Protein AF-A0A2V8HHG5-F1 (afdb_monomer)

pLDDT: mean 86.06, std 17.67, range [29.77, 98.62]

Solvent-accessible surface area (backbone atoms only — not comparable to full-atom values): 22373 Å² total; per-residue (Å²): 133,69,67,41,78,48,24,43,34,40,22,39,72,61,51,66,61,46,37,61,72,44,52,51,56,48,48,70,75,40,53,92,72,36,82,40,52,37,69,42,69,47,57,70,16,28,44,22,36,41,41,36,42,27,20,47,52,77,61,38,55,54,54,50,51,54,50,50,54,54,51,51,53,51,41,70,76,49,66,86,61,70,84,72,88,77,43,57,71,60,48,40,53,50,29,52,76,70,72,42,65,54,87,82,51,64,51,66,7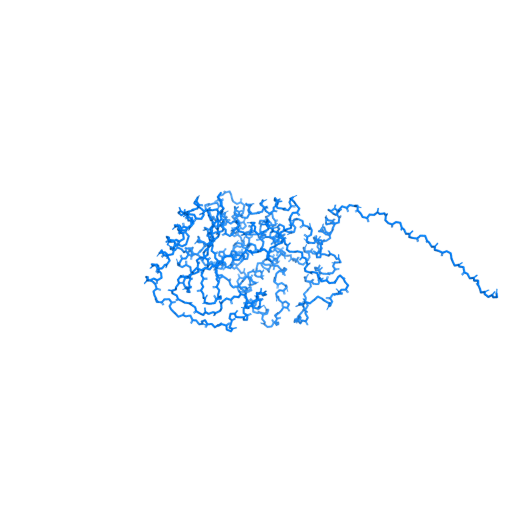6,51,66,77,44,75,44,82,49,83,71,74,80,63,70,89,79,36,48,30,76,64,31,43,49,54,51,50,52,46,45,34,68,42,46,68,57,53,45,52,52,73,69,43,91,61,62,58,67,60,57,47,52,42,50,54,50,49,47,14,24,62,69,23,74,76,32,51,72,67,27,30,44,62,29,44,50,56,27,54,63,53,53,28,76,38,58,68,79,58,51,53,51,54,53,52,50,33,67,73,44,43,72,60,51,52,51,48,48,49,54,47,54,49,42,71,73,41,92,58,20,66,75,80,36,45,70,57,41,53,47,52,51,51,49,52,56,50,53,51,50,46,48,53,41,46,71,73,71,46,48,60,60,63,72,81,73,94,64,64,91,80,48,52,95,85,56,59,88,82,62,87,72,48,68,55,88,49,71,54,61,50,59,60,65,71,43,87,64,41,68,60,20,50,69,63,24,57,76,51,44,48,50,52,49,54,54,54,50,49,50,53,53,43,40,64,73,71,46,49,74,67,51,54,42,48,50,22,44,40,52,31,50,51,42,25,69,71,70,72,48,57,54,54,59,57,46,62,67,44,49,63,57,42,46,50,54,29,58,71,69,46,78,82,85,84,78,82,82,73,82,81,75,82,78,80,86,83,87,81,81,86,135

Foldseek 3Di:
DDKDKWKKKQAFPPVLCCLQPAVLVLCVVCVVQFPFWFKFFDQAQHTIIITMTIHPDVSCVVSVVVSQVRRLVVLVVVVVRPDDPRDLVVRCVVCVVVVHHSVVTHRNHDHSDMDIDDDPDCCVVWQDPLLVVLLRVLRRLCSVLLSVLSPDPDPSLLLLLLLQLLLCCLLQVLANLSQLLVLVVVLLVVLQVDAPVVVVVLVVVLVVCLVVSVVSNVLSSVLVPDPCNCPSPVSSVSSVVSLVVSLVSLLVCVVVVGFNHHQDDDDPLPCPPQSPPPSVRGNDDDLLVCLCPVDRCLRVLCRNQSSNRSSVSSLVSSVSSCSSNVDDPVSSSSSSSNSSVSSCVVVVDDSSVVVNVCSVVSNVVSVVPDPPPPDDPDPDDDDDDDDDDDD

Mean predicted aligned error: 7.97 Å

Secondary structure (DSSP, 8-state):
--EEEEEEEEE-S-HHHHIIIIIHHHHHHHGGG-SEEEEEEE-TTSSEEEEEEEEEHHHHHHHHHHHHHHHHHHHHH-TT-------HHHHHHHHHHTT--GGGS------SEEEEE-----TTTSSSHHHHHHHHHHHHHTHHHHHHHHH-SS-HHHHHHHHHHHHHHHHTTS-HHHHTHHHHHHHHHHHTTS-HHHHHHHHHHHHHHHHHHHHHHHHHHHHHH-TTHHHHSHHHHHHHHHHHHHHHHHHHHHHTT--SSPP-----TTS-TT--TT-TT-SS--HHHHHHHTSTTHHHHHHH-HHHHHHHHHHHHHHHHHHHTT--HHHHHHHHHHHHHHHHHHHT--HHHHHHHHHHHHHHHHHHHS-S-----PPPPPPPP------

Radius of gyration: 24.62 Å; Cα contacts (8 Å, |Δi|>4): 464; chains: 1; bounding box: 59×90×63 Å

Structure (mmCIF, N/CA/C/O backbone):
data_AF-A0A2V8HHG5-F1
#
_entry.id   AF-A0A2V8HHG5-F1
#
loop_
_atom_site.group_PDB
_atom_site.id
_atom_site.type_symbol
_atom_site.label_atom_id
_atom_site.label_alt_id
_atom_site.label_comp_id
_atom_site.label_asym_id
_atom_site.label_entity_id
_atom_site.label_seq_id
_atom_site.pdbx_PDB_ins_code
_atom_site.Cartn_x
_atom_site.Cartn_y
_atom_site.Cartn_z
_atom_site.occupancy
_atom_site.B_iso_or_equiv
_atom_site.auth_seq_id
_atom_site.auth_comp_id
_atom_site.auth_asym_id
_atom_site.auth_atom_id
_atom_site.pdbx_PDB_model_num
ATOM 1 N N . MET A 1 1 ? -26.252 19.023 5.215 1.00 58.28 1 MET A N 1
ATOM 2 C CA . MET A 1 1 ? -25.640 18.358 6.383 1.00 58.28 1 MET A CA 1
ATOM 3 C C . MET A 1 1 ? -24.156 18.231 6.098 1.00 58.28 1 MET A C 1
ATOM 5 O O . MET A 1 1 ? -23.815 17.847 4.988 1.00 58.28 1 MET A O 1
ATOM 9 N N . THR A 1 2 ? -23.293 18.675 7.008 1.00 81.31 2 THR A N 1
ATOM 10 C CA . THR A 1 2 ? -21.836 18.674 6.809 1.00 81.31 2 THR A CA 1
ATOM 11 C C . THR A 1 2 ? -21.253 17.374 7.349 1.00 81.31 2 THR A C 1
ATOM 13 O O . THR A 1 2 ? -21.415 17.091 8.535 1.00 81.31 2 THR A O 1
ATOM 16 N N . SER A 1 3 ? -20.601 16.585 6.497 1.00 88.12 3 SER A N 1
ATOM 17 C CA . SER A 1 3 ? -19.864 15.400 6.943 1.00 88.12 3 SER A CA 1
ATOM 18 C C . SER A 1 3 ? -18.602 15.805 7.707 1.00 88.12 3 SER A C 1
ATOM 20 O O . SER A 1 3 ? -17.906 16.741 7.311 1.00 88.12 3 SER A O 1
ATOM 22 N N . GLU A 1 4 ? -18.289 15.085 8.780 1.00 92.06 4 GLU A N 1
ATOM 23 C CA . GLU A 1 4 ? -17.111 15.307 9.625 1.00 92.06 4 GLU A CA 1
ATOM 24 C C . GLU A 1 4 ? -16.205 14.077 9.630 1.00 92.06 4 GLU A C 1
ATOM 26 O O . GLU A 1 4 ? -16.658 12.965 9.374 1.00 92.06 4 GLU A O 1
ATOM 31 N N . TRP A 1 5 ? -14.926 14.270 9.951 1.00 93.56 5 TRP A N 1
ATOM 32 C CA . TRP A 1 5 ? -14.005 13.171 10.229 1.00 93.56 5 TRP A CA 1
ATOM 33 C C . TRP A 1 5 ? -13.899 12.906 11.733 1.00 93.56 5 TRP A C 1
ATOM 35 O O . TRP A 1 5 ? -13.800 13.835 12.537 1.00 93.56 5 TRP A O 1
ATOM 45 N N . ARG A 1 6 ? -13.820 11.626 12.102 1.00 94.25 6 ARG A N 1
ATOM 46 C CA . ARG A 1 6 ? -13.382 11.153 13.423 1.00 94.25 6 ARG A CA 1
ATOM 47 C C . ARG A 1 6 ? -12.237 10.161 13.260 1.00 94.25 6 ARG A C 1
ATOM 49 O O . ARG A 1 6 ? -12.209 9.390 12.300 1.00 94.25 6 ARG A O 1
ATOM 56 N N . SER A 1 7 ? -11.294 10.186 14.201 1.00 95.69 7 SER A N 1
ATOM 57 C CA . SER A 1 7 ? -10.159 9.262 14.245 1.00 95.69 7 SER A CA 1
ATOM 58 C C . SER A 1 7 ? -10.036 8.668 15.645 1.00 95.69 7 SER A C 1
ATOM 60 O O . SER A 1 7 ? -9.781 9.390 16.607 1.00 95.69 7 SER A O 1
ATOM 62 N N . LEU A 1 8 ? -10.200 7.351 15.762 1.00 97.62 8 LEU A N 1
ATOM 63 C CA . LEU A 1 8 ? -9.936 6.602 16.991 1.00 97.62 8 LEU A CA 1
ATOM 64 C C . LEU A 1 8 ? -8.574 5.922 16.879 1.00 97.62 8 LEU A C 1
ATOM 66 O O . LEU A 1 8 ? -8.288 5.234 15.902 1.00 97.62 8 LEU A O 1
ATOM 70 N N . HIS A 1 9 ? -7.704 6.138 17.857 1.00 97.00 9 HIS A N 1
ATOM 71 C CA . HIS A 1 9 ? -6.364 5.567 17.914 1.00 97.00 9 HIS A CA 1
ATOM 72 C C . HIS A 1 9 ? -6.346 4.462 18.965 1.00 97.00 9 HIS A C 1
ATOM 74 O O . HIS A 1 9 ? -6.670 4.712 20.123 1.00 97.00 9 HIS A O 1
ATOM 80 N N . VAL A 1 10 ? -5.960 3.254 18.567 1.00 96.56 10 VAL A N 1
ATOM 81 C CA . VAL A 1 10 ? -6.010 2.061 19.421 1.00 96.56 10 VAL A CA 1
ATOM 82 C C . VAL A 1 10 ? -4.602 1.532 19.610 1.00 96.56 10 VAL A C 1
ATOM 84 O O . VAL A 1 10 ? -4.016 0.980 18.676 1.00 96.56 10 VAL A O 1
ATOM 87 N N . TYR A 1 11 ? -4.047 1.738 20.802 1.00 94.56 11 TYR A N 1
ATOM 88 C CA . TYR A 1 11 ? -2.654 1.418 21.104 1.00 94.56 11 TYR A CA 1
ATOM 89 C C . TYR A 1 11 ? -2.514 -0.034 21.554 1.00 94.56 11 TYR A C 1
ATOM 91 O O . TYR A 1 11 ? -2.817 -0.380 22.694 1.00 94.56 11 TYR A O 1
ATOM 99 N N . THR A 1 12 ? -2.045 -0.889 20.648 1.00 93.31 12 THR A N 1
ATOM 100 C CA . THR A 1 12 ? -1.801 -2.313 20.893 1.00 93.31 12 THR A CA 1
ATOM 101 C C . THR A 1 12 ? -0.797 -2.861 19.876 1.00 93.31 12 THR A C 1
ATOM 103 O O . THR A 1 12 ? -0.855 -2.489 18.702 1.00 93.31 12 THR A O 1
ATOM 106 N N . PRO A 1 13 ? 0.112 -3.773 20.270 1.00 91.75 13 PRO A N 1
ATOM 107 C CA . PRO A 1 13 ? 0.962 -4.470 19.310 1.00 91.75 13 PRO A CA 1
ATOM 108 C C . PRO A 1 13 ? 0.214 -5.557 18.520 1.00 91.75 13 PRO A C 1
ATOM 110 O O . PRO A 1 13 ? 0.664 -5.920 17.436 1.00 91.75 13 PRO A O 1
ATOM 113 N N . ALA A 1 14 ? -0.936 -6.055 18.992 1.00 93.06 14 ALA A N 1
ATOM 114 C CA . ALA A 1 14 ? -1.722 -7.068 18.275 1.00 93.06 14 ALA A CA 1
ATOM 115 C C . ALA A 1 14 ? -2.723 -6.433 17.303 1.00 93.06 14 ALA A C 1
ATOM 117 O O . ALA A 1 14 ? -3.937 -6.608 17.410 1.00 93.06 14 ALA A O 1
ATOM 118 N N . ILE A 1 15 ? -2.198 -5.676 16.344 1.00 94.62 15 ILE A N 1
ATOM 119 C CA . ILE A 1 15 ? -3.029 -4.988 15.354 1.00 94.62 15 ILE A CA 1
ATOM 120 C C . ILE A 1 15 ? -3.745 -5.993 14.442 1.00 94.62 15 ILE A C 1
ATOM 122 O O . ILE A 1 15 ? -4.891 -5.752 14.084 1.00 94.62 15 ILE A O 1
ATOM 126 N N . ASP A 1 16 ? -3.115 -7.114 14.069 1.00 95.94 16 ASP A N 1
ATOM 127 C CA . ASP A 1 16 ? -3.721 -8.043 13.101 1.00 95.94 16 ASP A CA 1
ATOM 128 C C . ASP A 1 16 ? -4.994 -8.694 13.658 1.00 95.94 16 ASP A C 1
ATOM 130 O O . ASP A 1 16 ? -6.028 -8.569 13.000 1.00 95.94 16 ASP A O 1
ATOM 134 N N . PRO A 1 17 ? -4.985 -9.295 14.869 1.00 95.94 17 PRO A N 1
ATOM 135 C CA . PRO A 1 17 ? -6.211 -9.793 15.488 1.00 95.94 17 PRO A CA 1
ATOM 136 C C . PRO A 1 17 ? -7.256 -8.690 15.694 1.00 95.94 17 PRO A C 1
ATOM 138 O O . PRO A 1 17 ? -8.408 -8.876 15.333 1.00 95.94 17 PRO A O 1
ATOM 141 N N . LEU A 1 18 ? -6.862 -7.493 16.151 1.00 96.94 18 LEU A N 1
ATOM 142 C CA . LEU A 1 18 ? -7.793 -6.367 16.309 1.00 96.94 18 LEU A CA 1
ATOM 143 C C . LEU A 1 18 ? -8.488 -5.988 14.987 1.00 96.94 18 LEU A C 1
ATOM 145 O O . LEU A 1 18 ? -9.689 -5.705 14.962 1.00 96.94 18 LEU A O 1
ATOM 149 N N . VAL A 1 19 ? -7.738 -5.970 13.880 1.00 97.88 19 VAL A N 1
ATOM 150 C CA . VAL A 1 19 ? -8.294 -5.695 12.551 1.00 97.88 19 VAL A CA 1
ATOM 151 C C . VAL A 1 19 ? -9.280 -6.787 12.147 1.00 97.88 19 VAL A C 1
ATOM 153 O O . VAL A 1 19 ? -10.364 -6.472 11.665 1.00 97.88 19 VAL A O 1
ATOM 156 N N . ILE A 1 20 ? -8.912 -8.049 12.358 1.00 97.81 20 ILE A N 1
ATOM 157 C CA . ILE A 1 20 ? -9.699 -9.225 11.978 1.00 97.81 20 ILE A CA 1
ATOM 158 C C . ILE A 1 20 ? -10.994 -9.343 12.791 1.00 97.81 20 ILE A C 1
ATOM 160 O O . ILE A 1 20 ? -12.035 -9.648 12.203 1.00 97.81 20 ILE A O 1
ATOM 164 N N . ASP A 1 21 ? -10.917 -9.108 14.100 1.00 97.81 21 ASP A N 1
ATOM 165 C CA . ASP A 1 21 ? -11.981 -9.388 15.068 1.00 97.81 21 ASP A CA 1
ATOM 166 C C . ASP A 1 21 ? -12.942 -8.210 15.243 1.00 97.81 21 ASP A C 1
ATOM 168 O O . ASP A 1 21 ? -14.122 -8.410 15.528 1.00 97.81 21 ASP A O 1
ATOM 172 N N . VAL A 1 22 ? -12.443 -6.975 15.099 1.00 98.44 22 VAL A N 1
ATOM 173 C CA . VAL A 1 22 ? -13.214 -5.766 15.422 1.00 98.44 22 VAL A CA 1
ATOM 174 C C . VAL A 1 22 ? -13.354 -4.843 14.223 1.00 98.44 22 VAL A C 1
ATOM 176 O O . VAL A 1 22 ? -14.475 -4.549 13.818 1.00 98.44 22 VAL A O 1
ATOM 179 N N . ILE A 1 23 ? -12.244 -4.373 13.648 1.00 98.38 23 ILE A N 1
ATOM 180 C CA . ILE A 1 23 ? -12.277 -3.247 12.695 1.00 98.38 23 ILE A CA 1
ATOM 181 C C . ILE A 1 23 ? -12.911 -3.648 11.358 1.00 98.38 23 ILE A C 1
ATOM 183 O O . ILE A 1 23 ? -13.768 -2.930 10.851 1.00 98.38 23 ILE A O 1
ATOM 187 N N . ASP A 1 24 ? -12.505 -4.779 10.779 1.00 97.94 24 ASP A N 1
ATOM 188 C CA . ASP A 1 24 ? -13.048 -5.255 9.502 1.00 97.94 24 ASP A CA 1
ATOM 189 C C . ASP A 1 24 ? -14.539 -5.639 9.612 1.00 97.94 24 ASP A C 1
ATOM 191 O O . ASP A 1 24 ? -15.329 -5.117 8.823 1.00 97.94 24 ASP A O 1
ATOM 195 N N . PRO A 1 25 ? -14.983 -6.424 10.620 1.00 98.25 25 PRO A N 1
ATOM 196 C CA . PRO A 1 25 ? -16.410 -6.678 10.831 1.00 98.25 25 PRO A CA 1
ATOM 197 C C . PRO A 1 25 ? -17.228 -5.407 11.085 1.00 98.25 25 PRO A C 1
ATOM 199 O O . PRO A 1 25 ? -18.366 -5.308 10.632 1.00 98.25 25 PRO A O 1
ATOM 202 N N . PHE A 1 26 ? -16.660 -4.424 11.789 1.00 98.38 26 PHE A N 1
ATOM 203 C CA . PHE A 1 26 ? -17.320 -3.145 12.032 1.00 98.38 26 PHE A CA 1
ATOM 204 C C . PHE A 1 26 ? -17.556 -2.365 10.733 1.00 98.38 26 PHE A C 1
ATOM 206 O O . PHE A 1 26 ? -18.677 -1.931 10.476 1.00 98.38 26 PHE A O 1
ATOM 213 N N . PHE A 1 27 ? -16.539 -2.233 9.876 1.00 97.88 27 PHE A N 1
ATOM 214 C CA . PHE A 1 27 ? -16.717 -1.563 8.586 1.00 97.88 27 PHE A CA 1
ATOM 215 C C . PHE A 1 27 ? -17.648 -2.328 7.644 1.00 97.88 27 PHE A C 1
ATOM 217 O O . PHE A 1 27 ? -18.391 -1.697 6.900 1.00 97.88 27 PHE A O 1
ATOM 224 N N . ALA A 1 28 ? -17.663 -3.662 7.699 1.00 96.38 28 ALA A N 1
ATOM 225 C CA . ALA A 1 28 ? -18.632 -4.457 6.950 1.00 96.38 28 ALA A CA 1
ATOM 226 C C . ALA A 1 28 ? -20.082 -4.196 7.402 1.00 96.38 28 ALA A C 1
ATOM 228 O O . ALA A 1 28 ? -20.981 -4.201 6.566 1.00 96.38 28 ALA A O 1
ATOM 229 N N . ALA A 1 29 ? -20.312 -3.946 8.696 1.00 97.06 29 ALA A N 1
ATOM 230 C CA . ALA A 1 29 ? -21.642 -3.670 9.243 1.00 97.06 29 ALA A CA 1
ATOM 231 C C . ALA A 1 29 ? -22.135 -2.232 8.988 1.00 97.06 29 ALA A C 1
ATOM 233 O O . ALA A 1 29 ? -23.338 -2.029 8.867 1.00 97.06 29 ALA A O 1
ATOM 234 N N . HIS A 1 30 ? -21.225 -1.256 8.889 1.00 96.12 30 HIS A N 1
ATOM 235 C CA . HIS A 1 30 ? -21.551 0.174 8.752 1.00 96.12 30 HIS A CA 1
ATOM 236 C C . HIS A 1 30 ? -21.148 0.785 7.404 1.00 96.12 30 HIS A C 1
ATOM 238 O O . HIS A 1 30 ? -21.085 2.008 7.274 1.00 96.12 30 HIS A O 1
ATOM 244 N N . GLY A 1 31 ? -20.836 -0.035 6.398 1.00 89.19 31 GLY A N 1
ATOM 245 C CA . GLY A 1 31 ? -20.349 0.449 5.102 1.00 89.19 31 GLY A CA 1
ATOM 246 C C . GLY A 1 31 ? -21.280 1.477 4.452 1.00 89.19 31 GLY A C 1
ATOM 247 O O . GLY A 1 31 ? -20.806 2.508 3.987 1.00 89.19 31 GLY A O 1
ATOM 248 N N . ASP A 1 32 ? -22.592 1.238 4.505 1.00 92.44 32 ASP A N 1
ATOM 249 C CA . ASP A 1 32 ? -23.615 2.122 3.921 1.00 92.44 32 ASP A CA 1
ATOM 250 C C . ASP A 1 32 ? -23.930 3.353 4.794 1.00 92.44 32 ASP A C 1
ATOM 252 O O . ASP A 1 32 ? -24.539 4.324 4.337 1.00 92.44 32 ASP A O 1
ATOM 256 N N . ASP A 1 33 ? -23.507 3.330 6.058 1.00 94.88 33 ASP A N 1
ATOM 257 C CA . ASP A 1 33 ? -23.715 4.421 7.007 1.00 94.88 33 ASP A CA 1
ATOM 258 C C . ASP A 1 33 ? -22.616 5.490 6.935 1.00 94.88 33 ASP A C 1
ATOM 260 O O . ASP A 1 33 ? -22.830 6.622 7.390 1.00 94.88 33 ASP A O 1
ATOM 264 N N . LEU A 1 34 ? -21.454 5.131 6.380 1.00 95.06 34 LEU A N 1
ATOM 265 C CA . LEU A 1 34 ? -20.246 5.944 6.307 1.00 95.06 34 LEU A CA 1
ATOM 266 C C . LEU A 1 34 ? -20.005 6.471 4.886 1.00 95.06 34 LEU A C 1
ATOM 268 O O . LEU A 1 34 ? -20.031 5.727 3.914 1.00 95.06 34 LEU A O 1
ATOM 272 N N . ASP A 1 35 ? -19.620 7.742 4.774 1.00 93.88 35 ASP A N 1
ATOM 273 C CA . ASP A 1 35 ? -19.106 8.304 3.518 1.00 93.88 35 ASP A CA 1
ATOM 274 C C . ASP A 1 35 ? -17.705 7.762 3.182 1.00 93.88 35 ASP A C 1
ATOM 276 O O . ASP A 1 35 ? -17.271 7.804 2.032 1.00 93.88 35 ASP A O 1
ATOM 280 N N . CYS A 1 36 ? -16.935 7.373 4.204 1.00 93.31 36 CYS A N 1
ATOM 281 C CA . CYS A 1 36 ? -15.665 6.654 4.078 1.00 93.31 36 CYS A CA 1
ATOM 282 C C . CYS A 1 36 ? -15.267 6.070 5.438 1.00 93.31 36 CYS A C 1
ATOM 284 O O . CYS A 1 36 ? -15.416 6.723 6.474 1.00 93.31 36 CYS A O 1
ATOM 286 N N . GLY A 1 37 ? -14.681 4.878 5.429 1.00 95.44 37 GLY A N 1
ATOM 287 C CA . GLY A 1 37 ? -14.115 4.226 6.602 1.00 95.44 37 GLY A CA 1
ATOM 288 C C . GLY A 1 37 ? -12.823 3.504 6.242 1.00 95.44 37 GLY A C 1
ATOM 289 O O . GLY A 1 37 ? -12.804 2.712 5.304 1.00 95.44 37 GLY A O 1
ATOM 290 N N . PHE A 1 38 ? -11.729 3.783 6.949 1.00 96.50 38 PHE A N 1
ATOM 291 C CA . PHE A 1 38 ? -10.461 3.087 6.731 1.00 96.50 38 PHE A CA 1
ATOM 292 C C . PHE A 1 38 ? -9.583 3.071 7.976 1.00 96.50 38 PHE A C 1
ATOM 294 O O . PHE A 1 38 ? -9.848 3.750 8.966 1.00 96.50 38 PHE A O 1
ATOM 301 N N . TRP A 1 39 ? -8.497 2.306 7.920 1.00 97.25 39 TRP A N 1
ATOM 302 C CA . TRP A 1 39 ? -7.532 2.218 9.006 1.00 97.25 39 TRP A CA 1
ATOM 303 C C . TRP A 1 39 ? -6.083 2.270 8.509 1.00 97.25 39 TRP A C 1
ATOM 305 O O . TRP A 1 39 ? -5.773 1.955 7.353 1.00 97.25 39 TRP A O 1
ATOM 315 N N . GLU A 1 40 ? -5.188 2.701 9.398 1.00 95.12 40 GLU A N 1
ATOM 316 C CA . GLU A 1 40 ? -3.751 2.833 9.144 1.00 95.12 40 GLU A CA 1
ATOM 317 C C . GLU A 1 40 ? -2.935 2.400 10.361 1.00 95.12 40 GLU A C 1
ATOM 319 O O . GLU A 1 40 ? -3.240 2.783 11.490 1.00 95.12 40 GLU A O 1
ATOM 324 N N . ARG A 1 41 ? -1.853 1.652 10.128 1.00 94.38 41 ARG A N 1
ATOM 325 C CA . ARG A 1 41 ? -0.867 1.333 11.167 1.00 94.38 41 ARG A CA 1
ATOM 326 C C . ARG A 1 41 ? 0.036 2.522 11.421 1.00 94.38 41 ARG A C 1
ATOM 328 O O . ARG A 1 41 ? 0.417 3.224 10.485 1.00 94.38 41 ARG A O 1
ATOM 335 N N . ARG A 1 42 ? 0.407 2.724 12.678 1.00 91.88 42 ARG A N 1
ATOM 336 C CA . ARG A 1 42 ? 1.282 3.809 13.114 1.00 91.88 42 ARG A CA 1
ATOM 337 C C . ARG A 1 42 ? 2.164 3.344 14.268 1.00 91.88 42 ARG A C 1
ATOM 339 O O . ARG A 1 42 ? 1.838 2.400 14.983 1.00 91.88 42 ARG A O 1
ATOM 346 N N . LEU A 1 43 ? 3.298 4.024 14.420 1.00 89.94 43 LEU A N 1
ATOM 347 C CA . LEU A 1 43 ? 4.310 3.712 15.435 1.00 89.94 43 LEU A CA 1
ATOM 348 C C . LEU A 1 43 ? 4.552 4.866 16.417 1.00 89.94 43 LEU A C 1
ATOM 350 O O . LEU A 1 43 ? 5.079 4.630 17.500 1.00 89.94 43 LEU A O 1
ATOM 354 N N . ALA A 1 44 ? 4.188 6.103 16.058 1.00 91.19 44 ALA A N 1
ATOM 355 C CA . ALA A 1 44 ? 4.317 7.267 16.936 1.00 91.19 44 ALA A CA 1
ATOM 356 C C . ALA A 1 44 ? 3.487 7.079 18.216 1.00 91.19 44 ALA A C 1
ATOM 358 O O . ALA A 1 44 ? 2.296 6.798 18.144 1.00 91.19 44 ALA A O 1
ATOM 359 N N . GLY A 1 45 ? 4.128 7.167 19.381 1.00 91.81 45 GLY A N 1
ATOM 360 C CA . GLY A 1 45 ? 3.473 6.922 20.666 1.00 91.81 45 GLY A CA 1
ATOM 361 C C . GLY A 1 45 ? 3.224 5.442 20.983 1.00 91.81 45 GLY A C 1
ATOM 362 O O . GLY A 1 45 ? 2.538 5.134 21.950 1.00 91.81 45 GLY A O 1
ATOM 363 N N . GLY A 1 46 ? 3.792 4.517 20.208 1.00 92.06 46 GLY A N 1
ATOM 364 C CA . GLY A 1 46 ? 3.622 3.070 20.361 1.00 92.06 46 GLY A CA 1
ATOM 365 C C . GLY A 1 46 ? 2.949 2.439 19.138 1.00 92.06 46 GLY A C 1
ATOM 366 O O . GLY A 1 46 ? 2.305 3.153 18.361 1.00 92.06 46 GLY A O 1
ATOM 367 N N . PRO A 1 47 ? 3.084 1.112 18.936 1.00 92.19 47 PRO A N 1
ATOM 368 C CA . PRO A 1 47 ? 2.323 0.395 17.918 1.00 92.19 47 PRO A CA 1
ATOM 369 C C . PRO A 1 47 ? 0.824 0.622 18.116 1.00 92.19 47 PRO A C 1
ATOM 371 O O . PRO A 1 47 ? 0.274 0.331 19.180 1.00 92.19 47 PRO A O 1
ATOM 374 N N . HIS A 1 48 ? 0.171 1.181 17.104 1.00 94.38 48 HIS A N 1
ATOM 375 C CA . HIS A 1 48 ? -1.257 1.448 17.146 1.00 94.38 48 HIS A CA 1
ATOM 376 C C . HIS A 1 48 ? -1.871 1.447 15.752 1.00 94.38 48 HIS A C 1
ATOM 378 O O . HIS A 1 48 ? -1.183 1.545 14.731 1.00 94.38 48 HIS A O 1
ATOM 384 N N . VAL A 1 49 ? -3.196 1.372 15.718 1.00 96.31 49 VAL A N 1
ATOM 385 C CA . VAL A 1 49 ? -3.988 1.607 14.513 1.00 96.31 49 VAL A CA 1
ATOM 386 C C . VAL A 1 49 ? -4.803 2.884 14.686 1.00 96.31 49 VAL A C 1
ATOM 388 O O . VAL A 1 49 ? -5.364 3.131 15.752 1.00 96.31 49 VAL A O 1
ATOM 391 N N . ARG A 1 50 ? -4.847 3.719 13.647 1.00 96.44 50 ARG A N 1
ATOM 392 C CA . ARG A 1 50 ? -5.782 4.845 13.545 1.00 96.44 50 ARG A CA 1
ATOM 393 C C . ARG A 1 50 ? -6.957 4.388 12.691 1.00 96.44 50 ARG A C 1
ATOM 395 O O . ARG A 1 50 ? -6.751 4.063 11.524 1.00 96.44 50 ARG A O 1
ATOM 402 N N . VAL A 1 51 ? -8.154 4.349 13.263 1.00 97.81 51 VAL A N 1
ATOM 403 C CA . VAL A 1 51 ? -9.407 4.028 12.573 1.00 97.81 51 VAL A CA 1
ATOM 404 C C . VAL A 1 51 ? -10.126 5.333 12.274 1.00 97.81 51 VAL A C 1
ATOM 406 O O . VAL A 1 51 ? -10.442 6.093 13.187 1.00 97.81 51 VAL A O 1
ATOM 409 N N . ARG A 1 52 ? -10.338 5.614 10.992 1.00 96.50 52 ARG A N 1
ATOM 410 C CA . ARG A 1 52 ? -10.896 6.871 10.498 1.00 96.50 52 ARG A CA 1
ATOM 411 C C . ARG A 1 52 ? -12.248 6.639 9.866 1.00 96.50 52 ARG A C 1
ATOM 413 O O . ARG A 1 52 ? -12.423 5.695 9.099 1.00 96.50 52 ARG A O 1
ATOM 420 N N . MET A 1 53 ? -13.174 7.532 10.178 1.00 96.25 53 MET A N 1
ATOM 421 C CA . MET A 1 53 ? -14.557 7.478 9.727 1.00 96.25 53 MET A CA 1
ATOM 422 C C . MET A 1 53 ? -14.998 8.871 9.310 1.00 96.25 53 MET A C 1
ATOM 424 O O . MET A 1 53 ? -14.679 9.850 9.991 1.00 96.25 53 MET A O 1
ATOM 428 N N . ARG A 1 54 ? -15.744 8.945 8.211 1.00 94.88 54 ARG A N 1
ATOM 429 C CA . ARG A 1 54 ? -16.429 10.150 7.761 1.00 94.88 54 ARG A CA 1
ATOM 430 C C . ARG A 1 54 ? -17.907 9.853 7.584 1.00 94.88 54 ARG A C 1
ATOM 432 O O . ARG A 1 54 ? -18.242 8.898 6.891 1.00 94.88 54 ARG A O 1
ATOM 439 N N . ALA A 1 55 ? -18.760 10.664 8.192 1.00 95.38 55 ALA A N 1
ATOM 440 C CA . ALA A 1 55 ? -20.210 10.624 8.018 1.00 95.38 55 ALA A CA 1
ATOM 441 C C . ALA A 1 55 ? -20.830 11.946 8.494 1.00 95.38 55 ALA A C 1
ATOM 443 O O . ALA A 1 55 ? -20.131 12.836 8.988 1.00 95.38 55 ALA A O 1
ATOM 444 N N . GLU A 1 56 ? -22.151 12.066 8.376 1.00 95.31 56 GLU A N 1
ATOM 445 C CA . GLU A 1 56 ? -22.924 13.116 9.045 1.00 95.31 56 GLU A CA 1
ATOM 446 C C . GLU A 1 56 ? -22.706 13.063 10.567 1.00 95.31 56 GLU A C 1
ATOM 448 O O . GLU A 1 56 ? -22.646 11.983 11.149 1.00 95.31 56 GLU A O 1
ATOM 453 N N . ARG A 1 57 ? -22.570 14.230 11.210 1.00 93.50 57 ARG A N 1
ATOM 454 C CA . ARG A 1 57 ? -22.133 14.361 12.608 1.00 93.50 57 ARG A CA 1
ATOM 455 C C . ARG A 1 57 ? -22.943 13.526 13.602 1.00 93.50 57 ARG A C 1
ATOM 457 O O . ARG A 1 57 ? -22.340 12.814 14.400 1.00 93.50 57 ARG A O 1
ATOM 464 N N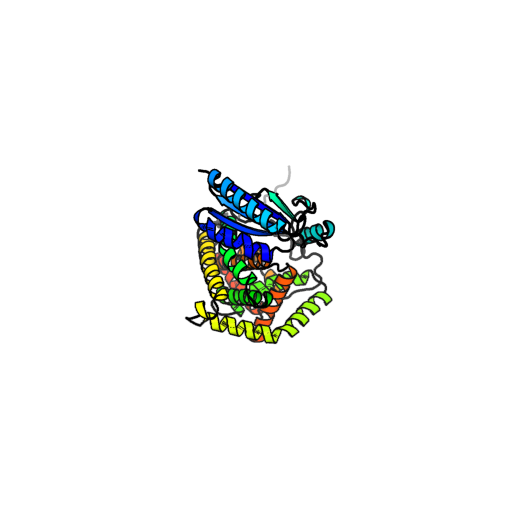 . THR A 1 58 ? -24.275 13.607 13.586 1.00 92.69 58 THR A N 1
ATOM 465 C CA . THR A 1 58 ? -25.101 12.900 14.583 1.00 92.69 58 THR A CA 1
ATOM 466 C C . THR A 1 58 ? -24.975 11.387 14.455 1.00 92.69 58 THR A C 1
ATOM 468 O O . THR A 1 58 ? -24.837 10.683 15.456 1.00 92.69 58 THR A O 1
ATOM 471 N N . ARG A 1 59 ? -24.931 10.888 13.217 1.00 94.88 59 ARG A N 1
ATOM 472 C CA . ARG A 1 59 ? -24.657 9.480 12.927 1.00 94.88 59 ARG A CA 1
ATOM 473 C C . ARG A 1 59 ? -23.236 9.087 13.334 1.00 94.88 59 ARG A C 1
ATOM 475 O O . ARG A 1 59 ? -23.032 8.033 13.932 1.00 94.88 59 ARG A O 1
ATOM 482 N N . LEU A 1 60 ? -22.262 9.936 13.024 1.00 95.25 60 LEU A N 1
ATOM 483 C CA . LEU A 1 60 ? -20.851 9.693 13.291 1.00 95.25 60 LEU A CA 1
ATOM 484 C C . LEU A 1 60 ? -20.560 9.570 14.789 1.00 95.25 60 LEU A C 1
ATOM 486 O O . LEU A 1 60 ? -19.786 8.698 15.171 1.00 95.25 60 LEU A O 1
ATOM 490 N N . ASP A 1 61 ? -21.190 10.393 15.630 1.00 95.19 61 ASP A N 1
ATOM 491 C CA . ASP A 1 61 ? -21.021 10.329 17.086 1.00 95.19 61 ASP A CA 1
ATOM 492 C C . ASP A 1 61 ? -21.522 8.981 17.651 1.00 95.19 61 ASP A C 1
ATOM 494 O O . ASP A 1 61 ? -20.843 8.370 18.479 1.00 95.19 61 ASP A O 1
ATOM 498 N N . ALA A 1 62 ? -22.654 8.464 17.155 1.00 96.31 62 ALA A N 1
ATOM 499 C CA . ALA A 1 62 ? -23.181 7.154 17.553 1.00 96.31 62 ALA A CA 1
ATOM 500 C C . ALA A 1 62 ? -22.271 5.996 17.103 1.00 96.31 62 ALA A C 1
ATOM 502 O O . ALA A 1 62 ? -21.891 5.149 17.913 1.00 96.31 62 ALA A O 1
ATOM 503 N N . ILE A 1 63 ? -21.861 6.003 15.831 1.00 97.44 63 ILE A N 1
ATOM 504 C CA . ILE A 1 63 ? -20.967 4.996 15.238 1.00 97.44 63 ILE A CA 1
ATOM 505 C C . ILE A 1 63 ? -19.596 4.994 15.936 1.00 97.44 63 ILE A C 1
ATOM 507 O O . ILE A 1 63 ? -19.034 3.936 16.227 1.00 97.44 63 ILE A O 1
ATOM 511 N N . ALA A 1 64 ? -19.047 6.172 16.248 1.00 97.00 64 ALA A N 1
ATOM 512 C CA . ALA A 1 64 ? -17.763 6.292 16.931 1.00 97.00 64 ALA A CA 1
ATOM 513 C C . ALA A 1 64 ? -17.818 5.802 18.384 1.00 97.00 64 ALA A C 1
ATOM 515 O O . ALA A 1 64 ? -16.862 5.172 18.844 1.00 97.00 64 ALA A O 1
ATOM 516 N N . LEU A 1 65 ? -18.919 6.061 19.098 1.00 97.69 65 LEU A N 1
ATOM 517 C CA . LEU A 1 65 ? -19.127 5.534 20.446 1.00 97.69 65 LEU A CA 1
ATOM 518 C C . LEU A 1 65 ? -19.189 4.003 20.434 1.00 97.69 65 LEU A C 1
ATOM 520 O O . LEU A 1 65 ? -18.487 3.360 21.212 1.00 97.69 65 LEU A O 1
ATOM 524 N N . GLU A 1 66 ? -19.962 3.425 19.514 1.00 98.31 66 GLU A N 1
ATOM 525 C CA . GLU A 1 66 ? -20.057 1.975 19.350 1.00 98.31 66 GLU A CA 1
ATOM 526 C C . GLU A 1 66 ? -18.687 1.345 19.068 1.00 98.31 66 GLU A C 1
ATOM 528 O O . GLU A 1 66 ? -18.285 0.389 19.742 1.00 98.31 66 GLU A O 1
ATOM 533 N N . LEU A 1 67 ? -17.938 1.900 18.108 1.00 98.56 67 LEU A N 1
ATOM 534 C CA . LEU A 1 67 ? -16.599 1.417 17.792 1.00 98.56 67 LEU A CA 1
ATOM 535 C C . LEU A 1 67 ? -15.678 1.504 19.010 1.00 98.56 67 LEU A C 1
ATOM 537 O O . LEU A 1 67 ? -14.987 0.533 19.316 1.00 98.56 67 LEU A O 1
ATOM 541 N N . ARG A 1 68 ? -15.681 2.634 19.730 1.00 98.56 68 ARG A N 1
ATOM 542 C CA . ARG A 1 68 ? -14.877 2.799 20.948 1.00 98.56 68 ARG A CA 1
ATOM 543 C C . ARG A 1 68 ? -15.191 1.701 21.964 1.00 98.56 68 ARG A C 1
ATOM 545 O O . ARG A 1 68 ? -14.258 1.049 22.423 1.00 98.56 68 ARG A O 1
ATOM 552 N N . THR A 1 69 ? -16.465 1.444 22.259 1.00 98.44 69 THR A N 1
ATOM 553 C CA . THR A 1 69 ? -16.870 0.399 23.213 1.00 98.44 69 THR A CA 1
ATOM 554 C C . THR A 1 69 ? -16.389 -0.989 22.786 1.00 98.44 69 THR A C 1
ATOM 556 O O . THR A 1 69 ? -15.867 -1.737 23.614 1.00 98.44 69 THR A O 1
ATOM 559 N N . ARG A 1 70 ? -16.497 -1.337 21.495 1.00 98.50 70 ARG A N 1
ATOM 560 C CA . ARG A 1 70 ? -15.991 -2.620 20.970 1.00 98.50 70 ARG A CA 1
ATOM 561 C C . ARG A 1 70 ? -14.470 -2.736 21.109 1.00 98.50 70 ARG A C 1
ATOM 563 O O . ARG A 1 70 ? -13.970 -3.784 21.510 1.00 98.50 70 ARG A O 1
ATOM 570 N N . LEU A 1 71 ? -13.738 -1.665 20.799 1.00 98.06 71 LEU A N 1
ATOM 571 C CA . LEU A 1 71 ? -12.277 -1.619 20.900 1.00 98.06 71 LEU A CA 1
ATOM 572 C C . LEU A 1 71 ? -11.799 -1.731 22.354 1.00 98.06 71 LEU A C 1
ATOM 574 O O . LEU A 1 71 ? -10.898 -2.515 22.641 1.00 98.06 71 LEU A O 1
ATOM 578 N N . GLU A 1 72 ? -12.406 -0.981 23.274 1.00 97.19 72 GLU A N 1
ATOM 579 C CA . GLU A 1 72 ? -12.092 -1.032 24.707 1.00 97.19 72 GLU A CA 1
ATOM 580 C C . GLU A 1 72 ? -12.419 -2.408 25.302 1.00 97.19 72 GLU A C 1
ATOM 582 O O . GLU A 1 72 ? -11.596 -2.979 26.018 1.00 97.19 72 GLU A O 1
ATOM 587 N N . GLY A 1 73 ? -13.572 -2.985 24.945 1.00 97.00 73 GLY A N 1
ATOM 588 C CA . GLY A 1 73 ? -13.941 -4.345 25.339 1.00 97.00 73 GLY A CA 1
ATOM 589 C C . GLY A 1 73 ? -12.956 -5.393 24.819 1.00 97.00 73 GLY A C 1
ATOM 590 O O . GLY A 1 73 ? -12.533 -6.272 25.569 1.00 97.00 73 GLY A O 1
ATOM 591 N N . TRP A 1 74 ? -12.519 -5.273 23.561 1.00 96.94 74 TRP A N 1
ATOM 592 C CA . TRP A 1 74 ? -11.504 -6.161 22.998 1.00 96.94 74 TRP A CA 1
ATOM 593 C C . TRP A 1 74 ? -10.162 -6.025 23.730 1.00 96.94 74 TRP A C 1
ATOM 595 O O . TRP A 1 74 ? -9.558 -7.038 24.076 1.00 96.94 74 TRP A O 1
ATOM 605 N N . LEU A 1 75 ? -9.710 -4.803 24.038 1.00 94.88 75 LEU A N 1
ATOM 606 C CA . LEU A 1 75 ? -8.473 -4.581 24.800 1.00 94.88 75 LEU A CA 1
ATOM 607 C C . LEU A 1 75 ? -8.545 -5.182 26.212 1.00 94.88 75 LEU A C 1
ATOM 609 O O . LEU A 1 75 ? -7.572 -5.786 26.662 1.00 94.88 75 LEU A O 1
ATOM 613 N N . ALA A 1 76 ? -9.696 -5.074 26.883 1.00 94.56 76 ALA A N 1
ATOM 614 C CA . ALA A 1 76 ? -9.914 -5.657 28.208 1.00 94.56 76 ALA A CA 1
ATOM 615 C C . ALA A 1 76 ? -9.819 -7.194 28.210 1.00 94.56 76 ALA A C 1
ATOM 617 O O . ALA A 1 76 ? -9.362 -7.779 29.191 1.00 94.56 76 ALA A O 1
ATOM 618 N N . LEU A 1 77 ? -10.203 -7.848 27.108 1.00 93.75 77 LEU A N 1
ATOM 619 C CA . LEU A 1 77 ? -10.080 -9.299 26.927 1.00 93.75 77 LEU A CA 1
ATOM 620 C C . LEU A 1 77 ? -8.661 -9.751 26.537 1.00 93.75 77 LEU A C 1
ATOM 622 O O . LEU A 1 77 ? -8.347 -10.933 26.660 1.00 93.75 77 LEU A O 1
ATOM 626 N N . HIS A 1 78 ? -7.787 -8.830 26.115 1.00 89.44 78 HIS A N 1
ATOM 627 C CA . HIS A 1 78 ? -6.430 -9.136 25.647 1.00 89.44 78 HIS A CA 1
ATOM 628 C C . HIS A 1 78 ? -5.316 -8.359 26.396 1.00 89.44 78 HIS A C 1
ATOM 630 O O . HIS A 1 78 ? -4.423 -7.786 25.761 1.00 89.44 78 HIS A O 1
ATOM 636 N N . PRO A 1 79 ? -5.280 -8.365 27.748 1.00 74.31 79 PRO A N 1
ATOM 637 C CA . PRO A 1 79 ? -4.346 -7.546 28.531 1.00 74.31 79 PRO A CA 1
ATOM 638 C C . PRO A 1 79 ? -2.878 -8.0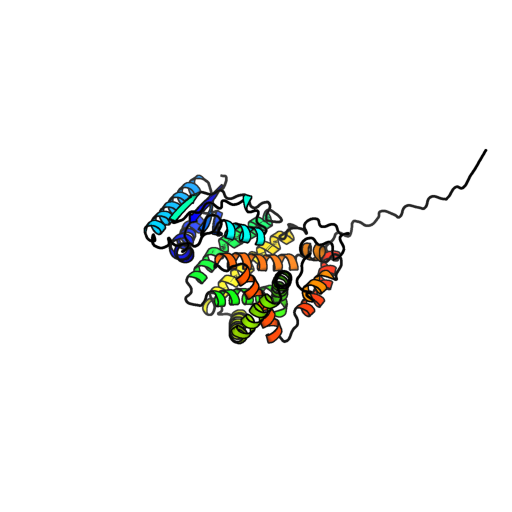00 28.423 1.00 74.31 79 PRO A C 1
ATOM 640 O O . PRO A 1 79 ? -1.960 -7.215 28.655 1.00 74.31 79 PRO A O 1
ATOM 643 N N . ALA A 1 80 ? -2.629 -9.260 28.042 1.00 58.66 80 ALA A N 1
ATOM 644 C CA . ALA A 1 80 ? -1.294 -9.872 27.993 1.00 58.66 80 ALA A CA 1
ATOM 645 C C . ALA A 1 80 ? -0.398 -9.375 26.838 1.00 58.66 80 ALA A C 1
ATOM 647 O O . ALA A 1 80 ? 0.771 -9.749 26.745 1.00 58.66 80 ALA A O 1
ATOM 648 N N . LEU A 1 81 ? -0.900 -8.488 25.980 1.00 65.44 81 LEU A N 1
ATOM 649 C CA . LEU A 1 81 ? -0.175 -7.918 24.842 1.00 65.44 81 LEU A CA 1
ATOM 650 C C . LEU A 1 81 ? 0.747 -6.742 25.237 1.00 65.44 81 LEU A C 1
ATOM 652 O O . LEU A 1 81 ? 1.055 -5.885 24.413 1.00 65.44 81 LEU A O 1
ATOM 656 N N . ALA A 1 82 ? 1.161 -6.660 26.506 1.00 57.59 82 ALA A N 1
ATOM 657 C CA . ALA A 1 82 ? 1.738 -5.465 27.136 1.00 57.59 82 ALA A CA 1
ATOM 658 C C . ALA A 1 82 ? 3.235 -5.216 26.924 1.00 57.59 82 ALA A C 1
ATOM 660 O O . ALA A 1 82 ? 3.738 -4.147 27.269 1.00 57.59 82 ALA A O 1
ATOM 661 N N . ARG A 1 83 ? 3.979 -6.168 26.357 1.00 66.12 83 ARG A N 1
ATOM 662 C CA . ARG A 1 83 ? 5.421 -5.987 26.160 1.00 66.12 83 ARG A CA 1
ATOM 663 C C . ARG A 1 83 ? 5.699 -5.344 24.808 1.00 66.12 83 ARG A C 1
ATOM 665 O O . ARG A 1 83 ? 5.622 -6.003 23.778 1.00 66.12 83 ARG A O 1
ATOM 672 N N . THR A 1 84 ? 6.052 -4.063 24.838 1.00 73.25 84 THR A N 1
ATOM 673 C CA . THR A 1 84 ? 6.606 -3.336 23.691 1.00 73.25 84 THR A CA 1
ATOM 674 C C . THR A 1 84 ? 8.046 -2.927 24.017 1.00 73.25 84 THR A C 1
ATOM 676 O O . THR A 1 84 ? 8.359 -2.589 25.158 1.00 73.25 84 THR A O 1
ATOM 679 N N . ASP A 1 85 ? 8.936 -2.958 23.027 1.00 83.00 85 ASP A N 1
ATOM 680 C CA . ASP A 1 85 ? 10.293 -2.397 23.088 1.00 83.00 85 ASP A CA 1
ATOM 681 C C . ASP A 1 85 ? 10.303 -0.922 22.634 1.00 83.00 85 ASP A C 1
ATOM 683 O O . ASP A 1 85 ? 11.275 -0.438 22.044 1.00 83.00 85 ASP A O 1
ATOM 687 N N . TYR A 1 86 ? 9.193 -0.204 22.857 1.00 89.81 86 TYR A N 1
ATOM 688 C CA . TYR A 1 86 ? 8.999 1.129 22.301 1.00 89.81 86 TYR A CA 1
ATOM 689 C C . TYR A 1 86 ? 10.097 2.097 22.748 1.00 89.81 86 TYR A C 1
ATOM 691 O O . TYR A 1 86 ? 10.384 2.270 23.932 1.00 89.81 86 TYR A O 1
ATOM 699 N N . SER A 1 87 ? 10.675 2.788 21.767 1.00 92.94 87 SER A N 1
ATOM 700 C CA . SER A 1 87 ? 11.690 3.810 21.977 1.00 92.94 87 SER A CA 1
ATOM 701 C C . SER A 1 87 ? 11.329 5.057 21.166 1.00 92.94 87 SER A C 1
ATOM 703 O O . SER A 1 87 ? 11.411 5.017 19.933 1.00 92.94 87 SER A O 1
ATOM 705 N N . PRO A 1 88 ? 10.991 6.187 21.822 1.00 92.50 88 PRO A N 1
ATOM 706 C CA . PRO A 1 88 ? 10.754 7.458 21.137 1.00 92.50 88 PRO A CA 1
ATOM 707 C C . PRO A 1 88 ? 11.931 7.882 20.252 1.00 92.50 88 PRO A C 1
ATOM 709 O O . PRO A 1 88 ? 11.732 8.440 19.177 1.00 92.50 88 PRO A O 1
ATOM 712 N N . ALA A 1 89 ? 13.165 7.588 20.677 1.00 93.19 89 ALA A N 1
ATOM 713 C CA . ALA A 1 89 ? 14.370 7.897 19.912 1.00 93.19 89 ALA A CA 1
ATOM 714 C C . ALA A 1 89 ? 14.473 7.052 18.632 1.00 93.19 89 ALA A C 1
ATOM 716 O O . ALA A 1 89 ? 14.818 7.579 17.575 1.00 93.19 89 ALA A O 1
ATOM 717 N N . ARG A 1 90 ? 14.139 5.755 18.704 1.00 90.81 90 ARG A N 1
ATOM 718 C CA . ARG A 1 90 ? 14.071 4.882 17.521 1.00 90.81 90 ARG A CA 1
ATOM 719 C C . ARG A 1 90 ? 12.987 5.356 16.557 1.00 90.81 90 ARG A C 1
ATOM 721 O O . ARG A 1 90 ? 13.249 5.449 15.364 1.00 90.81 90 ARG A O 1
ATOM 728 N N . VAL A 1 91 ? 11.801 5.687 17.066 1.00 90.81 91 VAL A N 1
ATOM 729 C CA . VAL A 1 91 ? 10.685 6.154 16.232 1.00 90.81 91 VAL A CA 1
ATOM 730 C C . VAL A 1 91 ? 10.981 7.503 15.589 1.00 90.81 91 VAL A C 1
ATOM 732 O O . VAL A 1 91 ? 10.720 7.659 14.404 1.00 90.81 91 VAL A O 1
ATOM 735 N N . ARG A 1 92 ? 11.611 8.438 16.307 1.00 90.00 92 ARG A N 1
ATOM 736 C CA . ARG A 1 92 ? 12.073 9.709 15.732 1.00 90.00 92 ARG A CA 1
ATOM 737 C C . ARG A 1 92 ? 12.964 9.491 14.508 1.00 90.00 92 ARG A C 1
ATOM 739 O O . ARG A 1 92 ? 12.696 10.069 13.464 1.00 90.00 92 ARG A O 1
ATOM 746 N N . ARG A 1 93 ? 13.959 8.602 14.612 1.00 85.38 93 ARG A N 1
ATOM 747 C CA . ARG A 1 93 ? 14.842 8.264 13.482 1.00 85.38 93 ARG A CA 1
ATOM 748 C C . ARG A 1 93 ? 14.074 7.653 12.310 1.00 85.38 93 ARG A C 1
ATOM 750 O O . ARG A 1 93 ? 14.370 7.972 11.167 1.00 85.38 93 ARG A O 1
ATOM 757 N N . LEU A 1 94 ? 13.092 6.787 12.580 1.00 83.31 94 LEU A N 1
ATOM 758 C CA . LEU A 1 94 ? 12.243 6.210 11.530 1.00 83.31 94 LEU A CA 1
ATOM 759 C C . LEU A 1 94 ? 11.409 7.287 10.822 1.00 83.31 94 LEU A C 1
ATOM 761 O O . LEU A 1 94 ? 11.372 7.295 9.598 1.00 83.31 94 LEU A O 1
ATOM 765 N N . LEU A 1 95 ? 10.810 8.222 11.566 1.00 80.50 95 LEU A N 1
ATOM 766 C CA . LEU A 1 95 ? 10.060 9.346 10.993 1.00 80.50 95 LEU A CA 1
ATOM 767 C C . LEU A 1 95 ? 10.961 10.235 10.121 1.00 80.50 95 LEU A C 1
ATOM 769 O O . LEU A 1 95 ? 10.592 10.548 8.994 1.00 80.50 95 LEU A O 1
ATOM 773 N N . GLU A 1 96 ? 12.173 10.554 10.585 1.00 79.81 96 GLU A N 1
ATOM 774 C CA . GLU A 1 96 ? 13.165 11.317 9.810 1.00 79.81 96 GLU A CA 1
ATOM 775 C C . GLU A 1 96 ? 13.562 10.593 8.514 1.00 79.81 96 GLU A C 1
ATOM 777 O O . GLU A 1 96 ? 13.612 11.210 7.451 1.00 79.81 96 GLU A O 1
ATOM 782 N N . MET A 1 97 ? 13.790 9.274 8.575 1.00 71.50 97 MET A N 1
ATOM 783 C CA . MET A 1 97 ? 14.066 8.446 7.392 1.00 71.50 97 MET A CA 1
ATOM 784 C C . MET A 1 97 ? 12.884 8.400 6.413 1.00 71.50 97 MET A C 1
ATOM 786 O O . MET A 1 97 ? 13.089 8.262 5.207 1.00 71.50 97 MET A O 1
ATOM 790 N N . GLU A 1 98 ? 11.656 8.513 6.917 1.00 69.94 98 GLU A N 1
ATOM 791 C CA . GLU A 1 98 ? 10.429 8.606 6.120 1.00 69.94 98 GLU A CA 1
ATOM 792 C C . GLU A 1 98 ? 10.130 10.039 5.639 1.00 69.94 98 GLU A C 1
ATOM 794 O O . GLU A 1 98 ? 9.160 10.247 4.909 1.00 69.94 98 GLU A O 1
ATOM 799 N N . GLY A 1 99 ? 10.958 11.027 6.004 1.00 70.56 99 GLY A N 1
ATOM 800 C CA . GLY A 1 99 ? 10.751 12.438 5.663 1.00 70.56 99 GLY A CA 1
ATOM 801 C C . GLY A 1 99 ? 9.574 13.086 6.400 1.00 70.56 99 GLY A C 1
ATOM 802 O O . GLY A 1 99 ? 9.072 14.122 5.966 1.00 70.56 99 GLY A O 1
ATOM 803 N N . VAL A 1 100 ? 9.115 12.475 7.494 1.00 78.69 100 VAL A N 1
ATOM 804 C CA . VAL A 1 100 ? 8.076 13.007 8.377 1.00 78.69 100 VAL A CA 1
ATOM 805 C C . VAL A 1 100 ? 8.745 13.827 9.473 1.00 78.69 100 VAL A C 1
ATOM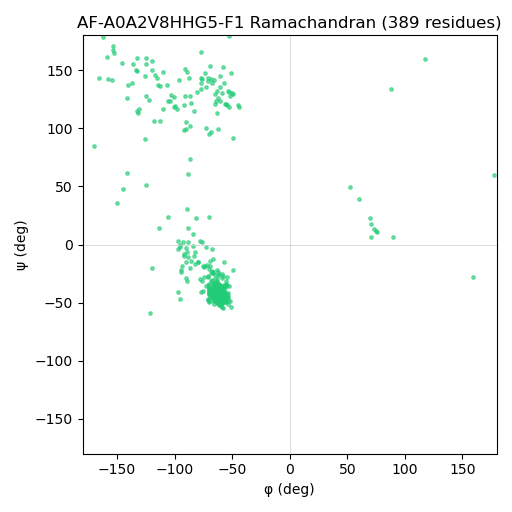 807 O O . VAL A 1 100 ? 9.635 13.328 10.158 1.00 78.69 100 VAL A O 1
ATOM 810 N N . ASP A 1 101 ? 8.301 15.071 9.668 1.00 82.06 101 ASP A N 1
ATOM 811 C CA . ASP A 1 101 ? 8.768 15.911 10.775 1.00 82.06 101 ASP A CA 1
ATOM 812 C C . ASP A 1 101 ? 8.374 15.270 12.119 1.00 82.06 101 ASP A C 1
ATOM 814 O O . ASP A 1 101 ? 7.180 15.228 12.441 1.00 82.06 101 ASP A O 1
ATOM 818 N N . PRO A 1 102 ? 9.328 14.799 12.942 1.00 84.06 102 PRO A N 1
ATOM 819 C CA . PRO A 1 102 ? 9.002 14.169 14.214 1.00 84.06 102 PRO A CA 1
ATOM 820 C C . PRO A 1 102 ? 8.314 15.113 15.202 1.00 84.06 102 PRO A C 1
ATOM 822 O O . PRO A 1 102 ? 7.647 14.632 16.112 1.00 84.06 102 PRO A O 1
ATOM 825 N N . ALA A 1 103 ? 8.469 16.435 15.051 1.00 85.81 103 ALA A N 1
ATOM 826 C CA . ALA A 1 103 ? 7.785 17.417 15.891 1.00 85.81 103 ALA A CA 1
ATOM 827 C C . ALA A 1 103 ? 6.281 17.511 15.587 1.00 85.81 103 ALA A C 1
ATOM 829 O O . ALA A 1 103 ? 5.517 18.006 16.414 1.00 85.81 103 ALA A O 1
ATOM 830 N N . SER A 1 104 ? 5.850 17.014 14.423 1.00 83.31 104 SER A N 1
ATOM 831 C CA . SER A 1 104 ? 4.437 16.947 14.037 1.00 83.31 104 SER A CA 1
ATOM 832 C C . SER A 1 104 ? 3.698 15.731 14.610 1.00 83.31 104 SER A C 1
ATOM 834 O O . SER A 1 104 ? 2.479 15.633 14.467 1.00 83.31 104 SER A O 1
ATOM 836 N N . GLU A 1 105 ? 4.406 14.812 15.274 1.00 86.81 105 GLU A N 1
ATOM 837 C CA . GLU A 1 105 ? 3.837 13.588 15.835 1.00 86.81 105 GLU A CA 1
ATOM 838 C C . GLU A 1 105 ? 3.971 13.546 17.361 1.00 86.81 105 GLU A C 1
ATOM 840 O O . GLU A 1 105 ? 4.961 13.979 17.952 1.00 86.81 105 GLU A O 1
ATOM 845 N N . ASP A 1 106 ? 2.977 12.946 18.011 1.00 89.31 106 ASP A N 1
ATOM 846 C CA . ASP A 1 106 ? 3.028 12.664 19.440 1.00 89.31 106 ASP A CA 1
ATOM 847 C C . ASP A 1 106 ? 3.794 11.359 19.701 1.00 89.31 106 ASP A C 1
ATOM 849 O O . ASP A 1 106 ? 3.371 10.271 19.304 1.00 89.31 106 ASP A O 1
ATOM 853 N N . LEU A 1 107 ? 4.939 11.475 20.376 1.00 92.06 107 LEU A N 1
ATOM 854 C CA . LEU A 1 107 ? 5.822 10.353 20.696 1.00 92.06 107 LEU A CA 1
ATOM 855 C C . LEU A 1 107 ? 5.618 9.801 22.116 1.00 92.06 107 LEU A C 1
ATOM 857 O O . LEU A 1 107 ? 6.357 8.892 22.514 1.00 92.06 107 LEU A O 1
ATOM 861 N N . ALA A 1 108 ? 4.651 10.314 22.883 1.00 92.31 108 ALA A N 1
ATOM 862 C CA . ALA A 1 108 ? 4.343 9.806 24.215 1.00 92.31 108 ALA A CA 1
ATOM 863 C C . ALA A 1 108 ? 3.825 8.365 24.130 1.00 92.31 108 ALA A C 1
ATOM 865 O O . ALA A 1 108 ? 2.826 8.090 23.461 1.00 92.31 108 ALA A O 1
ATOM 866 N N . HIS A 1 109 ? 4.524 7.442 24.797 1.00 92.56 109 HIS A N 1
ATOM 867 C CA . HIS A 1 109 ? 4.176 6.025 24.758 1.00 92.56 109 HIS A CA 1
ATOM 868 C C . HIS A 1 109 ? 2.809 5.781 25.397 1.00 92.56 109 HIS A C 1
ATOM 870 O O . HIS A 1 109 ? 2.557 6.199 26.527 1.00 92.56 109 HIS A O 1
ATOM 876 N N . ARG A 1 110 ? 1.952 5.060 24.681 1.00 92.31 110 ARG A N 1
ATOM 877 C CA . ARG A 1 110 ? 0.645 4.592 25.126 1.00 92.31 110 ARG A CA 1
ATOM 878 C C . ARG A 1 110 ? 0.500 3.120 24.780 1.00 92.31 110 ARG A C 1
ATOM 880 O O . ARG A 1 110 ? 1.039 2.641 23.783 1.00 92.31 110 ARG A O 1
ATOM 887 N N . HIS A 1 111 ? -0.252 2.409 25.606 1.00 90.81 111 HIS A N 1
ATOM 888 C CA . HIS A 1 111 ? -0.530 0.991 25.437 1.00 90.81 111 HIS A CA 1
ATOM 889 C C . HIS A 1 111 ? -1.858 0.649 26.113 1.00 90.81 111 HIS A C 1
ATOM 891 O O . HIS A 1 111 ? -2.158 1.200 27.170 1.00 90.81 111 HIS A O 1
ATOM 897 N N . GLY A 1 112 ? -2.652 -0.226 25.496 1.00 91.75 112 GLY A N 1
ATOM 898 C CA . GLY A 1 112 ? -3.881 -0.752 26.089 1.00 91.75 112 GLY A CA 1
ATOM 899 C C . GLY A 1 112 ? -5.007 0.275 26.201 1.00 91.75 112 GLY A C 1
ATOM 900 O O . GLY A 1 112 ? -5.886 0.119 27.040 1.00 91.75 112 GLY A O 1
ATOM 901 N N . VAL A 1 113 ? -4.982 1.331 25.383 1.00 94.19 113 VAL A N 1
ATOM 902 C CA . VAL A 1 113 ? -5.950 2.436 25.447 1.00 94.19 113 VAL A CA 1
ATOM 903 C C . VAL A 1 113 ? -6.487 2.804 24.068 1.00 94.19 113 VAL A C 1
ATOM 905 O O . VAL A 1 113 ? -5.784 2.688 23.057 1.00 94.19 113 VAL A O 1
ATOM 908 N N . VAL A 1 114 ? -7.725 3.300 24.051 1.00 97.00 114 VAL A N 1
ATOM 909 C CA . VAL A 1 114 ? -8.335 3.978 22.904 1.00 97.00 114 VAL A CA 1
ATOM 910 C C . VAL A 1 114 ? -8.327 5.476 23.180 1.00 97.00 114 VAL A C 1
ATOM 912 O O . VAL A 1 114 ? -8.781 5.924 24.229 1.00 97.00 114 VAL A O 1
ATOM 915 N N . THR A 1 115 ? -7.815 6.269 22.247 1.00 95.75 115 THR A N 1
ATOM 916 C CA . THR A 1 115 ? -7.867 7.732 22.330 1.00 95.75 115 THR A CA 1
ATOM 917 C C . THR A 1 115 ? -8.514 8.302 21.086 1.00 95.75 115 THR A C 1
ATOM 919 O O . THR A 1 115 ? -8.447 7.713 20.011 1.00 95.75 115 THR A O 1
ATOM 922 N N . GLU A 1 116 ? -9.091 9.487 21.199 1.00 94.06 116 GLU A N 1
ATOM 923 C CA . GLU A 1 116 ? -9.516 10.242 20.028 1.00 94.06 116 GLU A CA 1
ATOM 924 C C . GLU A 1 116 ? -8.365 11.103 19.510 1.00 94.06 116 GLU A C 1
ATOM 926 O O . GLU A 1 116 ? -7.552 11.610 20.285 1.00 94.06 116 GLU A O 1
ATOM 931 N N . GLY A 1 117 ? -8.270 11.231 18.193 1.00 86.06 117 GLY A N 1
ATOM 932 C CA . GLY A 1 117 ? -7.295 12.075 17.524 1.00 86.06 117 GLY A CA 1
ATOM 933 C C . GLY A 1 117 ? -7.954 12.931 16.456 1.00 86.06 117 GLY A C 1
ATOM 934 O O . GLY A 1 117 ? -9.037 12.627 15.955 1.00 86.06 117 GLY A O 1
ATOM 935 N N . THR A 1 118 ? -7.273 14.002 16.067 1.00 79.25 118 THR A N 1
ATOM 936 C CA . THR A 1 118 ? -7.676 14.776 14.898 1.00 79.25 118 THR A CA 1
ATOM 937 C C . THR A 1 118 ? -7.273 14.030 13.630 1.00 79.25 118 THR A C 1
ATOM 939 O O . THR A 1 118 ? -6.215 13.399 13.557 1.00 79.25 118 THR A O 1
ATOM 942 N N . TYR A 1 119 ? -8.122 14.101 12.607 1.00 80.75 119 TYR A N 1
ATOM 943 C CA . TYR A 1 119 ? -7.700 13.807 11.247 1.00 80.75 119 TYR A CA 1
ATOM 944 C C . TYR A 1 119 ? -7.256 15.127 10.611 1.00 80.75 119 TYR A C 1
ATOM 946 O O . TYR A 1 119 ? -8.118 15.915 10.218 1.00 80.75 119 TYR A O 1
ATOM 954 N N . PRO A 1 120 ? -5.945 15.433 10.571 1.00 69.00 120 PRO A N 1
ATOM 955 C CA . PRO A 1 120 ? -5.495 16.631 9.886 1.00 69.00 120 PRO A CA 1
ATOM 956 C C . PRO A 1 120 ? -5.844 16.485 8.406 1.00 69.00 120 PRO A C 1
ATOM 958 O O . PRO A 1 120 ? -5.572 15.445 7.800 1.00 69.00 120 PRO A O 1
ATOM 961 N N . GLU A 1 121 ? -6.443 17.519 7.816 1.00 61.44 121 GLU A N 1
ATOM 962 C CA . GLU A 1 121 ? -6.654 17.545 6.373 1.00 61.44 121 GLU A CA 1
ATOM 963 C C . GLU A 1 121 ? -5.307 17.316 5.672 1.00 61.44 121 GLU A C 1
ATOM 965 O O . GLU A 1 121 ? -4.360 18.088 5.839 1.00 61.44 121 GLU A O 1
ATOM 970 N N . LEU A 1 122 ? -5.208 16.245 4.876 1.00 63.06 122 LEU A N 1
ATOM 971 C CA . LEU A 1 122 ? -3.975 15.798 4.206 1.00 63.06 122 LEU A CA 1
ATOM 972 C C . LEU A 1 122 ? -3.518 16.739 3.064 1.00 63.06 122 LEU A C 1
ATOM 974 O O . LEU A 1 122 ? -2.824 16.321 2.137 1.00 63.06 122 LEU A O 1
ATOM 978 N N . GLY A 1 123 ? -3.920 18.013 3.090 1.00 53.31 123 GLY A N 1
ATOM 979 C CA . GLY A 1 123 ? -3.782 18.967 1.987 1.00 53.31 123 GLY A CA 1
ATOM 980 C C . GLY A 1 123 ? -2.340 19.262 1.566 1.00 53.31 123 GLY A C 1
ATOM 981 O O . GLY A 1 123 ? -2.118 19.624 0.417 1.00 53.31 123 GLY A O 1
ATOM 982 N N . LYS A 1 124 ? -1.351 19.066 2.451 1.00 55.41 124 LYS A N 1
ATOM 983 C CA . LYS A 1 124 ? 0.079 19.255 2.131 1.00 55.41 124 LYS A CA 1
ATOM 984 C C . LYS A 1 124 ? 0.764 18.000 1.572 1.00 55.41 124 LYS A C 1
ATOM 986 O O . LYS A 1 124 ? 1.894 18.091 1.107 1.00 55.41 124 LYS A O 1
ATOM 991 N N . THR A 1 125 ? 0.105 16.842 1.626 1.00 70.06 125 THR A N 1
ATOM 992 C CA . THR A 1 125 ? 0.687 15.543 1.241 1.00 70.06 125 THR A CA 1
ATOM 993 C C . THR A 1 125 ? 0.370 15.163 -0.207 1.00 70.06 125 THR A C 1
ATOM 995 O O . THR A 1 125 ? 1.106 14.390 -0.817 1.00 70.06 125 THR A O 1
ATOM 998 N N . TYR A 1 126 ? -0.710 15.708 -0.772 1.00 79.44 126 TYR A N 1
ATOM 999 C CA . TYR A 1 126 ? -1.199 15.353 -2.104 1.00 79.44 126 TYR A CA 1
ATOM 1000 C C . TYR A 1 126 ? -1.206 16.546 -3.056 1.00 79.44 126 TYR A C 1
ATOM 1002 O O . TYR A 1 126 ? -1.444 17.682 -2.661 1.00 79.44 126 TYR A O 1
ATOM 1010 N N . ALA A 1 127 ? -1.018 16.256 -4.344 1.00 81.44 127 ALA A N 1
ATOM 1011 C CA . ALA A 1 127 ? -0.890 17.265 -5.397 1.00 81.44 127 ALA A CA 1
ATOM 1012 C C . ALA A 1 127 ? -2.162 18.062 -5.673 1.00 81.44 127 ALA A C 1
ATOM 1014 O O . ALA A 1 127 ? -2.114 19.149 -6.244 1.00 81.44 127 ALA A O 1
ATOM 1015 N N . SER A 1 128 ? -3.311 17.493 -5.324 1.00 85.94 128 SER A N 1
ATOM 1016 C CA . SER A 1 128 ? -4.613 18.113 -5.505 1.00 85.94 128 SER A CA 1
ATOM 1017 C C . SER A 1 128 ? -5.643 17.482 -4.563 1.00 85.94 128 SER A C 1
ATOM 1019 O O . SER A 1 128 ? -5.453 16.347 -4.108 1.00 85.94 128 SER A O 1
ATOM 1021 N N . PRO A 1 129 ? -6.781 18.155 -4.310 1.00 88.62 129 PRO A N 1
ATOM 1022 C CA . PRO A 1 129 ? -7.902 17.555 -3.586 1.00 88.62 129 PRO A CA 1
ATOM 1023 C C . PRO A 1 129 ? -8.400 16.247 -4.218 1.00 88.62 129 PRO A C 1
ATOM 1025 O O . PRO A 1 129 ? -8.787 15.331 -3.502 1.00 88.62 129 PRO A O 1
ATOM 1028 N N . ALA A 1 130 ? -8.343 16.128 -5.547 1.00 91.06 130 ALA A N 1
ATOM 1029 C CA . ALA A 1 130 ? -8.740 14.913 -6.253 1.00 91.06 130 ALA A CA 1
ATOM 1030 C C . ALA A 1 130 ? -7.731 13.768 -6.084 1.00 91.06 130 ALA A C 1
ATOM 1032 O O . ALA A 1 130 ? -8.133 12.616 -5.954 1.00 91.06 130 ALA A O 1
ATOM 1033 N N . ALA A 1 131 ? -6.431 14.073 -6.026 1.00 89.12 131 ALA A N 1
ATOM 1034 C CA . ALA A 1 131 ? -5.403 13.089 -5.689 1.00 89.12 131 ALA A CA 1
ATOM 1035 C C . ALA A 1 131 ? -5.563 12.570 -4.253 1.00 89.12 131 ALA A C 1
ATOM 1037 O O . ALA A 1 131 ? -5.415 11.375 -4.006 1.00 89.12 131 ALA A O 1
ATOM 1038 N N . ARG A 1 132 ? -5.913 13.465 -3.319 1.00 89.00 132 ARG A N 1
ATOM 1039 C CA . ARG A 1 132 ? -6.261 13.096 -1.943 1.00 89.00 132 ARG A CA 1
ATOM 1040 C C . ARG A 1 132 ? -7.485 12.180 -1.910 1.00 89.00 132 ARG A C 1
ATOM 1042 O O . ARG A 1 132 ? -7.411 11.120 -1.300 1.00 89.00 132 ARG A O 1
ATOM 1049 N N . GLN A 1 133 ? -8.569 12.555 -2.596 1.00 91.25 133 GLN A N 1
ATOM 1050 C CA . GLN A 1 133 ? -9.785 11.739 -2.646 1.00 91.25 133 GLN A CA 1
ATOM 1051 C C . GLN A 1 133 ? -9.505 10.351 -3.237 1.00 91.25 133 GLN A C 1
ATOM 1053 O O . GLN A 1 133 ? -9.918 9.364 -2.651 1.00 91.25 133 GLN A O 1
ATOM 1058 N N . LEU A 1 134 ? -8.712 10.255 -4.310 1.00 93.56 134 LEU A N 1
ATOM 1059 C CA . LEU A 1 134 ? -8.287 8.972 -4.884 1.00 93.56 134 LEU A CA 1
ATOM 1060 C C . LEU A 1 134 ? -7.562 8.079 -3.857 1.00 93.56 134 LEU A C 1
ATOM 1062 O O . LEU A 1 134 ? -7.776 6.869 -3.814 1.00 93.56 134 LEU A O 1
ATOM 1066 N N . ALA A 1 135 ? -6.688 8.664 -3.033 1.00 92.12 135 ALA A N 1
ATOM 1067 C CA . ALA A 1 135 ? -5.984 7.926 -1.989 1.00 92.12 135 ALA A CA 1
ATOM 1068 C C . ALA A 1 135 ? -6.920 7.491 -0.848 1.00 92.12 135 ALA A C 1
ATOM 1070 O O . ALA A 1 135 ? -6.778 6.380 -0.340 1.00 92.12 135 ALA A O 1
ATOM 1071 N N . GLU A 1 136 ? -7.872 8.338 -0.452 1.00 92.25 136 GLU A N 1
ATOM 1072 C CA . GLU A 1 136 ? -8.911 8.009 0.534 1.00 92.25 136 GLU A CA 1
ATOM 1073 C C . GLU A 1 136 ? -9.834 6.894 0.022 1.00 92.25 136 GLU A C 1
ATOM 1075 O O . GLU A 1 136 ? -10.028 5.904 0.725 1.00 92.25 136 GLU A O 1
ATOM 1080 N N . ASP A 1 137 ? -10.302 6.986 -1.225 1.00 94.81 137 ASP A N 1
ATOM 1081 C CA . ASP A 1 137 ? -11.135 5.973 -1.883 1.00 94.81 137 ASP A CA 1
ATOM 1082 C C . ASP A 1 137 ? -10.420 4.621 -1.914 1.00 94.81 137 ASP A C 1
ATOM 1084 O O . ASP A 1 137 ? -10.994 3.593 -1.551 1.00 94.81 137 ASP A O 1
ATOM 1088 N N . PHE A 1 138 ? -9.129 4.614 -2.261 1.00 96.50 138 PHE A N 1
ATOM 1089 C CA . PHE A 1 138 ? -8.317 3.404 -2.185 1.00 96.50 138 PHE A CA 1
ATOM 1090 C C . PHE A 1 138 ? -8.190 2.872 -0.756 1.00 96.50 138 PHE A C 1
ATOM 1092 O O . PHE A 1 138 ? -8.300 1.665 -0.539 1.00 96.50 138 PHE A O 1
ATOM 1099 N N . LYS A 1 139 ? -7.952 3.742 0.233 1.00 95.00 139 LYS A N 1
ATOM 1100 C CA . LYS A 1 139 ? -7.822 3.332 1.639 1.00 95.00 139 LYS A CA 1
ATOM 1101 C C . LYS A 1 139 ? -9.114 2.726 2.181 1.00 95.00 139 LYS A C 1
ATOM 1103 O O . LYS A 1 139 ? -9.024 1.755 2.930 1.00 95.00 139 LYS A O 1
ATOM 1108 N N . CYS A 1 140 ? -10.267 3.246 1.771 1.00 94.75 140 CYS A N 1
ATOM 1109 C CA . CYS A 1 140 ? -11.578 2.695 2.102 1.00 94.75 140 CYS A CA 1
ATOM 1110 C C . CYS A 1 140 ? -11.804 1.353 1.370 1.00 94.75 140 CYS A C 1
ATOM 1112 O O . CYS A 1 140 ? -12.085 0.336 2.002 1.00 94.75 140 CYS A O 1
ATOM 1114 N N . ALA A 1 141 ? -11.545 1.284 0.060 1.00 96.19 141 ALA A N 1
ATOM 1115 C CA . ALA A 1 141 ? -11.790 0.083 -0.744 1.00 96.19 141 ALA A CA 1
ATOM 1116 C C . ALA A 1 141 ? -10.825 -1.091 -0.471 1.00 96.19 141 ALA A C 1
ATOM 1118 O O . ALA A 1 141 ? -11.189 -2.254 -0.654 1.00 96.19 141 ALA A O 1
ATOM 1119 N N . ARG A 1 142 ? -9.586 -0.829 -0.033 1.00 96.88 142 ARG A N 1
ATOM 1120 C CA . ARG A 1 142 ? -8.582 -1.883 0.221 1.00 96.88 142 ARG A CA 1
ATOM 1121 C C . ARG A 1 142 ? -8.823 -2.673 1.511 1.00 96.88 142 ARG A C 1
ATOM 1123 O O . ARG A 1 142 ? -8.227 -3.738 1.663 1.00 96.88 142 ARG A O 1
ATOM 1130 N N . GLY A 1 143 ? -9.614 -2.143 2.450 1.00 96.31 143 GLY A N 1
ATOM 1131 C CA . GLY A 1 143 ? -9.791 -2.704 3.797 1.00 96.31 143 GLY A CA 1
ATOM 1132 C C . GLY A 1 143 ? -10.138 -4.200 3.789 1.00 96.31 143 GLY A C 1
ATOM 1133 O O . GLY A 1 143 ? -9.367 -4.984 4.352 1.00 96.31 143 GLY A O 1
ATOM 1134 N N . PRO A 1 144 ? -11.189 -4.619 3.056 1.00 96.12 144 PRO A N 1
ATOM 1135 C CA . PRO A 1 144 ? -11.581 -6.025 2.965 1.00 96.12 144 PRO A CA 1
ATOM 1136 C C . PRO A 1 144 ? -10.508 -6.940 2.356 1.00 96.12 144 PRO A C 1
ATOM 1138 O O . PRO A 1 144 ? -10.375 -8.098 2.753 1.00 96.12 144 PRO A O 1
ATOM 1141 N N . LEU A 1 145 ? -9.719 -6.446 1.391 1.00 98.00 145 LEU A N 1
ATOM 1142 C CA . LEU A 1 145 ? -8.605 -7.211 0.816 1.00 98.00 145 LEU A CA 1
ATOM 1143 C C . LEU A 1 145 ? -7.476 -7.384 1.838 1.00 98.00 145 LEU A C 1
ATOM 1145 O O . LEU A 1 145 ? -6.974 -8.494 2.006 1.00 98.00 145 LEU A O 1
ATOM 1149 N N . ALA A 1 146 ? -7.104 -6.313 2.543 1.00 98.12 146 ALA A N 1
ATOM 1150 C CA . ALA A 1 146 ? -6.085 -6.373 3.584 1.00 98.12 146 ALA A CA 1
ATOM 1151 C C . ALA A 1 146 ? -6.490 -7.350 4.698 1.00 98.12 146 ALA A C 1
ATOM 1153 O O . ALA A 1 146 ? -5.701 -8.221 5.053 1.00 98.12 146 ALA A O 1
ATOM 1154 N N . ALA A 1 147 ? -7.729 -7.276 5.192 1.00 97.75 147 ALA A N 1
ATOM 1155 C CA . ALA A 1 147 ? -8.234 -8.200 6.206 1.00 97.75 147 ALA A CA 1
ATOM 1156 C C . ALA A 1 147 ? -8.259 -9.658 5.716 1.00 97.75 147 ALA A C 1
ATOM 1158 O O . ALA A 1 147 ? -7.866 -10.559 6.453 1.00 97.75 147 ALA A O 1
ATOM 1159 N N . ALA A 1 148 ? -8.652 -9.905 4.460 1.00 97.88 148 ALA A N 1
ATOM 1160 C CA . ALA A 1 148 ? -8.622 -11.248 3.881 1.00 97.88 148 ALA A CA 1
ATOM 1161 C C . ALA A 1 148 ? -7.196 -11.825 3.798 1.00 97.88 148 ALA A C 1
ATOM 1163 O O . ALA A 1 148 ? -7.008 -13.005 4.074 1.00 97.88 148 ALA A O 1
ATOM 1164 N N . ILE A 1 149 ? -6.194 -10.996 3.485 1.00 98.25 149 ILE A N 1
ATOM 1165 C CA . ILE A 1 149 ? -4.779 -11.398 3.509 1.00 98.25 149 ILE A CA 1
ATOM 1166 C C . ILE A 1 149 ? -4.313 -11.676 4.942 1.00 98.25 149 ILE A C 1
ATOM 1168 O O . ILE A 1 149 ? -3.606 -12.651 5.168 1.00 98.25 149 ILE A O 1
ATOM 1172 N N . LEU A 1 150 ? -4.716 -10.859 5.922 1.00 97.44 150 LEU A N 1
ATOM 1173 C CA . LEU A 1 150 ? -4.355 -11.077 7.328 1.00 97.44 150 LEU A CA 1
ATOM 1174 C C . LEU A 1 150 ? -4.957 -12.376 7.902 1.00 97.44 150 LEU A C 1
ATOM 1176 O O . LEU A 1 150 ? -4.340 -12.975 8.777 1.00 97.44 150 LEU A O 1
ATOM 1180 N N . ARG A 1 151 ? -6.126 -12.815 7.408 1.00 97.00 151 ARG A N 1
ATOM 1181 C CA . ARG A 1 151 ? -6.775 -14.090 7.782 1.00 97.00 151 ARG A CA 1
ATOM 1182 C C . ARG A 1 151 ? -6.234 -15.309 7.032 1.00 97.00 151 ARG A C 1
ATOM 1184 O O . ARG A 1 151 ? -6.542 -16.435 7.417 1.00 97.00 151 ARG A O 1
ATOM 1191 N N . ALA A 1 152 ? -5.526 -15.110 5.923 1.00 96.81 152 ALA A N 1
ATOM 1192 C CA . ALA A 1 152 ? -5.102 -16.211 5.074 1.00 96.81 152 ALA A CA 1
ATOM 1193 C C . ALA A 1 152 ? -4.090 -17.109 5.804 1.00 96.81 152 ALA A C 1
ATOM 1195 O O . ALA A 1 152 ? -3.213 -16.626 6.514 1.00 96.81 152 ALA A O 1
ATOM 1196 N N . ALA A 1 153 ? -4.203 -18.423 5.595 1.00 94.38 153 ALA A N 1
ATOM 1197 C CA . ALA A 1 153 ? -3.251 -19.395 6.136 1.00 94.38 153 ALA A CA 1
ATOM 1198 C C . ALA A 1 153 ? -1.896 -19.372 5.404 1.00 94.38 153 ALA A C 1
ATOM 1200 O O . ALA A 1 153 ? -0.903 -19.889 5.908 1.00 94.38 153 ALA A O 1
ATOM 1201 N N . GLU A 1 154 ? -1.867 -18.804 4.199 1.00 94.31 154 GLU A N 1
ATOM 1202 C CA . GLU A 1 154 ? -0.666 -18.702 3.381 1.00 94.31 154 GLU A CA 1
ATOM 1203 C C . GLU A 1 154 ? 0.308 -17.635 3.921 1.00 94.31 154 GLU A C 1
ATOM 1205 O O . GLU A 1 154 ? -0.149 -16.612 4.445 1.00 94.31 154 GLU A O 1
ATOM 1210 N N . PRO A 1 155 ? 1.639 -17.816 3.770 1.00 96.00 155 PRO A N 1
ATOM 1211 C CA . PRO A 1 155 ? 2.608 -16.796 4.142 1.00 96.00 155 PRO A CA 1
ATOM 1212 C C . PRO A 1 155 ? 2.297 -15.431 3.514 1.00 96.00 155 PRO A C 1
ATOM 1214 O O . PRO A 1 155 ? 2.088 -15.274 2.307 1.00 96.00 155 PRO A O 1
ATOM 1217 N N . ARG A 1 156 ? 2.242 -14.412 4.374 1.00 96.50 156 ARG A N 1
ATOM 1218 C CA . ARG A 1 156 ? 1.819 -13.055 4.004 1.00 96.50 156 ARG A CA 1
ATOM 1219 C C . ARG A 1 156 ? 2.754 -12.402 2.991 1.00 96.50 156 ARG A C 1
ATOM 1221 O O . ARG A 1 156 ? 2.311 -11.613 2.157 1.00 96.50 156 ARG A O 1
ATOM 1228 N N . ASP A 1 157 ? 4.043 -12.679 3.100 1.00 96.75 157 ASP A N 1
ATOM 1229 C CA . ASP A 1 157 ? 5.082 -12.217 2.187 1.00 96.75 157 ASP A CA 1
ATOM 1230 C C . ASP A 1 157 ? 4.883 -12.792 0.781 1.00 96.75 157 ASP A C 1
ATOM 1232 O O . ASP A 1 157 ? 4.904 -12.030 -0.183 1.00 96.75 157 ASP A O 1
ATOM 1236 N N . GLU A 1 158 ? 4.569 -14.083 0.651 1.00 97.06 158 GLU A N 1
ATOM 1237 C CA . GLU A 1 158 ? 4.237 -14.700 -0.638 1.00 97.06 158 GLU A CA 1
ATOM 1238 C C . GLU A 1 158 ? 2.959 -14.114 -1.246 1.00 97.06 158 GLU A C 1
ATOM 1240 O O . GLU A 1 158 ? 2.948 -13.731 -2.420 1.00 97.06 158 GLU A O 1
ATOM 1245 N N . LEU A 1 159 ? 1.896 -13.958 -0.448 1.00 97.81 159 LEU A N 1
ATOM 1246 C CA . LEU A 1 159 ? 0.678 -13.266 -0.882 1.00 97.81 159 LEU A CA 1
ATOM 1247 C C . LEU A 1 159 ? 0.981 -11.847 -1.374 1.00 97.81 159 LEU A C 1
ATOM 1249 O O . LEU A 1 159 ? 0.469 -11.421 -2.407 1.00 97.81 159 LEU A O 1
ATOM 1253 N N . THR A 1 160 ? 1.856 -11.130 -0.675 1.00 98.19 160 THR A N 1
ATOM 1254 C CA . THR A 1 160 ? 2.249 -9.766 -1.040 1.00 98.19 160 THR A CA 1
ATOM 1255 C C . THR A 1 160 ? 3.084 -9.742 -2.315 1.00 98.19 160 THR A C 1
ATOM 1257 O O . THR A 1 160 ? 2.816 -8.927 -3.196 1.00 98.19 160 THR A O 1
ATOM 1260 N N . LEU A 1 161 ? 4.030 -10.666 -2.487 1.00 98.38 161 LEU A N 1
ATOM 1261 C CA . LEU A 1 161 ? 4.787 -10.834 -3.731 1.00 98.38 161 LEU A CA 1
ATOM 1262 C C . LEU A 1 161 ? 3.861 -11.130 -4.919 1.00 98.38 161 LEU A C 1
ATOM 1264 O O . LEU A 1 161 ? 4.066 -10.578 -6.005 1.00 98.38 161 LEU A O 1
ATOM 1268 N N . ARG A 1 162 ? 2.786 -11.905 -4.716 1.00 98.44 162 ARG A N 1
ATOM 1269 C CA . ARG A 1 162 ? 1.742 -12.084 -5.736 1.00 98.44 162 ARG A CA 1
ATOM 1270 C C . ARG A 1 162 ? 1.025 -10.777 -6.075 1.00 98.44 162 ARG A C 1
ATOM 1272 O O . ARG A 1 162 ? 0.760 -10.548 -7.252 1.00 98.44 162 ARG A O 1
ATOM 1279 N N . LEU A 1 163 ? 0.771 -9.883 -5.113 1.00 98.44 163 LEU A N 1
ATOM 1280 C CA . LEU A 1 163 ? 0.209 -8.552 -5.406 1.00 98.44 163 LEU A CA 1
ATOM 1281 C C . LEU A 1 163 ? 1.151 -7.701 -6.271 1.00 98.44 163 LEU A C 1
ATOM 1283 O O . LEU A 1 163 ? 0.683 -7.035 -7.198 1.00 98.44 163 LEU A O 1
ATOM 1287 N N . TYR A 1 164 ? 2.466 -7.746 -6.016 1.00 98.62 164 TYR A N 1
ATOM 1288 C CA . TYR A 1 164 ? 3.464 -7.076 -6.863 1.00 98.62 164 TYR A CA 1
ATOM 1289 C C . TYR A 1 164 ? 3.471 -7.650 -8.281 1.00 98.62 164 TYR A C 1
ATOM 1291 O O . TYR A 1 164 ? 3.426 -6.888 -9.248 1.00 98.62 164 TYR A O 1
ATOM 1299 N N . CYS A 1 165 ? 3.475 -8.980 -8.414 1.00 98.56 165 CYS A N 1
ATOM 1300 C CA . CYS A 1 165 ? 3.365 -9.652 -9.709 1.00 98.56 165 CYS A CA 1
ATOM 1301 C C . CYS A 1 165 ? 2.064 -9.253 -10.424 1.00 98.56 165 CYS A C 1
ATOM 1303 O O . CYS A 1 165 ? 2.079 -8.883 -11.597 1.00 98.56 165 CYS A O 1
ATOM 1305 N N . GLY A 1 166 ? 0.941 -9.260 -9.703 1.00 98.19 166 GLY A N 1
ATOM 1306 C CA . GLY A 1 166 ? -0.368 -8.880 -10.219 1.00 98.19 166 GLY A CA 1
ATOM 1307 C C . GLY A 1 166 ? -0.406 -7.430 -10.701 1.00 98.19 166 GLY A C 1
ATOM 1308 O O . GLY A 1 166 ? -0.970 -7.166 -11.763 1.00 98.19 166 GLY A O 1
ATOM 1309 N N . LEU A 1 167 ? 0.243 -6.505 -9.982 1.00 98.38 167 LEU A N 1
ATOM 1310 C CA . LEU A 1 167 ? 0.390 -5.116 -10.418 1.00 98.38 167 LEU A CA 1
ATOM 1311 C C . LEU A 1 167 ? 1.289 -5.000 -11.654 1.00 98.38 167 LEU A C 1
ATOM 1313 O O . LEU A 1 167 ? 0.952 -4.248 -12.565 1.00 98.38 167 LEU A O 1
ATOM 1317 N N . ALA A 1 168 ? 2.406 -5.731 -11.714 1.00 97.94 168 ALA A N 1
ATOM 1318 C CA . ALA A 1 168 ? 3.278 -5.726 -12.888 1.00 97.94 168 ALA A CA 1
ATOM 1319 C C . ALA A 1 168 ? 2.535 -6.194 -14.146 1.00 97.94 168 ALA A C 1
ATOM 1321 O O . ALA A 1 168 ? 2.622 -5.530 -15.179 1.00 97.94 168 ALA A O 1
ATOM 1322 N N . LEU A 1 169 ? 1.741 -7.266 -14.063 1.00 97.69 169 LEU A N 1
ATOM 1323 C CA . LEU A 1 169 ? 0.901 -7.687 -15.187 1.00 97.69 169 LEU A CA 1
ATOM 1324 C C . LEU A 1 169 ? -0.158 -6.648 -15.525 1.00 97.69 169 LEU A C 1
ATOM 1326 O O . LEU A 1 169 ? -0.302 -6.297 -16.693 1.00 97.69 169 LEU A O 1
ATOM 1330 N N . PHE A 1 170 ? -0.853 -6.100 -14.530 1.00 97.25 170 PHE A N 1
ATOM 1331 C CA . PHE A 1 170 ? -1.877 -5.088 -14.764 1.00 97.25 170 PHE A CA 1
ATOM 1332 C C . PHE A 1 170 ? -1.305 -3.844 -15.467 1.00 97.25 170 PHE A C 1
ATOM 1334 O O . PHE A 1 170 ? -1.758 -3.458 -16.547 1.00 97.25 170 PHE A O 1
ATOM 1341 N N . ALA A 1 171 ? -0.246 -3.252 -14.909 1.00 95.12 171 ALA A N 1
ATOM 1342 C CA . ALA A 1 171 ? 0.407 -2.061 -15.448 1.00 95.12 171 ALA A CA 1
ATOM 1343 C C . ALA A 1 171 ? 1.129 -2.327 -16.781 1.00 95.12 171 ALA A C 1
ATOM 1345 O O . ALA A 1 171 ? 1.220 -1.435 -17.629 1.00 95.12 171 ALA A O 1
ATOM 1346 N N . GLY A 1 172 ? 1.636 -3.548 -16.965 1.00 94.50 172 GLY A N 1
ATOM 1347 C CA . GLY A 1 172 ? 2.311 -4.017 -18.171 1.00 94.50 172 GLY A CA 1
ATOM 1348 C C . GLY A 1 172 ? 1.383 -4.613 -19.231 1.00 94.50 172 GLY A C 1
ATOM 1349 O O . GLY A 1 172 ? 1.873 -5.062 -20.267 1.00 94.50 172 GLY A O 1
ATOM 1350 N N . ARG A 1 173 ? 0.061 -4.617 -18.998 1.00 93.50 173 ARG A N 1
ATOM 1351 C CA . ARG A 1 173 ? -0.959 -5.224 -19.874 1.00 93.50 173 ARG A CA 1
ATOM 1352 C C . ARG A 1 173 ? -0.651 -6.689 -20.223 1.00 93.50 173 ARG A C 1
ATOM 1354 O O . ARG A 1 173 ? -0.660 -7.074 -21.388 1.00 93.50 173 ARG A O 1
ATOM 1361 N N . GLY A 1 174 ? -0.355 -7.491 -19.203 1.00 94.81 174 GLY A N 1
ATOM 1362 C CA . GLY A 1 174 ? -0.057 -8.923 -19.305 1.00 94.81 174 GLY A CA 1
ATOM 1363 C C . GLY A 1 174 ? 1.421 -9.266 -19.519 1.00 94.81 174 GLY A C 1
ATOM 1364 O O . GLY A 1 174 ? 1.739 -10.432 -19.740 1.00 94.81 174 GLY A O 1
ATOM 1365 N N . ARG A 1 175 ? 2.328 -8.281 -19.466 1.00 94.81 175 ARG A N 1
ATOM 1366 C CA . ARG A 1 175 ? 3.782 -8.485 -19.593 1.00 94.81 175 ARG A CA 1
ATOM 1367 C C . ARG A 1 175 ? 4.526 -7.950 -18.376 1.00 94.81 175 ARG A C 1
ATOM 1369 O O . ARG A 1 175 ? 4.426 -6.754 -18.098 1.00 94.81 175 ARG A O 1
ATOM 1376 N N . TYR A 1 176 ? 5.332 -8.778 -17.711 1.00 97.62 176 TYR A N 1
ATOM 1377 C CA . TYR A 1 176 ? 6.048 -8.333 -16.516 1.00 97.62 176 TYR A CA 1
ATOM 1378 C C . TYR A 1 176 ? 7.081 -7.244 -16.818 1.00 97.62 176 TYR A C 1
ATOM 1380 O O . TYR A 1 176 ? 7.071 -6.209 -16.150 1.00 97.62 176 TYR A O 1
ATOM 1388 N N . SER A 1 177 ? 7.913 -7.400 -17.855 1.00 96.25 177 SER A N 1
ATOM 1389 C CA . SER A 1 177 ? 8.927 -6.390 -18.223 1.00 96.25 177 SER A CA 1
ATOM 1390 C C . SER A 1 177 ? 8.367 -4.976 -18.399 1.00 96.25 177 SER A C 1
ATOM 1392 O O . SER A 1 177 ? 9.010 -3.995 -18.025 1.00 96.25 177 SER A O 1
ATOM 1394 N N . ALA A 1 178 ? 7.149 -4.843 -18.928 1.00 92.31 178 ALA A N 1
ATOM 1395 C CA . ALA A 1 178 ? 6.514 -3.544 -19.142 1.00 92.31 178 ALA A CA 1
ATOM 1396 C C . ALA A 1 178 ? 5.993 -2.889 -17.847 1.00 92.31 178 ALA A C 1
ATOM 1398 O O . ALA A 1 178 ? 5.921 -1.658 -17.774 1.00 92.31 178 ALA A O 1
ATOM 1399 N N . GLY A 1 179 ? 5.625 -3.690 -16.842 1.00 94.56 179 GLY A N 1
ATOM 1400 C CA . GLY A 1 179 ? 5.099 -3.219 -15.558 1.00 94.56 179 GLY A CA 1
ATOM 1401 C C . GLY A 1 179 ? 6.144 -3.075 -14.449 1.00 94.56 179 GLY A C 1
ATOM 1402 O O . GLY A 1 179 ? 5.939 -2.290 -13.528 1.00 94.56 179 GLY A O 1
ATOM 1403 N N . SER A 1 180 ? 7.281 -3.772 -14.544 1.00 97.19 180 SER A N 1
ATOM 1404 C CA . SER A 1 180 ? 8.258 -3.869 -13.446 1.00 97.19 180 SER A CA 1
ATOM 1405 C C . SER A 1 180 ? 9.339 -2.784 -13.426 1.00 97.19 180 SER A C 1
ATOM 1407 O O . SER A 1 180 ? 10.087 -2.687 -12.453 1.00 97.19 180 SER A O 1
ATOM 1409 N N . VAL A 1 181 ? 9.412 -1.912 -14.441 1.00 95.19 181 VAL A N 1
ATOM 1410 C CA . VAL A 1 181 ? 10.391 -0.801 -14.488 1.00 95.19 181 VAL A CA 1
ATOM 1411 C C . VAL A 1 181 ? 10.287 0.099 -13.250 1.00 95.19 181 VAL A C 1
ATOM 1413 O O . VAL A 1 181 ? 11.299 0.554 -12.717 1.00 95.19 181 VAL A O 1
ATOM 1416 N N . SER A 1 182 ? 9.070 0.330 -12.748 1.00 92.94 182 SER A N 1
ATOM 1417 C CA . SER A 1 182 ? 8.858 1.123 -11.535 1.00 92.94 182 SER A CA 1
ATOM 1418 C C . SER A 1 182 ? 9.461 0.469 -10.291 1.00 92.94 182 SER A C 1
ATOM 1420 O O . SER A 1 182 ? 9.958 1.193 -9.434 1.00 92.94 182 SER A O 1
ATOM 1422 N N . PHE A 1 183 ? 9.478 -0.861 -10.188 1.00 97.25 183 PHE A N 1
ATOM 1423 C CA . PHE A 1 183 ? 10.097 -1.552 -9.053 1.00 97.25 183 PHE A CA 1
ATOM 1424 C C . PHE A 1 183 ? 11.621 -1.425 -9.081 1.00 97.25 183 PHE A C 1
ATOM 1426 O O . PHE A 1 183 ? 12.209 -1.076 -8.058 1.00 97.25 183 PHE A O 1
ATOM 1433 N N . LYS A 1 184 ? 12.249 -1.578 -10.260 1.00 96.94 184 LYS A N 1
ATOM 1434 C CA . LYS A 1 184 ? 13.686 -1.297 -10.430 1.00 96.94 184 LYS A CA 1
ATOM 1435 C C . LYS A 1 184 ? 14.012 0.146 -10.052 1.00 96.94 184 LYS A C 1
ATOM 1437 O O . LYS A 1 184 ? 14.950 0.376 -9.303 1.00 96.94 184 LYS A O 1
ATOM 1442 N N . SER A 1 185 ? 13.194 1.110 -10.482 1.00 92.25 185 SER A N 1
ATOM 1443 C CA . SER A 1 185 ? 13.379 2.522 -10.121 1.00 92.25 185 SER A CA 1
ATOM 1444 C C . SER A 1 185 ? 13.358 2.761 -8.607 1.00 92.25 185 SER A C 1
ATOM 1446 O O . SER A 1 185 ? 14.269 3.405 -8.092 1.00 9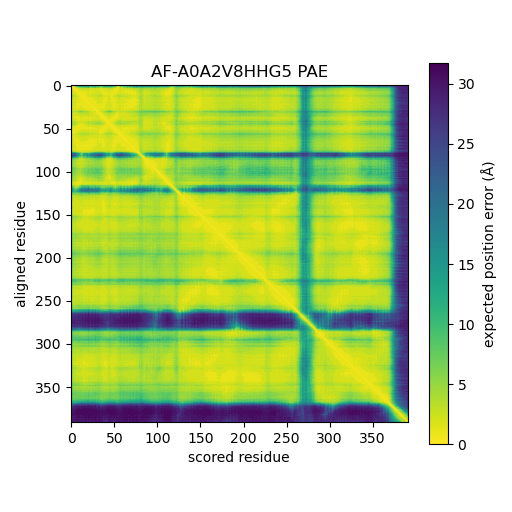2.25 185 SER A O 1
ATOM 1448 N N . HIS A 1 186 ? 12.371 2.225 -7.880 1.00 91.31 186 HIS A N 1
ATOM 1449 C CA . HIS A 1 186 ? 12.298 2.392 -6.422 1.00 91.31 186 HIS A CA 1
ATOM 1450 C C . HIS A 1 186 ? 13.482 1.741 -5.705 1.00 91.31 186 HIS A C 1
ATOM 1452 O O . HIS A 1 186 ? 14.074 2.368 -4.825 1.00 91.31 186 HIS A O 1
ATOM 1458 N N . TRP A 1 187 ? 13.853 0.527 -6.122 1.00 94.69 187 TRP A N 1
ATOM 1459 C CA . TRP A 1 187 ? 15.017 -0.159 -5.580 1.00 94.69 187 TRP A CA 1
ATOM 1460 C C . TRP A 1 187 ? 16.309 0.614 -5.840 1.00 94.69 187 TRP A C 1
ATOM 1462 O O . TRP A 1 187 ? 17.061 0.854 -4.907 1.00 94.69 187 TRP A O 1
ATOM 1472 N N . GLU A 1 188 ? 16.578 1.020 -7.081 1.00 93.00 188 GLU A N 1
ATOM 1473 C CA . GLU A 1 188 ? 17.839 1.670 -7.450 1.00 93.00 188 GLU A CA 1
ATOM 1474 C C . GLU A 1 188 ? 18.020 3.002 -6.721 1.00 93.00 188 GLU A C 1
ATOM 1476 O O . GLU A 1 188 ? 19.107 3.281 -6.221 1.00 93.00 188 GLU A O 1
ATOM 1481 N N . HIS A 1 189 ? 16.949 3.786 -6.564 1.00 87.81 189 HIS A N 1
ATOM 1482 C CA . HIS A 1 189 ? 16.989 4.999 -5.747 1.00 87.81 189 HIS A CA 1
ATOM 1483 C C . HIS A 1 189 ? 17.288 4.711 -4.271 1.00 87.81 189 HIS A C 1
ATOM 1485 O O . HIS A 1 189 ? 18.052 5.448 -3.654 1.00 87.81 189 HIS A O 1
ATOM 1491 N N . PHE A 1 190 ? 16.718 3.644 -3.711 1.00 87.44 190 PHE A N 1
ATOM 1492 C CA . PHE A 1 190 ? 17.000 3.226 -2.340 1.00 87.44 190 PHE A CA 1
ATOM 1493 C C . PHE A 1 190 ? 18.424 2.672 -2.182 1.00 87.44 190 PHE A C 1
ATOM 1495 O O . PHE A 1 190 ? 19.128 3.025 -1.244 1.00 87.44 190 PHE A O 1
ATOM 1502 N N . ALA A 1 191 ? 18.900 1.865 -3.129 1.00 89.94 191 ALA A N 1
ATOM 1503 C CA . ALA A 1 191 ? 20.231 1.269 -3.103 1.00 89.94 191 ALA A CA 1
ATOM 1504 C C . ALA A 1 191 ? 21.354 2.321 -3.132 1.00 89.94 191 ALA A C 1
ATOM 1506 O O . ALA A 1 191 ? 22.427 2.074 -2.589 1.00 89.94 191 ALA A O 1
ATOM 1507 N N . LEU A 1 192 ? 21.115 3.510 -3.706 1.00 87.69 192 LEU A N 1
ATOM 1508 C CA . LEU A 1 192 ? 22.068 4.629 -3.663 1.00 87.69 192 LEU A CA 1
ATOM 1509 C C . LEU A 1 192 ? 22.370 5.120 -2.238 1.00 87.69 192 LEU A C 1
ATOM 1511 O O . LEU A 1 192 ? 23.443 5.682 -2.013 1.00 87.69 192 LEU A O 1
ATOM 1515 N N . THR A 1 193 ? 21.454 4.915 -1.287 1.00 83.56 193 THR A N 1
ATOM 1516 C CA . THR A 1 193 ? 21.610 5.346 0.111 1.00 83.56 193 THR A CA 1
ATOM 1517 C C . THR A 1 193 ? 22.204 4.261 1.007 1.00 83.56 193 THR A C 1
ATOM 1519 O O . THR A 1 193 ? 22.298 4.459 2.216 1.00 83.56 193 THR A O 1
ATOM 1522 N N . LEU A 1 194 ? 22.557 3.095 0.456 1.00 84.69 194 LEU A N 1
ATOM 1523 C CA . LEU A 1 194 ? 23.041 1.949 1.222 1.00 84.69 194 LEU A CA 1
ATOM 1524 C C . LEU A 1 194 ? 24.528 1.682 0.968 1.00 84.69 194 LEU A C 1
ATOM 1526 O O . LEU A 1 194 ? 25.000 1.868 -0.153 1.00 84.69 194 LEU A O 1
ATOM 1530 N N . PRO A 1 195 ? 25.262 1.167 1.968 1.00 88.19 195 PRO A N 1
ATOM 1531 C CA . PRO A 1 195 ? 26.589 0.613 1.739 1.00 88.19 195 PRO A CA 1
ATOM 1532 C C . PRO A 1 195 ? 26.506 -0.695 0.936 1.00 88.19 195 PRO A C 1
ATOM 1534 O O . PRO A 1 195 ? 25.525 -1.435 1.030 1.00 88.19 195 PRO A O 1
ATOM 1537 N N . GLU A 1 196 ? 27.572 -1.026 0.209 1.00 88.19 196 GLU A N 1
ATOM 1538 C CA . GLU A 1 196 ? 27.658 -2.217 -0.652 1.00 88.19 196 GLU A CA 1
ATOM 1539 C C . GLU A 1 196 ? 27.342 -3.524 0.094 1.00 88.19 196 GLU A C 1
ATOM 1541 O O . GLU A 1 196 ? 26.468 -4.280 -0.321 1.00 88.19 196 GLU A O 1
ATOM 1546 N N . ALA A 1 197 ? 27.903 -3.711 1.292 1.00 89.81 197 ALA A N 1
ATOM 1547 C CA . ALA A 1 197 ? 27.626 -4.886 2.121 1.00 89.81 197 ALA A CA 1
ATOM 1548 C C . ALA A 1 197 ? 26.136 -5.054 2.493 1.00 89.81 197 ALA A C 1
ATOM 1550 O O . ALA A 1 197 ? 25.689 -6.161 2.800 1.00 89.81 197 ALA A O 1
ATOM 1551 N N . ALA A 1 198 ? 25.349 -3.969 2.512 1.00 90.19 198 ALA A N 1
ATOM 1552 C CA . ALA A 1 198 ? 23.906 -4.072 2.703 1.00 90.19 198 ALA A CA 1
ATOM 1553 C C . ALA A 1 198 ? 23.212 -4.567 1.431 1.00 90.19 198 ALA A C 1
ATOM 1555 O O . ALA A 1 198 ? 22.326 -5.409 1.540 1.00 90.19 198 ALA A O 1
ATOM 1556 N N . ILE A 1 199 ? 23.639 -4.100 0.258 1.00 91.88 199 ILE A N 1
ATOM 1557 C CA . ILE A 1 199 ? 23.126 -4.514 -1.055 1.00 91.88 199 ILE A CA 1
ATOM 1558 C C . ILE A 1 199 ? 23.357 -6.014 -1.269 1.00 91.88 199 ILE A C 1
ATOM 1560 O O . ILE A 1 199 ? 22.421 -6.718 -1.639 1.00 91.88 199 ILE A O 1
ATOM 1564 N N . ASP A 1 200 ? 24.533 -6.530 -0.906 1.00 94.19 200 ASP A N 1
ATOM 1565 C CA . ASP A 1 200 ? 24.851 -7.964 -0.989 1.00 94.19 200 ASP A CA 1
ATOM 1566 C C . ASP A 1 200 ? 23.896 -8.848 -0.177 1.00 94.19 200 ASP A C 1
ATOM 1568 O O . ASP A 1 200 ? 23.686 -10.020 -0.496 1.00 94.19 200 ASP A O 1
ATOM 1572 N N . ARG A 1 201 ? 23.294 -8.316 0.898 1.00 95.38 201 ARG A N 1
ATOM 1573 C CA . ARG A 1 201 ? 22.261 -9.045 1.651 1.00 95.38 201 ARG A CA 1
ATOM 1574 C C . ARG A 1 201 ? 20.964 -9.168 0.857 1.00 95.38 201 ARG A C 1
ATOM 1576 O O . ARG A 1 201 ? 20.363 -10.236 0.889 1.00 95.38 201 ARG A O 1
ATOM 1583 N N . PHE A 1 202 ? 20.557 -8.127 0.132 1.00 96.44 202 PHE A N 1
ATOM 1584 C CA . PHE A 1 202 ? 19.383 -8.195 -0.744 1.00 96.44 202 PHE A CA 1
ATOM 1585 C C . PHE A 1 202 ? 19.629 -9.125 -1.934 1.00 96.44 202 PHE A C 1
ATOM 1587 O O . PHE A 1 202 ? 18.760 -9.935 -2.239 1.00 96.44 202 PHE A O 1
ATOM 1594 N N . THR A 1 203 ? 20.822 -9.082 -2.538 1.00 96.38 203 THR A N 1
ATOM 1595 C CA . THR A 1 203 ? 21.197 -9.990 -3.634 1.00 96.38 203 THR A CA 1
ATOM 1596 C C . THR A 1 203 ? 21.141 -11.451 -3.186 1.00 96.38 203 THR A C 1
ATOM 1598 O O . THR A 1 203 ? 20.458 -12.257 -3.812 1.00 96.38 203 THR A O 1
ATOM 1601 N N . ARG A 1 204 ? 21.769 -11.792 -2.051 1.00 97.69 204 ARG A N 1
ATOM 1602 C CA . ARG A 1 204 ? 21.706 -13.156 -1.495 1.00 97.69 204 ARG A CA 1
ATOM 1603 C C . ARG A 1 204 ? 20.288 -13.569 -1.108 1.00 97.69 204 ARG A C 1
ATOM 1605 O O . ARG A 1 204 ? 19.904 -14.711 -1.339 1.00 97.69 204 ARG A O 1
ATOM 1612 N N . SER A 1 205 ? 19.504 -12.651 -0.539 1.00 97.31 205 SER A N 1
ATOM 1613 C CA . SER A 1 205 ? 18.085 -12.891 -0.256 1.00 97.31 205 SER A CA 1
ATOM 1614 C C . SER A 1 205 ? 17.328 -13.245 -1.536 1.00 97.31 205 SER A C 1
ATOM 1616 O O . SER A 1 205 ? 16.601 -14.236 -1.560 1.00 97.31 205 SER A O 1
ATOM 1618 N N . TYR A 1 206 ? 17.534 -12.502 -2.624 1.00 98.38 206 TYR A N 1
ATOM 1619 C CA . TYR A 1 206 ? 16.915 -12.814 -3.907 1.00 98.38 206 TYR A CA 1
ATOM 1620 C C . TYR A 1 206 ? 17.329 -14.201 -4.412 1.00 98.38 206 TYR A C 1
ATOM 1622 O O . TYR A 1 206 ? 16.461 -15.000 -4.751 1.00 98.38 206 TYR A O 1
ATOM 1630 N N . GLU A 1 207 ? 18.625 -14.519 -4.412 1.00 98.25 207 GLU A N 1
ATOM 1631 C CA . GLU A 1 207 ? 19.139 -15.819 -4.867 1.00 98.25 207 GLU A CA 1
ATOM 1632 C C . GLU A 1 207 ? 18.497 -16.995 -4.117 1.00 98.25 207 GLU A C 1
ATOM 1634 O O . GLU A 1 207 ? 18.120 -17.990 -4.739 1.00 98.25 207 GLU A O 1
ATOM 1639 N N . GLN A 1 208 ? 18.306 -16.854 -2.801 1.00 97.88 208 GLN A N 1
ATOM 1640 C CA . GLN A 1 208 ? 17.645 -17.852 -1.955 1.00 97.88 208 GLN A CA 1
ATOM 1641 C C . GLN A 1 208 ? 16.161 -18.035 -2.305 1.00 97.88 208 GLN A C 1
ATOM 1643 O O . GLN A 1 208 ? 15.666 -19.160 -2.317 1.00 97.88 208 GLN A O 1
ATOM 1648 N N . HIS A 1 209 ? 15.451 -16.948 -2.619 1.00 97.38 209 HIS A N 1
ATOM 1649 C CA . HIS A 1 209 ? 14.012 -16.981 -2.906 1.00 97.38 209 HIS A CA 1
ATOM 1650 C C . HIS A 1 209 ? 13.685 -17.167 -4.395 1.00 97.38 209 HIS A C 1
ATOM 1652 O O . HIS A 1 209 ? 12.527 -17.409 -4.739 1.00 97.38 209 HIS A O 1
ATOM 1658 N N . ARG A 1 210 ? 14.677 -17.083 -5.290 1.00 98.25 210 ARG A N 1
ATOM 1659 C CA . ARG A 1 210 ? 14.491 -17.092 -6.749 1.00 98.25 210 ARG A CA 1
ATOM 1660 C C . ARG A 1 210 ? 13.637 -18.261 -7.259 1.00 98.25 210 ARG A C 1
ATOM 1662 O O . ARG A 1 210 ? 12.693 -17.986 -8.000 1.00 98.25 210 ARG A O 1
ATOM 1669 N N . PRO A 1 211 ? 13.871 -19.534 -6.869 1.00 98.12 211 PRO A N 1
ATOM 1670 C CA . PRO A 1 211 ? 13.036 -20.638 -7.348 1.00 98.12 211 PRO A CA 1
ATOM 1671 C C . PRO A 1 211 ? 11.565 -20.473 -6.953 1.00 98.12 211 PRO A C 1
ATOM 1673 O O . PRO A 1 211 ? 10.675 -20.691 -7.771 1.00 98.12 211 PRO A O 1
ATOM 1676 N N . ARG A 1 212 ? 11.300 -20.026 -5.717 1.00 97.50 212 ARG A N 1
ATOM 1677 C CA . ARG A 1 212 ? 9.934 -19.803 -5.231 1.00 97.50 212 ARG A CA 1
ATOM 1678 C C . ARG A 1 212 ? 9.273 -18.621 -5.935 1.00 97.50 212 ARG A C 1
ATOM 1680 O O . ARG A 1 212 ? 8.117 -18.732 -6.324 1.00 97.50 212 ARG A O 1
ATOM 1687 N N . LEU A 1 213 ? 10.005 -17.530 -6.165 1.00 98.19 213 LEU A N 1
ATOM 1688 C CA . LEU A 1 213 ? 9.513 -16.371 -6.919 1.00 98.19 213 LEU A CA 1
ATOM 1689 C C . LEU A 1 213 ? 9.069 -16.750 -8.333 1.00 98.19 213 LEU A C 1
ATOM 1691 O O . LEU A 1 213 ? 8.043 -16.257 -8.792 1.00 98.19 213 LEU A O 1
ATOM 1695 N N . PHE A 1 214 ? 9.794 -17.642 -9.011 1.00 98.50 214 PHE A N 1
ATOM 1696 C CA . PHE A 1 214 ? 9.405 -18.095 -10.348 1.00 98.50 214 PHE A CA 1
ATOM 1697 C C . PHE A 1 214 ? 8.078 -18.854 -10.330 1.00 98.50 214 PHE A C 1
ATOM 1699 O O . PHE A 1 214 ? 7.222 -18.546 -11.156 1.00 98.50 214 PHE A O 1
ATOM 1706 N N . VAL A 1 215 ? 7.872 -19.732 -9.342 1.00 97.94 215 VAL A N 1
ATOM 1707 C CA . VAL A 1 215 ? 6.586 -20.420 -9.134 1.00 97.94 215 VAL A CA 1
ATOM 1708 C C . VAL A 1 215 ? 5.465 -19.415 -8.865 1.00 97.94 215 VAL A C 1
ATOM 1710 O O . VAL A 1 215 ? 4.430 -19.466 -9.515 1.00 97.94 215 VAL A O 1
ATOM 1713 N N . LEU A 1 216 ? 5.681 -18.437 -7.978 1.00 97.44 216 LEU A N 1
ATOM 1714 C CA . LEU A 1 216 ? 4.676 -17.403 -7.699 1.00 97.44 216 LEU A CA 1
ATOM 1715 C C . LEU A 1 216 ? 4.324 -16.585 -8.951 1.00 97.44 216 LEU A C 1
ATOM 1717 O O . LEU A 1 216 ? 3.162 -16.242 -9.163 1.00 97.44 216 LEU A O 1
ATOM 1721 N N . MET A 1 217 ? 5.316 -16.265 -9.783 1.00 98.31 217 MET A N 1
ATOM 1722 C CA . MET A 1 217 ? 5.090 -15.589 -11.059 1.00 98.31 217 MET A CA 1
ATOM 1723 C C . MET A 1 217 ? 4.326 -16.482 -12.047 1.00 98.31 217 MET A C 1
ATOM 1725 O O . MET A 1 217 ? 3.456 -15.979 -12.749 1.00 98.31 217 MET A O 1
ATOM 1729 N N . ASP A 1 218 ? 4.599 -17.789 -12.095 1.00 97.31 218 ASP A N 1
ATOM 1730 C CA . ASP A 1 218 ? 3.829 -18.734 -12.916 1.00 97.31 218 ASP A CA 1
ATOM 1731 C C . ASP A 1 218 ? 2.367 -18.795 -12.480 1.00 97.31 218 ASP A C 1
ATOM 1733 O O . ASP A 1 218 ? 1.480 -18.639 -13.319 1.00 97.31 218 ASP A O 1
ATOM 1737 N N . ASP A 1 219 ? 2.115 -18.919 -11.177 1.00 96.75 219 ASP A N 1
ATOM 1738 C CA . ASP A 1 219 ? 0.767 -18.952 -10.606 1.00 96.75 219 ASP A CA 1
ATOM 1739 C C . ASP A 1 219 ? -0.013 -17.673 -10.945 1.00 96.75 219 ASP A C 1
ATOM 1741 O O . ASP A 1 219 ? -1.170 -17.715 -11.368 1.00 96.75 219 ASP A O 1
ATOM 1745 N N . VAL A 1 220 ? 0.628 -16.509 -10.791 1.00 98.06 220 VAL A N 1
ATOM 1746 C CA . VAL A 1 220 ? 0.004 -15.208 -11.074 1.00 98.06 220 VAL A CA 1
ATOM 1747 C C . VAL A 1 220 ? -0.245 -15.030 -12.573 1.00 98.06 220 VAL A C 1
ATOM 1749 O O . VAL A 1 220 ? -1.307 -14.535 -12.957 1.00 98.06 220 VAL A O 1
ATOM 1752 N N . GLN A 1 221 ? 0.702 -15.432 -13.426 1.00 97.12 221 GLN A N 1
ATOM 1753 C CA . GLN A 1 221 ? 0.543 -15.393 -14.880 1.00 97.12 221 GLN A CA 1
ATOM 1754 C C . GLN A 1 221 ? -0.579 -16.329 -15.332 1.00 97.12 221 GLN A C 1
ATOM 1756 O O . GLN A 1 221 ? -1.389 -15.946 -16.173 1.00 97.12 221 GLN A O 1
ATOM 1761 N N . HIS A 1 222 ? -0.660 -17.532 -14.765 1.00 96.12 222 HIS A N 1
ATOM 1762 C CA . HIS A 1 222 ? -1.742 -18.471 -15.035 1.00 96.12 222 HIS A CA 1
ATOM 1763 C C . HIS A 1 222 ? -3.097 -17.861 -14.655 1.00 96.12 222 HIS A C 1
ATOM 1765 O O . HIS A 1 222 ? -3.975 -17.728 -15.508 1.00 96.12 222 HIS A O 1
ATOM 1771 N N . ALA A 1 223 ? -3.230 -17.367 -13.420 1.00 96.69 223 ALA A N 1
ATOM 1772 C CA . ALA A 1 223 ? -4.447 -16.714 -12.940 1.00 96.69 223 ALA A CA 1
ATOM 1773 C C . ALA A 1 223 ? -4.851 -15.480 -13.772 1.00 96.69 223 ALA A C 1
ATOM 1775 O O . ALA A 1 223 ? -6.035 -15.162 -13.869 1.00 96.69 223 ALA A O 1
ATOM 1776 N N . TRP A 1 224 ? -3.894 -14.775 -14.387 1.00 95.44 224 TRP A N 1
ATOM 1777 C CA . TRP A 1 224 ? -4.181 -13.637 -15.265 1.00 95.44 224 TRP A CA 1
ATOM 1778 C C . TRP A 1 224 ? -4.922 -14.050 -16.545 1.00 95.44 224 TRP A C 1
ATOM 1780 O O . TRP A 1 224 ? -5.791 -13.311 -17.015 1.00 95.44 224 TRP A O 1
ATOM 1790 N N . HIS A 1 225 ? -4.606 -15.227 -17.095 1.00 92.75 225 HIS A N 1
ATOM 1791 C CA . HIS A 1 225 ? -5.183 -15.729 -18.350 1.00 92.75 225 HIS A CA 1
ATOM 1792 C C . HIS A 1 225 ? -6.415 -16.619 -18.153 1.00 92.75 225 HIS A C 1
ATOM 1794 O O . HIS A 1 225 ? -7.192 -16.794 -19.092 1.00 92.75 225 HIS A O 1
ATOM 1800 N N . THR A 1 226 ? -6.630 -17.163 -16.955 1.00 92.62 226 THR A N 1
ATOM 1801 C CA . THR A 1 226 ? -7.747 -18.079 -16.689 1.00 92.62 226 THR A CA 1
ATOM 1802 C C . THR A 1 226 ? -9.070 -17.339 -16.448 1.00 92.62 226 THR A C 1
ATOM 1804 O O . THR A 1 226 ? -9.172 -16.431 -15.622 1.00 92.62 226 THR A O 1
ATOM 1807 N N . ALA A 1 227 ? -10.141 -17.772 -17.125 1.00 83.38 227 ALA A N 1
ATOM 1808 C CA . ALA A 1 227 ? -11.491 -17.222 -16.938 1.00 83.38 227 ALA A CA 1
ATOM 1809 C C . ALA A 1 227 ? -12.079 -17.513 -15.539 1.00 83.38 227 ALA A C 1
ATOM 1811 O O . ALA A 1 227 ? -12.920 -16.759 -15.052 1.00 83.38 227 ALA A O 1
ATOM 1812 N N . ALA A 1 228 ? -11.610 -18.572 -14.870 1.00 87.94 228 ALA A N 1
ATOM 1813 C CA . ALA A 1 228 ? -12.036 -18.997 -13.534 1.00 87.94 228 ALA A CA 1
ATOM 1814 C C . ALA A 1 228 ? -11.241 -18.352 -12.376 1.00 87.94 228 ALA A C 1
ATOM 1816 O O . ALA A 1 228 ? -11.356 -18.785 -11.228 1.00 87.94 228 ALA A O 1
ATOM 1817 N N . ARG A 1 229 ? -10.472 -17.283 -12.632 1.00 88.88 229 ARG A N 1
ATOM 1818 C CA . ARG A 1 229 ? -9.589 -16.649 -11.631 1.00 88.88 229 ARG A CA 1
ATOM 1819 C C . ARG A 1 229 ? -10.269 -16.231 -10.322 1.00 88.88 229 ARG A C 1
ATOM 1821 O O . ARG A 1 229 ? -9.621 -16.213 -9.283 1.00 88.88 229 ARG A O 1
ATOM 1828 N N . ALA A 1 230 ? -11.566 -15.914 -10.347 1.00 88.69 230 ALA A N 1
ATOM 1829 C CA . ALA A 1 230 ? -12.322 -15.560 -9.142 1.00 88.69 230 ALA A CA 1
ATOM 1830 C C . ALA A 1 230 ? -12.439 -16.729 -8.145 1.00 88.69 230 ALA A C 1
ATOM 1832 O O . ALA A 1 230 ? -12.588 -16.494 -6.948 1.00 88.69 230 ALA A O 1
ATOM 1833 N N . VAL A 1 231 ? -12.365 -17.968 -8.640 1.00 90.62 231 VAL A N 1
ATOM 1834 C CA . VAL A 1 231 ? -12.415 -19.199 -7.843 1.00 90.62 231 VAL A CA 1
ATOM 1835 C C . VAL A 1 231 ? -11.005 -19.687 -7.521 1.00 90.62 231 VAL A C 1
ATOM 1837 O O . VAL A 1 231 ? -10.715 -19.994 -6.370 1.00 90.62 231 VAL A O 1
ATOM 1840 N N . GLU A 1 232 ? -10.120 -19.725 -8.519 1.00 90.12 232 GLU A N 1
ATOM 1841 C CA . GLU A 1 232 ? -8.769 -20.289 -8.379 1.00 90.12 232 GLU A CA 1
ATOM 1842 C C . GLU A 1 232 ? -7.802 -19.364 -7.627 1.00 90.12 232 GLU A C 1
ATOM 1844 O O . GLU A 1 232 ? -6.908 -19.829 -6.926 1.00 90.12 232 GLU A O 1
ATOM 1849 N N . ALA A 1 233 ? -7.984 -18.047 -7.749 1.00 94.06 233 ALA A N 1
ATOM 1850 C CA . ALA A 1 233 ? -7.102 -17.043 -7.165 1.00 94.06 233 ALA A CA 1
ATOM 1851 C C . ALA A 1 233 ? -7.898 -15.839 -6.613 1.00 94.06 233 ALA A C 1
ATOM 1853 O O . ALA A 1 233 ? -7.704 -14.698 -7.050 1.00 94.06 233 ALA A O 1
ATOM 1854 N N . PRO A 1 234 ? -8.790 -16.046 -5.623 1.00 95.62 234 PRO A N 1
ATOM 1855 C CA . PRO A 1 234 ? -9.765 -15.040 -5.191 1.00 95.62 234 PRO A CA 1
ATOM 1856 C C . PRO A 1 234 ? -9.130 -13.744 -4.666 1.00 95.62 234 PRO A C 1
ATOM 1858 O O . PRO A 1 234 ? -9.666 -12.660 -4.893 1.00 95.62 234 PRO A O 1
ATOM 1861 N N . LEU A 1 235 ? -7.980 -13.820 -3.985 1.00 96.56 235 LEU A N 1
ATOM 1862 C CA . LEU A 1 235 ? -7.266 -12.628 -3.507 1.00 96.56 235 LEU A CA 1
ATOM 1863 C C . LEU A 1 235 ? -6.663 -11.814 -4.663 1.00 96.56 235 LEU A C 1
ATOM 1865 O O . LEU A 1 235 ? -6.722 -10.585 -4.635 1.00 96.56 235 LEU A O 1
ATOM 1869 N N . LEU A 1 236 ? -6.140 -12.483 -5.697 1.00 96.75 236 LEU A N 1
ATOM 1870 C CA . LEU A 1 236 ? -5.627 -11.823 -6.900 1.00 96.75 236 LEU A CA 1
ATOM 1871 C C . LEU A 1 236 ? -6.753 -11.214 -7.737 1.00 96.75 236 LEU A C 1
ATOM 1873 O O . LEU A 1 236 ? -6.615 -10.082 -8.192 1.00 96.75 236 LEU A O 1
ATOM 1877 N N . ASP A 1 237 ? -7.890 -11.900 -7.886 1.00 97.38 237 ASP A N 1
ATOM 1878 C CA . ASP A 1 237 ? -9.052 -11.333 -8.582 1.00 97.38 237 ASP A CA 1
ATOM 1879 C C . ASP A 1 237 ? -9.579 -10.082 -7.863 1.00 97.38 237 ASP A C 1
ATOM 1881 O O . ASP A 1 237 ? -9.799 -9.050 -8.500 1.00 97.38 237 ASP A O 1
ATOM 1885 N N . ARG A 1 238 ? -9.693 -10.118 -6.525 1.00 97.44 238 ARG A N 1
ATOM 1886 C CA . ARG A 1 238 ? -10.037 -8.931 -5.720 1.00 97.44 238 ARG A CA 1
ATOM 1887 C C . ARG A 1 238 ? -9.032 -7.799 -5.920 1.00 97.44 238 ARG A C 1
ATOM 1889 O O . ARG A 1 238 ? -9.440 -6.649 -6.075 1.00 97.44 238 ARG A O 1
ATOM 1896 N N . TRP A 1 239 ? -7.738 -8.114 -5.948 1.00 98.00 239 TRP A N 1
ATOM 1897 C CA . TRP A 1 239 ? -6.689 -7.129 -6.200 1.00 98.00 239 TRP A CA 1
ATOM 1898 C C . TRP A 1 239 ? -6.808 -6.489 -7.586 1.00 98.00 239 TRP A C 1
ATOM 1900 O O . TRP A 1 239 ? -6.788 -5.266 -7.694 1.00 98.00 239 TRP A O 1
ATOM 1910 N N . TRP A 1 240 ? -7.002 -7.276 -8.645 1.00 97.88 240 TRP A N 1
ATOM 1911 C CA . TRP A 1 240 ? -7.154 -6.743 -10.001 1.00 97.88 240 TRP A CA 1
ATOM 1912 C C . TRP A 1 240 ? -8.431 -5.932 -10.192 1.00 97.88 240 TRP A C 1
ATOM 1914 O O . TRP A 1 240 ? -8.394 -4.919 -10.889 1.00 97.88 240 TRP A O 1
ATOM 1924 N N . ARG A 1 241 ? -9.544 -6.317 -9.556 1.00 97.50 241 ARG A N 1
ATOM 1925 C CA . ARG A 1 241 ? -10.766 -5.495 -9.547 1.00 97.50 241 ARG A CA 1
ATOM 1926 C C . ARG A 1 241 ? -10.532 -4.157 -8.858 1.00 97.50 241 ARG A C 1
ATOM 1928 O O . ARG A 1 241 ? -10.911 -3.128 -9.406 1.00 97.50 241 ARG A O 1
ATOM 1935 N N . LEU A 1 242 ? -9.864 -4.163 -7.703 1.00 97.88 242 LEU A N 1
ATOM 1936 C CA . LEU A 1 242 ? -9.499 -2.932 -7.005 1.00 97.88 242 LEU A CA 1
ATOM 1937 C C . LEU A 1 242 ? -8.589 -2.053 -7.874 1.00 97.88 242 LEU A C 1
ATOM 1939 O O . LEU A 1 242 ? -8.849 -0.860 -8.016 1.00 97.88 242 LEU A O 1
ATOM 1943 N N . LEU A 1 243 ? -7.567 -2.638 -8.506 1.00 97.75 243 LEU A N 1
ATOM 1944 C CA . LEU A 1 243 ? -6.703 -1.925 -9.445 1.00 97.75 243 LEU A CA 1
ATOM 1945 C C . LEU A 1 243 ? -7.497 -1.315 -10.599 1.00 97.75 243 LEU A C 1
ATOM 1947 O O . LEU A 1 243 ? -7.291 -0.143 -10.883 1.00 97.75 243 LEU A O 1
ATOM 1951 N N . ALA A 1 244 ? -8.414 -2.056 -11.224 1.00 97.56 244 ALA A N 1
ATOM 1952 C CA . ALA A 1 244 ? -9.241 -1.549 -12.318 1.00 97.56 244 ALA A CA 1
ATOM 1953 C C . ALA A 1 244 ? -10.066 -0.324 -11.896 1.00 97.56 244 ALA A C 1
ATOM 1955 O O . ALA A 1 244 ? -9.988 0.717 -12.550 1.00 97.56 244 ALA A O 1
ATOM 1956 N N . THR A 1 245 ? -10.766 -0.405 -10.761 1.00 97.38 245 THR A N 1
ATOM 1957 C CA . THR A 1 245 ? -11.563 0.708 -10.225 1.00 97.38 245 THR A CA 1
ATOM 1958 C C . THR A 1 245 ? -10.710 1.957 -9.989 1.00 97.38 245 THR A C 1
ATOM 1960 O O . THR A 1 245 ? -11.047 3.053 -10.439 1.00 97.38 245 THR A O 1
ATOM 1963 N N . ILE A 1 246 ? -9.568 1.809 -9.319 1.00 96.06 246 ILE A N 1
ATOM 1964 C CA . ILE A 1 246 ? -8.682 2.938 -9.004 1.00 96.06 246 ILE A CA 1
ATOM 1965 C C . ILE A 1 246 ? -7.996 3.484 -10.255 1.00 96.06 246 ILE A C 1
ATOM 1967 O O . ILE A 1 246 ? -7.817 4.692 -10.394 1.00 96.06 246 ILE A O 1
ATOM 1971 N N . ASP A 1 247 ? -7.615 2.615 -11.186 1.00 96.56 247 ASP A N 1
ATOM 1972 C CA . ASP A 1 247 ? -7.017 2.988 -12.462 1.00 96.56 247 ASP A CA 1
ATOM 1973 C C . ASP A 1 247 ? -7.998 3.829 -13.298 1.00 96.56 247 ASP A C 1
ATOM 1975 O O . ASP A 1 247 ? -7.590 4.789 -13.961 1.00 96.56 247 ASP A O 1
ATOM 1979 N N . GLU A 1 248 ? -9.296 3.520 -13.265 1.00 97.12 248 GLU A N 1
ATOM 1980 C CA . GLU A 1 248 ? -10.357 4.327 -13.881 1.00 97.12 248 GLU A CA 1
ATOM 1981 C C . GLU A 1 248 ? -10.547 5.682 -13.188 1.00 97.12 248 GLU A C 1
ATOM 1983 O O . GLU A 1 248 ? -10.598 6.715 -13.869 1.00 97.12 248 GLU A O 1
ATOM 1988 N N . GLN A 1 249 ? -10.579 5.705 -11.852 1.00 96.25 249 GLN A N 1
ATOM 1989 C CA . GLN A 1 249 ? -10.664 6.942 -11.069 1.00 96.25 249 GLN A CA 1
ATOM 1990 C C . GLN A 1 249 ? -9.456 7.855 -11.330 1.00 96.25 249 GLN A C 1
ATOM 1992 O O . GLN A 1 249 ? -9.620 9.033 -11.652 1.00 96.25 249 GLN A O 1
ATOM 1997 N N . ALA A 1 250 ? -8.238 7.309 -11.303 1.00 95.19 250 ALA A N 1
ATOM 1998 C CA . ALA A 1 250 ? -7.011 8.033 -11.626 1.00 95.19 250 ALA A CA 1
ATOM 1999 C C . ALA A 1 250 ? -7.053 8.605 -13.052 1.00 95.19 250 ALA A C 1
ATOM 2001 O O . ALA A 1 250 ? -6.694 9.762 -13.283 1.00 95.19 250 ALA A O 1
ATOM 2002 N N . ALA A 1 251 ? -7.550 7.832 -14.024 1.00 94.88 251 ALA A N 1
ATOM 2003 C CA . ALA A 1 251 ? -7.733 8.330 -15.384 1.00 94.88 251 ALA A CA 1
ATOM 2004 C C . ALA A 1 251 ? -8.730 9.497 -15.444 1.00 94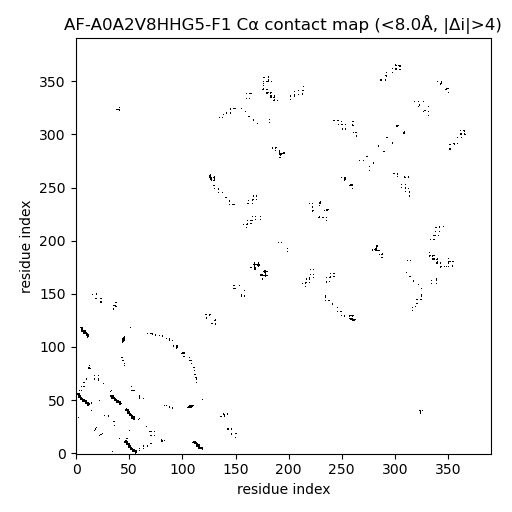.88 251 ALA A C 1
ATOM 2006 O O . ALA A 1 251 ? -8.505 10.447 -16.194 1.00 94.88 251 ALA A O 1
ATOM 2007 N N . ALA A 1 252 ? -9.814 9.448 -14.666 1.00 95.44 252 ALA A N 1
ATOM 2008 C CA . ALA A 1 252 ? -10.793 10.529 -14.596 1.00 95.44 252 ALA A CA 1
ATOM 2009 C C . ALA A 1 252 ? -10.189 11.820 -14.020 1.00 95.44 252 ALA A C 1
ATOM 2011 O O . ALA A 1 252 ? -10.386 12.885 -14.609 1.00 95.44 252 ALA A O 1
ATOM 2012 N N . VAL A 1 253 ? -9.402 11.723 -12.943 1.00 93.88 253 VAL A N 1
ATOM 2013 C CA . VAL A 1 253 ? -8.677 12.863 -12.349 1.00 93.88 253 VAL A CA 1
ATOM 2014 C C . VAL A 1 253 ? -7.726 13.496 -13.373 1.00 93.88 253 VAL A C 1
ATOM 2016 O O . VAL A 1 253 ? -7.786 14.701 -13.625 1.00 93.88 253 VAL A O 1
ATOM 2019 N N . LEU A 1 254 ? -6.923 12.678 -14.061 1.00 91.62 254 LEU A N 1
ATOM 2020 C CA . LEU A 1 254 ? -5.964 13.157 -15.064 1.00 91.62 254 LEU A CA 1
ATOM 2021 C C . LEU A 1 254 ? -6.636 13.757 -16.308 1.00 91.62 254 LEU A C 1
ATOM 2023 O O . LEU A 1 254 ? -6.118 14.718 -16.880 1.00 91.62 254 LEU A O 1
ATOM 2027 N N . ARG A 1 255 ? -7.792 13.228 -16.744 1.00 93.00 255 ARG A N 1
ATOM 2028 C CA . ARG A 1 255 ? -8.573 13.806 -17.857 1.00 93.00 255 ARG A CA 1
ATOM 2029 C C . ARG A 1 255 ? -9.075 15.213 -17.540 1.00 93.00 255 ARG A C 1
ATOM 2031 O O . ARG A 1 255 ? -9.132 16.035 -18.447 1.00 93.00 255 ARG A O 1
ATOM 2038 N N . ARG A 1 256 ? -9.381 15.498 -16.271 1.00 91.50 256 ARG A N 1
ATOM 2039 C CA . ARG A 1 256 ? -9.776 16.832 -15.784 1.00 91.50 256 ARG A CA 1
ATOM 2040 C C . ARG A 1 256 ? -8.590 17.787 -15.594 1.00 91.50 256 ARG A C 1
ATOM 2042 O O . ARG A 1 256 ? -8.785 18.901 -15.127 1.00 91.50 256 ARG A O 1
ATOM 2049 N N . GLY A 1 257 ? -7.369 17.363 -15.929 1.00 88.00 257 GLY A N 1
ATOM 2050 C CA . GLY A 1 257 ? -6.162 18.182 -15.796 1.00 88.00 257 GLY A CA 1
ATOM 2051 C C . GLY A 1 257 ? -5.660 18.334 -14.359 1.00 88.00 257 GLY A C 1
ATOM 2052 O O . GLY A 1 257 ? -4.788 19.160 -14.111 1.00 88.00 257 GLY A O 1
ATOM 2053 N N . GLN A 1 258 ? -6.181 17.548 -13.413 1.00 88.38 258 GLN A N 1
ATOM 2054 C CA . GLN A 1 258 ? -5.742 17.595 -12.022 1.00 88.38 258 GLN A CA 1
ATOM 2055 C C . GLN A 1 258 ? -4.532 16.668 -11.822 1.00 88.38 258 GLN A C 1
ATOM 2057 O O . GLN A 1 258 ? -4.597 15.497 -12.211 1.00 88.38 258 GLN A O 1
ATOM 2062 N N . PRO A 1 259 ? -3.421 17.155 -11.240 1.00 85.44 259 PRO A N 1
ATOM 2063 C CA . PRO A 1 259 ? -2.250 16.323 -10.998 1.00 85.44 259 PRO A CA 1
ATOM 2064 C C . PRO A 1 259 ? -2.525 15.319 -9.875 1.00 85.44 259 PRO A C 1
ATOM 2066 O O . PRO A 1 259 ? -3.194 15.640 -8.886 1.00 85.44 259 PRO A O 1
ATOM 2069 N N . ILE A 1 260 ? -1.983 14.107 -10.026 1.00 85.94 260 ILE A N 1
ATOM 2070 C CA . ILE A 1 260 ? -2.012 13.070 -8.983 1.00 85.94 260 ILE A CA 1
ATOM 2071 C C . ILE A 1 260 ? -0.707 13.064 -8.185 1.00 85.94 260 ILE A C 1
ATOM 2073 O O . ILE A 1 260 ? -0.715 12.920 -6.965 1.00 85.94 260 ILE A O 1
ATOM 2077 N N . SER A 1 261 ? 0.424 13.221 -8.871 1.00 78.56 261 SER A N 1
ATOM 2078 C CA . SER A 1 261 ? 1.743 13.326 -8.234 1.00 78.56 261 SER A CA 1
ATOM 2079 C C . SER A 1 261 ? 2.067 14.777 -7.910 1.00 78.56 261 SER A C 1
ATOM 2081 O O . SER A 1 261 ? 1.626 15.662 -8.636 1.00 78.56 261 SER A O 1
ATOM 2083 N N . MET A 1 262 ? 2.820 15.028 -6.835 1.00 69.19 262 MET A N 1
ATOM 2084 C CA . MET A 1 262 ? 3.317 16.375 -6.536 1.00 69.19 262 MET A CA 1
ATOM 2085 C C . MET A 1 262 ? 4.203 16.864 -7.689 1.00 69.19 262 MET A C 1
ATOM 2087 O O . MET A 1 262 ? 4.903 16.038 -8.290 1.00 69.19 262 MET A O 1
ATOM 2091 N N . PRO A 1 263 ? 4.191 18.171 -8.010 1.00 62.72 263 PRO A N 1
ATOM 2092 C CA . PRO A 1 263 ? 5.194 18.723 -8.904 1.00 62.72 263 PRO A CA 1
ATOM 2093 C C . PRO A 1 263 ? 6.585 18.463 -8.324 1.00 62.72 263 PRO A C 1
ATOM 2095 O O . PRO A 1 263 ? 6.724 18.377 -7.097 1.00 62.72 263 PRO A O 1
ATOM 2098 N N . PRO A 1 264 ? 7.612 18.364 -9.181 1.00 60.66 264 PRO A N 1
ATOM 2099 C CA . PRO A 1 264 ? 8.990 18.523 -8.745 1.00 60.66 264 PRO A CA 1
ATOM 2100 C C . PRO A 1 264 ? 9.059 19.726 -7.808 1.00 60.66 264 PRO A C 1
ATOM 2102 O O . PRO A 1 264 ? 8.678 20.834 -8.194 1.00 60.66 264 PRO A O 1
ATOM 2105 N N . SER A 1 265 ? 9.449 19.515 -6.549 1.00 49.88 265 SER A N 1
ATOM 2106 C CA . SER A 1 265 ? 9.721 20.628 -5.639 1.00 49.88 265 SER A CA 1
ATOM 2107 C C . SER A 1 265 ? 10.704 21.551 -6.344 1.00 49.88 265 SER A C 1
ATOM 2109 O O . SER A 1 265 ? 11.673 21.033 -6.888 1.00 49.88 265 SER A O 1
ATOM 2111 N N . GLY A 1 266 ? 10.439 22.863 -6.376 1.00 40.91 266 GLY A N 1
ATOM 2112 C CA . GLY A 1 266 ? 11.258 23.857 -7.072 1.00 40.91 266 GLY A CA 1
ATOM 2113 C C . GLY A 1 266 ? 12.742 23.717 -6.736 1.00 40.91 266 GLY A C 1
ATOM 2114 O O . GLY A 1 266 ? 13.229 24.282 -5.763 1.00 40.91 266 GLY A O 1
ATOM 2115 N N . VAL A 1 267 ? 13.437 22.939 -7.554 1.00 39.72 267 VAL A N 1
ATOM 2116 C CA . VAL A 1 267 ? 14.881 22.792 -7.604 1.00 39.72 267 VAL A CA 1
ATOM 2117 C C . VAL A 1 267 ? 15.283 23.578 -8.838 1.00 39.72 267 VAL A C 1
ATOM 2119 O O . VAL A 1 267 ? 14.740 23.361 -9.921 1.00 39.72 267 VAL A O 1
ATOM 2122 N N . ASP A 1 268 ? 16.168 24.550 -8.642 1.00 35.78 268 ASP A N 1
ATOM 2123 C CA . ASP A 1 268 ? 16.679 25.428 -9.690 1.00 35.78 268 ASP A CA 1
ATOM 2124 C C . ASP A 1 268 ? 17.047 24.615 -10.952 1.00 35.78 268 ASP A C 1
ATOM 2126 O O . ASP A 1 268 ? 17.919 23.747 -10.873 1.00 35.78 268 ASP A O 1
ATOM 2130 N N . PRO A 1 269 ? 16.438 24.886 -12.123 1.00 37.19 269 PRO A N 1
ATOM 2131 C CA . PRO A 1 269 ? 16.791 24.239 -13.389 1.00 37.19 269 PRO A CA 1
ATOM 2132 C C . PRO A 1 269 ? 18.267 24.412 -13.786 1.00 37.19 269 PRO A C 1
ATOM 2134 O O . PRO A 1 269 ? 18.747 23.711 -14.674 1.00 37.19 269 PRO A O 1
ATOM 2137 N N . ARG A 1 270 ? 18.990 25.354 -13.158 1.00 36.59 270 ARG A N 1
ATOM 2138 C CA . ARG A 1 270 ? 20.428 25.611 -13.351 1.00 36.59 270 ARG A CA 1
ATOM 2139 C C . ARG A 1 270 ? 21.324 24.837 -12.389 1.00 36.59 270 ARG A C 1
ATOM 2141 O O . ARG A 1 270 ? 22.544 24.835 -12.562 1.00 36.59 270 ARG A O 1
ATOM 2148 N N . ALA A 1 271 ? 20.754 24.159 -11.397 1.00 37.50 271 ALA A N 1
ATOM 2149 C CA . ALA A 1 271 ? 21.480 23.178 -10.616 1.00 37.50 271 ALA A CA 1
ATOM 2150 C C . ALA A 1 271 ? 21.770 21.989 -11.541 1.00 37.50 271 ALA A C 1
ATOM 2152 O O . ALA A 1 271 ? 20.916 21.134 -11.766 1.00 37.50 271 ALA A O 1
ATOM 2153 N N . GLY A 1 272 ? 22.976 21.954 -12.116 1.00 35.09 272 GLY A N 1
ATOM 2154 C CA . GLY A 1 272 ? 23.443 20.815 -12.906 1.00 35.09 272 GLY A CA 1
ATOM 2155 C C . GLY A 1 272 ? 23.320 19.483 -12.139 1.00 35.09 272 GLY A C 1
ATOM 2156 O O . GLY A 1 272 ? 22.936 19.466 -10.967 1.00 35.09 272 GLY A O 1
ATOM 2157 N N . PRO A 1 273 ? 23.706 18.345 -12.739 1.00 37.91 273 PRO A N 1
ATOM 2158 C CA . PRO A 1 273 ? 23.522 17.000 -12.167 1.00 37.91 273 PRO A CA 1
ATOM 2159 C C . PRO A 1 273 ? 23.990 16.831 -10.704 1.00 37.91 273 PRO A C 1
ATOM 2161 O O . PRO A 1 273 ? 23.524 15.941 -9.997 1.00 37.91 273 PRO A O 1
ATOM 2164 N N . HIS A 1 274 ? 24.886 17.704 -10.233 1.00 35.50 274 HIS A N 1
ATOM 2165 C CA . HIS A 1 274 ? 25.500 17.707 -8.901 1.00 35.50 274 HIS A CA 1
ATOM 2166 C C . HIS A 1 274 ? 24.844 18.654 -7.871 1.00 35.50 274 HIS A C 1
ATOM 2168 O O . HIS A 1 274 ? 25.235 18.672 -6.701 1.00 35.50 274 HIS A O 1
ATOM 2174 N N . GLY A 1 275 ? 23.843 19.442 -8.271 1.00 31.77 275 GLY A N 1
ATOM 2175 C CA . GLY A 1 275 ? 23.100 20.354 -7.393 1.00 31.77 275 GLY A CA 1
ATOM 2176 C C . GLY A 1 275 ? 21.792 19.780 -6.834 1.00 31.77 275 GLY A C 1
ATOM 2177 O O . GLY A 1 275 ? 21.126 20.448 -6.049 1.00 31.77 275 GLY A O 1
ATOM 2178 N N . ARG A 1 276 ? 21.439 18.535 -7.182 1.00 46.88 276 ARG A N 1
ATOM 2179 C CA . ARG A 1 276 ? 20.257 17.833 -6.659 1.00 46.88 276 ARG A CA 1
ATOM 2180 C C . ARG A 1 276 ? 20.460 17.484 -5.182 1.00 46.88 276 ARG A C 1
ATOM 2182 O O . ARG A 1 276 ? 21.090 16.483 -4.833 1.00 46.88 276 ARG A O 1
ATOM 2189 N N . SER A 1 277 ? 19.968 18.348 -4.301 1.00 40.62 277 SER A N 1
ATOM 2190 C CA . SER A 1 277 ? 19.995 18.179 -2.848 1.00 40.62 277 SER A CA 1
ATOM 2191 C C . SER A 1 277 ? 19.197 16.936 -2.437 1.00 40.62 277 SER A C 1
ATOM 2193 O O . SER A 1 277 ? 17.973 16.956 -2.383 1.00 40.62 277 SER A O 1
ATOM 2195 N N . GLY A 1 278 ? 19.921 15.846 -2.187 1.00 41.16 278 GLY A N 1
ATOM 2196 C CA . GLY A 1 278 ? 19.404 14.568 -1.688 1.00 41.16 278 GLY A CA 1
ATOM 2197 C C . GLY A 1 278 ? 20.352 13.398 -1.973 1.00 41.16 278 GLY A C 1
ATOM 2198 O O . GLY A 1 278 ? 20.435 12.465 -1.188 1.00 41.16 278 GLY A O 1
ATOM 2199 N N . VAL A 1 279 ? 21.150 13.491 -3.044 1.00 42.59 279 VAL A N 1
ATOM 2200 C CA . VAL A 1 279 ? 22.107 12.446 -3.479 1.00 42.59 279 VAL A CA 1
ATOM 2201 C C . VAL A 1 279 ? 23.560 12.855 -3.166 1.00 42.59 279 VAL A C 1
ATOM 2203 O O . VAL A 1 279 ? 24.508 12.411 -3.802 1.00 42.59 279 VAL A O 1
ATOM 2206 N N . ARG A 1 280 ? 23.775 13.744 -2.185 1.00 41.16 280 ARG A N 1
ATOM 2207 C CA . ARG A 1 280 ? 25.111 14.303 -1.877 1.00 41.16 280 ARG A CA 1
ATOM 2208 C C . ARG A 1 280 ? 26.054 13.355 -1.121 1.00 41.16 280 ARG A C 1
ATOM 2210 O O . ARG A 1 280 ? 27.187 13.732 -0.850 1.00 41.16 280 ARG A O 1
ATOM 2217 N N . ALA A 1 281 ? 25.628 12.125 -0.853 1.00 45.94 281 ALA A N 1
ATOM 2218 C CA . ALA A 1 281 ? 26.481 11.057 -0.336 1.00 45.94 281 ALA A CA 1
ATOM 2219 C C . ALA A 1 281 ? 26.060 9.693 -0.910 1.00 45.94 281 ALA A C 1
ATOM 2221 O O . ALA A 1 281 ? 25.846 8.742 -0.166 1.00 45.94 281 ALA A O 1
ATOM 2222 N N . ALA A 1 282 ? 25.857 9.596 -2.230 1.00 55.00 282 ALA A N 1
ATOM 2223 C CA . ALA A 1 282 ? 25.600 8.291 -2.832 1.00 55.00 282 ALA A CA 1
ATOM 2224 C C . ALA A 1 282 ? 26.826 7.390 -2.651 1.00 55.00 282 ALA A C 1
ATOM 2226 O O . ALA A 1 282 ? 27.924 7.730 -3.091 1.00 55.00 282 ALA A O 1
ATOM 2227 N N . HIS A 1 283 ? 26.629 6.229 -2.032 1.00 58.72 283 HIS A N 1
ATOM 2228 C CA . HIS A 1 283 ? 27.689 5.235 -1.855 1.00 58.72 283 HIS A CA 1
ATOM 2229 C C . HIS A 1 283 ? 28.112 4.580 -3.180 1.00 58.72 283 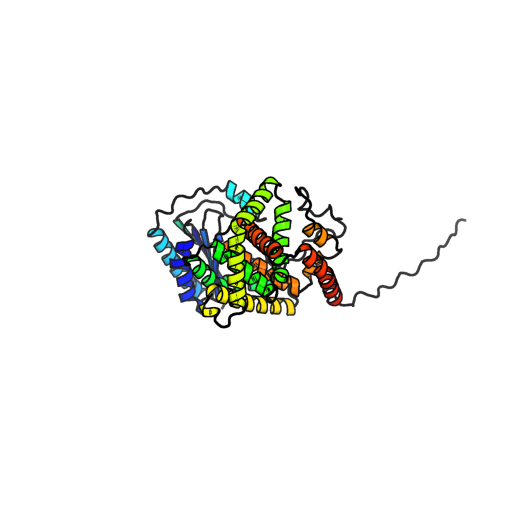HIS A C 1
ATOM 2231 O O . HIS A 1 283 ? 29.147 3.923 -3.233 1.00 58.72 283 HIS A O 1
ATOM 2237 N N . ARG A 1 284 ? 27.317 4.742 -4.249 1.00 71.56 284 ARG A N 1
ATOM 2238 C CA . ARG A 1 284 ? 27.532 4.098 -5.550 1.00 71.56 284 ARG A CA 1
ATOM 2239 C C . ARG A 1 284 ? 26.940 4.897 -6.710 1.00 71.56 284 ARG A C 1
ATOM 2241 O O . ARG A 1 284 ? 26.103 5.775 -6.513 1.00 71.56 284 ARG A O 1
ATOM 2248 N N . ARG A 1 285 ? 27.323 4.516 -7.929 1.00 79.56 285 ARG A N 1
ATOM 2249 C CA . ARG A 1 285 ? 26.641 4.891 -9.177 1.00 79.56 285 ARG A CA 1
ATOM 2250 C C . ARG A 1 285 ? 25.581 3.847 -9.534 1.00 79.56 285 ARG A C 1
ATOM 2252 O O . ARG A 1 285 ? 25.716 2.680 -9.174 1.00 79.56 285 ARG A O 1
ATOM 2259 N N . SER A 1 286 ? 24.522 4.261 -10.223 1.00 86.56 286 SER A N 1
ATOM 2260 C CA . SER A 1 286 ? 23.480 3.367 -10.744 1.00 86.56 286 SER A CA 1
ATOM 2261 C C . SER A 1 286 ? 23.216 3.727 -12.197 1.00 86.56 286 SER A C 1
ATOM 2263 O O . SER A 1 286 ? 22.708 4.814 -12.467 1.00 86.56 286 SER A O 1
ATOM 2265 N N . GLU A 1 287 ? 23.524 2.816 -13.125 1.00 88.75 287 GLU A N 1
ATOM 2266 C CA . GLU A 1 287 ? 23.282 3.025 -14.561 1.00 88.75 287 GLU A CA 1
ATOM 2267 C C . GLU A 1 287 ? 21.804 3.329 -14.837 1.00 88.75 287 GLU A C 1
ATOM 2269 O O . GLU A 1 287 ? 21.481 4.145 -15.699 1.00 88.75 287 GLU A O 1
ATOM 2274 N N . PHE A 1 288 ? 20.893 2.711 -14.079 1.00 90.31 288 PHE A N 1
ATOM 2275 C CA . PHE A 1 288 ? 19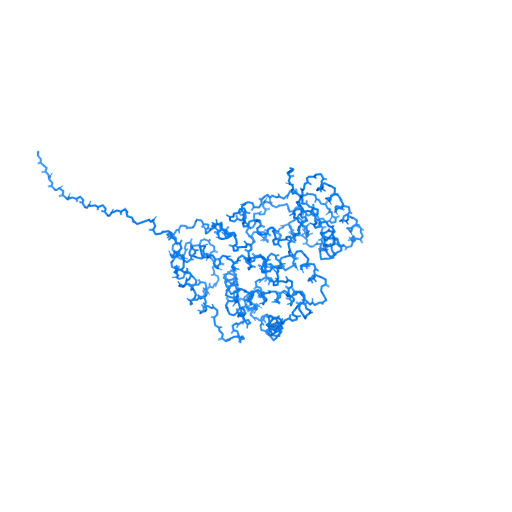.463 2.975 -14.190 1.00 90.31 288 PHE A CA 1
ATOM 2276 C C . PHE A 1 288 ? 19.144 4.436 -13.859 1.00 90.31 288 PHE A C 1
ATOM 2278 O O . PHE A 1 288 ? 18.502 5.126 -14.651 1.00 90.31 288 PHE A O 1
ATOM 2285 N N . VAL A 1 289 ? 19.613 4.923 -12.705 1.00 86.44 289 VAL A N 1
ATOM 2286 C CA . VAL A 1 289 ? 19.378 6.306 -12.269 1.00 86.44 289 VAL A CA 1
ATOM 2287 C C . VAL A 1 289 ? 20.081 7.291 -13.203 1.00 86.44 289 VAL A C 1
ATOM 2289 O O . VAL A 1 289 ? 19.473 8.269 -13.626 1.00 86.44 289 VAL A O 1
ATOM 2292 N N . GLU A 1 290 ? 21.323 7.019 -13.598 1.00 87.56 290 GLU A N 1
ATOM 2293 C CA . GLU A 1 290 ? 22.063 7.847 -14.555 1.00 87.56 290 GLU A CA 1
ATOM 2294 C C . GLU A 1 290 ? 21.352 7.918 -15.912 1.00 87.56 290 GLU A C 1
ATOM 2296 O O . GLU A 1 290 ? 21.149 9.009 -16.437 1.00 87.56 290 GLU A O 1
ATOM 2301 N N . THR A 1 291 ? 20.876 6.786 -16.442 1.00 86.69 291 THR A N 1
ATOM 2302 C CA . THR A 1 291 ? 20.125 6.740 -17.707 1.00 86.69 291 THR A CA 1
ATOM 2303 C C . THR A 1 291 ? 18.807 7.510 -17.605 1.00 86.69 291 THR A C 1
ATOM 2305 O O . THR A 1 291 ? 18.441 8.210 -18.548 1.00 86.69 291 THR A O 1
ATOM 2308 N N . LEU A 1 292 ? 18.085 7.401 -16.483 1.00 82.94 292 LEU A N 1
ATOM 2309 C CA . LEU A 1 292 ? 16.835 8.134 -16.265 1.00 82.94 292 LEU A CA 1
ATOM 2310 C C . LEU A 1 292 ? 17.072 9.645 -16.337 1.00 82.94 292 LEU A C 1
ATOM 2312 O O . LEU A 1 292 ? 16.284 10.366 -16.942 1.00 82.94 292 LEU A O 1
ATOM 2316 N N . TRP A 1 293 ? 18.174 10.107 -15.750 1.00 82.00 293 TRP A N 1
ATOM 2317 C CA . TRP A 1 293 ? 18.482 11.525 -15.602 1.00 82.00 293 TRP A CA 1
ATOM 2318 C C . TRP A 1 293 ? 19.388 12.113 -16.680 1.00 82.00 293 TRP A C 1
ATOM 2320 O O . TRP A 1 293 ? 19.613 13.319 -16.658 1.00 82.00 293 TRP A O 1
ATOM 2330 N N . ALA A 1 294 ? 19.861 11.299 -17.625 1.00 83.56 294 ALA A N 1
ATOM 2331 C CA . ALA A 1 294 ? 20.624 11.747 -18.788 1.00 83.56 294 ALA A CA 1
ATOM 2332 C C . ALA A 1 294 ? 19.796 12.599 -19.769 1.00 83.56 294 ALA A C 1
ATOM 2334 O O . ALA A 1 294 ? 20.354 13.215 -20.671 1.00 83.56 294 ALA A O 1
ATOM 2335 N N . TYR A 1 295 ? 18.469 12.622 -19.616 1.00 78.94 295 TYR A N 1
ATOM 2336 C CA . TYR A 1 295 ? 17.565 13.371 -20.479 1.00 78.94 295 TYR A CA 1
ATOM 2337 C C . TYR A 1 295 ? 17.144 14.691 -19.830 1.00 78.94 295 TYR A C 1
ATOM 2339 O O . TYR A 1 295 ? 16.472 14.705 -18.793 1.00 78.94 295 TYR A O 1
ATOM 2347 N N . ASP A 1 296 ? 17.468 15.805 -20.483 1.00 78.56 296 ASP A N 1
ATOM 2348 C CA . ASP A 1 296 ? 17.031 17.129 -20.045 1.00 78.56 296 ASP A CA 1
ATOM 2349 C C . ASP A 1 296 ? 15.501 17.236 -20.022 1.00 78.56 296 ASP A C 1
ATOM 2351 O O . ASP A 1 296 ? 14.795 16.796 -20.935 1.00 78.56 296 ASP A O 1
ATOM 2355 N N . GLY A 1 297 ? 14.970 17.821 -18.946 1.00 79.69 297 GLY A N 1
ATOM 2356 C CA . GLY A 1 297 ? 13.530 18.018 -18.764 1.00 79.69 297 GLY A CA 1
ATOM 2357 C C . GLY A 1 297 ? 12.725 16.740 -18.496 1.00 79.69 297 GLY A C 1
ATOM 2358 O O . GLY A 1 297 ? 11.497 16.812 -18.426 1.00 79.69 297 GLY A O 1
ATOM 2359 N N . VAL A 1 298 ? 13.374 15.582 -18.307 1.00 82.94 298 VAL A N 1
ATOM 2360 C CA . VAL A 1 298 ? 12.693 14.300 -18.049 1.00 82.94 298 VAL A CA 1
ATOM 2361 C C . VAL A 1 298 ? 11.761 14.350 -16.842 1.00 82.94 298 VAL A C 1
ATOM 2363 O O . VAL A 1 298 ? 10.691 13.753 -16.876 1.00 82.94 298 VAL A O 1
ATOM 2366 N N . GLU A 1 299 ? 12.120 15.100 -15.800 1.00 80.44 299 GLU A N 1
ATOM 2367 C CA . GLU A 1 299 ? 11.309 15.228 -14.590 1.00 80.44 299 GLU A CA 1
ATOM 2368 C C . GLU A 1 299 ? 9.957 15.876 -14.882 1.00 80.44 299 GLU A C 1
ATOM 2370 O O . GLU A 1 299 ? 8.906 15.320 -14.564 1.00 80.44 299 GLU A O 1
ATOM 2375 N N . MET A 1 300 ? 9.989 17.016 -15.574 1.00 82.50 300 MET A N 1
ATOM 2376 C CA . MET A 1 300 ? 8.789 17.728 -16.001 1.00 82.50 300 MET A CA 1
ATOM 2377 C C . MET A 1 300 ? 7.990 16.906 -17.012 1.00 82.50 300 MET A C 1
ATOM 2379 O O . MET A 1 300 ? 6.764 16.863 -16.939 1.00 82.50 300 MET A O 1
ATOM 2383 N N . ALA A 1 301 ? 8.662 16.195 -17.918 1.00 86.00 301 ALA A N 1
ATOM 2384 C CA . ALA A 1 301 ? 7.983 15.338 -18.879 1.00 86.00 301 ALA A CA 1
ATOM 2385 C C . ALA A 1 301 ? 7.245 14.172 -18.207 1.00 86.00 301 ALA A C 1
ATOM 2387 O O . ALA A 1 301 ? 6.098 13.887 -18.542 1.00 86.00 301 ALA A O 1
ATOM 2388 N N . LEU A 1 302 ? 7.873 13.515 -17.228 1.00 85.94 302 LEU A N 1
ATOM 2389 C CA . LEU A 1 302 ? 7.239 12.469 -16.425 1.00 85.94 302 LEU A CA 1
ATOM 2390 C C . LEU A 1 302 ? 6.101 13.034 -15.574 1.00 85.94 302 LEU A C 1
ATOM 2392 O O . LEU A 1 302 ? 5.056 12.395 -15.455 1.00 85.94 302 LEU A O 1
ATOM 2396 N N . TYR A 1 303 ? 6.280 14.237 -15.022 1.00 84.19 303 TYR A N 1
ATOM 2397 C CA . TYR A 1 303 ? 5.229 14.933 -14.293 1.00 84.19 303 TYR A CA 1
ATOM 2398 C C . TYR A 1 303 ? 4.005 15.191 -15.176 1.00 84.19 303 TYR A C 1
ATOM 2400 O O . TYR A 1 303 ? 2.892 14.999 -14.710 1.00 84.19 303 TYR A O 1
ATOM 2408 N N . HIS A 1 304 ? 4.159 15.541 -16.454 1.00 84.50 304 HIS A N 1
ATOM 2409 C CA . HIS A 1 304 ? 3.020 15.795 -17.347 1.00 84.50 304 HIS A CA 1
ATOM 2410 C C . HIS A 1 304 ? 2.506 14.559 -18.113 1.00 84.50 304 HIS A C 1
ATOM 2412 O O . HIS A 1 304 ? 1.379 14.574 -18.616 1.00 84.50 304 HIS A O 1
ATOM 2418 N N . ASP A 1 305 ? 3.262 13.459 -18.173 1.00 88.62 305 ASP A N 1
ATOM 2419 C CA . ASP A 1 305 ? 2.843 12.232 -18.859 1.00 88.62 305 ASP A CA 1
ATOM 2420 C C . ASP A 1 305 ? 1.752 11.489 -18.071 1.00 88.62 305 ASP A C 1
ATOM 2422 O O . ASP A 1 305 ? 2.012 10.742 -17.126 1.00 88.62 305 ASP A O 1
ATOM 2426 N N . ARG A 1 306 ? 0.491 11.655 -18.492 1.00 90.88 306 ARG A N 1
ATOM 2427 C CA . ARG A 1 306 ? -0.674 11.008 -17.858 1.00 90.88 306 ARG A CA 1
ATOM 2428 C C . ARG A 1 306 ? -0.533 9.478 -17.736 1.00 90.88 306 ARG A C 1
ATOM 2430 O O . ARG A 1 306 ? -0.826 8.959 -16.658 1.00 90.88 306 ARG A O 1
ATOM 2437 N N . PRO A 1 307 ? -0.075 8.725 -18.763 1.00 89.94 307 PRO A N 1
ATOM 2438 C CA . PRO A 1 307 ? 0.155 7.284 -18.625 1.00 89.94 307 PRO A CA 1
ATOM 2439 C C . PRO A 1 307 ? 1.186 6.920 -17.549 1.00 89.94 307 PRO A C 1
ATOM 2441 O O . PRO A 1 307 ? 1.045 5.893 -16.881 1.00 89.94 307 PRO A O 1
ATOM 2444 N N . PHE A 1 308 ? 2.235 7.726 -17.377 1.00 89.25 308 PHE A N 1
ATOM 2445 C CA . PHE A 1 308 ? 3.198 7.557 -16.296 1.00 89.25 308 PHE A CA 1
ATOM 2446 C C . PHE A 1 308 ? 2.589 7.894 -14.933 1.00 89.25 308 PHE A C 1
ATOM 2448 O O . PHE A 1 308 ? 2.666 7.056 -14.037 1.00 89.25 308 PHE A O 1
ATOM 2455 N N . GLN A 1 309 ? 1.923 9.048 -14.784 1.00 89.69 309 GLN A N 1
ATOM 2456 C CA . GLN A 1 309 ? 1.263 9.430 -13.528 1.00 89.69 309 GLN A CA 1
ATOM 2457 C C . GLN A 1 309 ? 0.283 8.357 -13.040 1.00 89.69 309 GLN A C 1
ATOM 2459 O O . GLN A 1 309 ? 0.294 8.002 -11.863 1.00 89.69 309 GLN A O 1
ATOM 2464 N N . ARG A 1 310 ? -0.527 7.802 -13.950 1.00 92.19 310 ARG A N 1
ATOM 2465 C CA . ARG A 1 310 ? -1.499 6.743 -13.650 1.00 92.19 310 ARG A CA 1
ATOM 2466 C C . ARG A 1 310 ? -0.816 5.494 -13.085 1.00 92.19 310 ARG A C 1
ATOM 2468 O O . ARG A 1 310 ? -1.177 5.026 -12.012 1.00 92.19 310 ARG A O 1
ATOM 2475 N N . ARG A 1 311 ? 0.239 5.008 -13.750 1.00 91.06 311 ARG A N 1
ATOM 2476 C CA . ARG A 1 311 ? 1.017 3.845 -13.281 1.00 91.06 311 ARG A CA 1
ATOM 2477 C C . ARG A 1 311 ? 1.725 4.117 -11.955 1.00 91.06 311 ARG A C 1
ATOM 2479 O O . ARG A 1 311 ? 1.693 3.275 -11.063 1.00 91.06 311 ARG A O 1
ATOM 2486 N N . ARG A 1 312 ? 2.327 5.300 -11.802 1.00 90.50 312 ARG A N 1
ATOM 2487 C CA . ARG A 1 312 ? 2.981 5.724 -10.556 1.00 90.50 312 ARG A CA 1
ATOM 2488 C C . ARG A 1 312 ? 1.993 5.762 -9.389 1.00 90.50 312 ARG A C 1
ATOM 2490 O O . ARG A 1 312 ? 2.344 5.321 -8.299 1.00 90.50 312 ARG A O 1
ATOM 2497 N N . ALA A 1 313 ? 0.766 6.232 -9.619 1.00 92.00 313 ALA A N 1
ATOM 2498 C CA . ALA A 1 313 ? -0.284 6.233 -8.606 1.00 92.00 313 ALA A CA 1
ATOM 2499 C C . ALA A 1 313 ? -0.587 4.811 -8.109 1.00 92.00 313 ALA A C 1
ATOM 2501 O O . ALA A 1 313 ? -0.557 4.579 -6.905 1.00 92.00 313 ALA A O 1
ATOM 2502 N N . LEU A 1 314 ? -0.781 3.845 -9.014 1.00 95.19 314 LEU A N 1
ATOM 2503 C CA . LEU A 1 314 ? -1.058 2.453 -8.633 1.00 95.19 314 LEU A CA 1
ATOM 2504 C C . LEU A 1 314 ? 0.080 1.819 -7.819 1.00 95.19 314 LEU A C 1
ATOM 2506 O O . LEU A 1 314 ? -0.182 1.113 -6.849 1.00 95.19 314 LEU A O 1
ATOM 2510 N N . VAL A 1 315 ? 1.339 2.101 -8.169 1.00 94.62 315 VAL A N 1
ATOM 2511 C CA . VAL A 1 315 ? 2.510 1.631 -7.404 1.00 94.62 315 VAL A CA 1
ATOM 2512 C C . VAL A 1 315 ? 2.532 2.229 -5.995 1.00 94.62 315 VAL A C 1
ATOM 2514 O O . VAL A 1 315 ? 2.723 1.505 -5.022 1.00 94.62 315 VAL A O 1
ATOM 2517 N N . ASN A 1 316 ? 2.276 3.531 -5.859 1.00 92.25 316 ASN A N 1
ATOM 2518 C CA . ASN A 1 316 ? 2.223 4.176 -4.546 1.00 92.25 316 ASN A CA 1
ATOM 2519 C C . ASN A 1 316 ? 1.077 3.630 -3.680 1.00 92.25 316 ASN A C 1
ATOM 2521 O O . ASN A 1 316 ? 1.251 3.436 -2.479 1.00 92.25 316 ASN A O 1
ATOM 2525 N N . LEU A 1 317 ? -0.075 3.335 -4.284 1.00 94.25 317 LEU A N 1
ATOM 2526 C CA . LEU A 1 317 ? -1.215 2.743 -3.581 1.00 94.25 317 LEU A CA 1
ATOM 2527 C C . LEU A 1 317 ? -0.955 1.275 -3.199 1.00 94.25 317 LEU A C 1
ATOM 2529 O O . LEU A 1 317 ? -1.318 0.857 -2.100 1.00 94.25 317 LEU A O 1
ATOM 2533 N N . LEU A 1 318 ? -0.228 0.503 -4.014 1.00 96.81 318 LEU A N 1
ATOM 2534 C CA . LEU A 1 318 ? 0.289 -0.801 -3.578 1.00 96.81 318 LEU A CA 1
ATOM 2535 C C . LEU A 1 318 ? 1.131 -0.654 -2.303 1.00 96.81 318 LEU A C 1
ATOM 2537 O O . LEU A 1 318 ? 0.959 -1.432 -1.369 1.00 96.81 318 LEU A O 1
ATOM 2541 N N . TYR A 1 319 ? 2.003 0.351 -2.218 1.00 94.38 319 TYR A N 1
ATOM 2542 C CA . TYR A 1 319 ? 2.826 0.558 -1.022 1.00 94.38 319 TYR A CA 1
ATOM 2543 C C . TYR A 1 319 ? 2.019 0.952 0.214 1.00 94.38 319 TYR A C 1
ATOM 2545 O O . TYR A 1 319 ? 2.363 0.530 1.317 1.00 94.38 319 TYR A O 1
ATOM 2553 N N . GLU A 1 320 ? 0.924 1.689 0.039 1.00 93.19 320 GLU A N 1
ATOM 2554 C CA . GLU A 1 320 ? -0.038 1.925 1.116 1.00 93.19 320 GLU A CA 1
ATOM 2555 C C . GLU A 1 320 ? -0.606 0.590 1.622 1.00 93.19 320 GLU A C 1
ATOM 2557 O O . GLU A 1 320 ? -0.608 0.339 2.831 1.00 93.19 320 GLU A O 1
ATOM 2562 N N . LEU A 1 321 ? -1.055 -0.303 0.726 1.00 96.88 321 LEU A N 1
ATOM 2563 C CA . LEU A 1 321 ? -1.536 -1.648 1.089 1.00 96.88 321 LEU A CA 1
ATOM 2564 C C . LEU A 1 321 ? -0.460 -2.480 1.801 1.00 96.88 321 LEU A C 1
ATOM 2566 O O . LEU A 1 321 ? -0.743 -3.056 2.846 1.00 96.88 321 LEU A O 1
ATOM 2570 N N . VAL A 1 322 ? 0.776 -2.476 1.305 1.00 96.88 322 VAL A N 1
ATOM 2571 C CA . VAL A 1 322 ? 1.922 -3.154 1.937 1.00 96.88 322 VAL A CA 1
ATOM 2572 C C . VAL A 1 322 ? 2.133 -2.662 3.375 1.00 96.88 322 VAL A C 1
ATOM 2574 O O . VAL A 1 322 ? 2.277 -3.480 4.283 1.00 96.88 322 VAL A O 1
ATOM 2577 N N . ALA A 1 323 ? 2.046 -1.351 3.619 1.00 93.31 323 ALA A N 1
ATOM 2578 C CA . ALA A 1 323 ? 2.139 -0.795 4.971 1.00 93.31 323 ALA A CA 1
ATOM 2579 C C . ALA A 1 323 ? 0.978 -1.253 5.880 1.00 93.31 323 ALA A C 1
ATOM 2581 O O . ALA A 1 323 ? 1.182 -1.557 7.057 1.00 93.31 323 ALA A O 1
ATOM 2582 N N . ALA A 1 324 ? -0.243 -1.382 5.348 1.00 96.25 324 ALA A N 1
ATOM 2583 C CA . ALA A 1 324 ? -1.372 -1.943 6.102 1.00 96.25 324 ALA A CA 1
ATOM 2584 C C . ALA A 1 324 ? -1.201 -3.432 6.441 1.00 96.25 324 ALA A C 1
ATOM 2586 O O . ALA A 1 324 ? -1.752 -3.894 7.441 1.00 96.25 324 ALA A O 1
ATOM 2587 N N . LEU A 1 325 ? -0.391 -4.169 5.683 1.00 97.38 325 LEU A N 1
ATOM 2588 C CA . LEU A 1 325 ? -0.051 -5.570 5.947 1.00 97.38 325 LEU A CA 1
ATOM 2589 C C . LEU A 1 325 ? 1.104 -5.749 6.953 1.00 97.38 325 LEU A C 1
ATOM 2591 O O . LEU A 1 325 ? 1.533 -6.878 7.190 1.00 97.38 325 LEU A O 1
ATOM 2595 N N . ALA A 1 326 ? 1.538 -4.660 7.600 1.00 94.31 326 ALA A N 1
ATOM 2596 C CA . ALA A 1 326 ? 2.622 -4.609 8.588 1.00 94.31 326 ALA A CA 1
ATOM 2597 C C . ALA A 1 326 ? 4.040 -4.753 8.018 1.00 94.31 326 ALA A C 1
ATOM 2599 O O . ALA A 1 326 ? 4.983 -4.936 8.785 1.00 94.31 326 ALA A O 1
ATOM 2600 N N . PHE A 1 327 ? 4.209 -4.640 6.701 1.00 94.38 327 PHE A N 1
ATOM 2601 C CA . PHE A 1 327 ? 5.538 -4.624 6.104 1.00 94.38 327 PHE A CA 1
ATOM 2602 C C . PHE A 1 327 ? 6.203 -3.268 6.293 1.00 94.38 327 PHE A C 1
ATOM 2604 O O . PHE A 1 327 ? 5.586 -2.208 6.151 1.00 94.38 327 PHE A O 1
ATOM 2611 N N . THR A 1 328 ? 7.492 -3.315 6.598 1.00 88.06 328 THR A N 1
ATOM 2612 C CA . THR A 1 328 ? 8.327 -2.137 6.788 1.00 88.06 328 THR A CA 1
ATOM 2613 C C . THR A 1 328 ? 8.719 -1.514 5.444 1.00 88.06 328 THR A C 1
ATOM 2615 O O . THR A 1 328 ? 8.634 -2.157 4.389 1.00 88.06 328 THR A O 1
ATOM 2618 N N . PRO A 1 329 ? 9.240 -0.274 5.446 1.00 86.00 329 PRO A N 1
ATOM 2619 C CA . PRO A 1 329 ? 9.853 0.297 4.254 1.00 86.00 329 PRO A CA 1
ATOM 2620 C C . PRO A 1 329 ? 10.980 -0.572 3.679 1.00 86.00 329 PRO A C 1
ATOM 2622 O O . PRO A 1 329 ? 11.151 -0.590 2.465 1.00 86.00 329 PRO A O 1
ATOM 2625 N N . ILE A 1 330 ? 11.719 -1.314 4.512 1.00 89.12 330 ILE A N 1
ATOM 2626 C CA . ILE A 1 330 ? 12.783 -2.222 4.059 1.00 89.12 330 ILE A CA 1
ATOM 2627 C C . ILE A 1 330 ? 12.199 -3.435 3.331 1.00 89.12 330 ILE A C 1
ATOM 2629 O O . ILE A 1 330 ? 12.685 -3.790 2.257 1.00 89.12 330 ILE A O 1
ATOM 2633 N N . ASP A 1 331 ? 11.120 -4.023 3.847 1.00 93.88 331 ASP A N 1
ATOM 2634 C CA . ASP A 1 331 ? 10.427 -5.141 3.193 1.00 93.88 331 ASP A CA 1
ATOM 2635 C C . ASP A 1 331 ? 9.886 -4.718 1.826 1.00 93.88 331 ASP A C 1
ATOM 2637 O O . ASP A 1 331 ? 10.107 -5.397 0.828 1.00 93.88 331 ASP A O 1
ATOM 2641 N N . ARG A 1 332 ? 9.281 -3.525 1.739 1.00 94.56 332 ARG A N 1
ATOM 2642 C CA . ARG A 1 332 ? 8.845 -2.936 0.463 1.00 94.56 332 ARG A CA 1
ATOM 2643 C C . ARG A 1 332 ? 9.983 -2.879 -0.560 1.00 94.56 332 ARG A C 1
ATOM 2645 O O . ARG A 1 332 ? 9.781 -3.240 -1.719 1.00 94.56 332 ARG A O 1
ATOM 2652 N N . GLN A 1 333 ? 11.169 -2.421 -0.152 1.00 94.44 333 GLN A N 1
ATOM 2653 C CA . GLN A 1 333 ? 12.325 -2.353 -1.053 1.00 94.44 333 GLN A CA 1
ATOM 2654 C C . GLN A 1 333 ? 12.864 -3.744 -1.399 1.00 94.44 333 GLN A C 1
ATOM 2656 O O . GLN A 1 333 ? 13.259 -3.968 -2.541 1.00 94.44 333 GLN A O 1
ATOM 2661 N N . THR A 1 334 ? 12.802 -4.691 -0.459 1.00 96.69 334 THR A N 1
ATOM 2662 C CA . THR A 1 334 ? 13.117 -6.108 -0.699 1.00 96.69 334 THR A CA 1
ATOM 2663 C C . THR A 1 334 ? 12.200 -6.696 -1.767 1.00 96.69 334 THR A C 1
ATOM 2665 O O . THR A 1 334 ? 12.683 -7.293 -2.723 1.00 96.69 334 THR A O 1
ATOM 2668 N N . PHE A 1 335 ? 10.887 -6.465 -1.675 1.00 98.38 335 PHE A N 1
ATOM 2669 C CA . PHE A 1 335 ? 9.923 -6.920 -2.677 1.00 98.38 335 PHE A CA 1
ATOM 2670 C C . PHE A 1 335 ? 10.160 -6.264 -4.035 1.00 98.38 335 PHE A C 1
ATOM 2672 O O . PHE A 1 335 ? 10.162 -6.959 -5.047 1.00 98.38 335 PHE A O 1
ATOM 2679 N N . CYS A 1 336 ? 10.438 -4.955 -4.074 1.00 98.19 336 CYS A N 1
ATOM 2680 C CA . CYS A 1 336 ? 10.827 -4.290 -5.317 1.00 98.19 336 CYS A CA 1
ATOM 2681 C C . CYS A 1 336 ? 12.043 -4.980 -5.946 1.00 98.19 336 CYS A C 1
ATOM 2683 O O . CYS A 1 336 ? 11.990 -5.321 -7.128 1.00 98.19 336 CYS A O 1
ATOM 2685 N N . HIS A 1 337 ? 13.091 -5.225 -5.146 1.00 98.25 337 HIS A N 1
ATOM 2686 C CA . HIS A 1 337 ? 14.312 -5.899 -5.580 1.00 98.25 337 HIS A CA 1
ATOM 2687 C C . HIS A 1 337 ? 14.042 -7.293 -6.138 1.00 98.25 337 HIS A C 1
ATOM 2689 O O . HIS A 1 337 ? 14.382 -7.578 -7.284 1.00 98.25 337 HIS A O 1
ATOM 2695 N N . HIS A 1 338 ? 13.372 -8.134 -5.351 1.00 98.62 338 HIS A N 1
ATOM 2696 C CA . HIS A 1 338 ? 13.032 -9.499 -5.728 1.00 98.62 338 HIS A CA 1
ATOM 2697 C C . HIS A 1 338 ? 12.247 -9.547 -7.038 1.00 98.62 338 HIS A C 1
ATOM 2699 O O . HIS A 1 338 ? 12.581 -10.328 -7.922 1.00 98.62 338 HIS A O 1
ATOM 2705 N N . ILE A 1 339 ? 11.233 -8.694 -7.191 1.00 98.50 339 ILE A N 1
ATOM 2706 C CA . ILE A 1 339 ? 10.355 -8.728 -8.361 1.00 98.50 339 ILE A CA 1
ATOM 2707 C C . ILE A 1 339 ? 11.082 -8.249 -9.614 1.00 98.50 339 ILE A C 1
ATOM 2709 O O . ILE A 1 339 ? 10.990 -8.909 -10.646 1.00 98.50 339 ILE A O 1
ATOM 2713 N N . PHE A 1 340 ? 11.812 -7.128 -9.567 1.00 98.19 340 PHE A N 1
ATOM 2714 C CA . PHE A 1 340 ? 12.484 -6.662 -10.781 1.00 98.19 340 PHE A CA 1
ATOM 2715 C C . PHE A 1 340 ? 13.598 -7.631 -11.206 1.00 98.19 340 PHE A C 1
ATOM 2717 O O . PHE A 1 340 ? 13.716 -7.899 -12.399 1.00 98.19 340 PHE A O 1
ATOM 2724 N N . ARG A 1 341 ? 14.361 -8.201 -10.257 1.00 98.50 341 ARG A N 1
ATOM 2725 C CA . ARG A 1 341 ? 15.400 -9.201 -10.558 1.00 98.50 341 ARG A CA 1
ATOM 2726 C C . ARG A 1 341 ? 14.805 -10.492 -11.102 1.00 98.50 341 ARG A C 1
ATOM 2728 O O . ARG A 1 341 ? 15.294 -10.991 -12.109 1.00 98.50 341 ARG A O 1
ATOM 2735 N N . ALA A 1 342 ? 13.709 -10.975 -10.512 1.00 98.62 342 ALA A N 1
ATOM 2736 C CA . ALA A 1 342 ? 13.010 -12.153 -11.016 1.00 98.62 342 ALA A CA 1
ATOM 2737 C C . ALA A 1 342 ? 12.541 -11.961 -12.464 1.00 98.62 342 ALA A C 1
ATOM 2739 O O . ALA A 1 342 ? 12.649 -12.878 -13.270 1.00 98.62 342 ALA A O 1
ATOM 2740 N N . VAL A 1 343 ? 12.063 -10.763 -12.816 1.00 98.56 343 VAL A N 1
ATOM 2741 C CA . VAL A 1 343 ? 11.655 -10.434 -14.188 1.00 98.56 343 VAL A CA 1
ATOM 2742 C C . VAL A 1 343 ? 12.841 -10.381 -15.148 1.00 98.56 343 VAL A C 1
ATOM 2744 O O . VAL A 1 343 ? 12.739 -10.933 -16.240 1.00 98.56 343 VAL A O 1
ATOM 2747 N N . GLU A 1 344 ? 13.955 -9.754 -14.763 1.00 98.38 344 GLU A N 1
ATOM 2748 C CA . GLU A 1 344 ? 15.169 -9.714 -15.593 1.00 98.38 344 GLU A CA 1
ATOM 2749 C C . GLU A 1 344 ? 15.704 -11.123 -15.876 1.00 98.38 344 GLU A C 1
ATOM 2751 O O . GLU A 1 344 ? 15.911 -11.473 -17.038 1.00 98.38 344 GLU A O 1
ATOM 2756 N N . ASP A 1 345 ? 15.831 -11.953 -14.838 1.00 98.38 345 ASP A N 1
ATOM 2757 C CA . ASP A 1 345 ? 16.345 -13.319 -14.960 1.00 98.38 345 ASP A CA 1
ATOM 2758 C C . ASP A 1 345 ? 15.401 -14.227 -15.758 1.00 98.38 345 ASP A C 1
ATOM 2760 O O . ASP A 1 345 ? 15.850 -15.032 -16.574 1.00 98.38 345 ASP A O 1
ATOM 2764 N N . ARG A 1 346 ? 14.088 -14.124 -15.521 1.00 96.94 346 ARG A N 1
ATOM 2765 C CA . ARG A 1 346 ? 13.091 -15.004 -16.141 1.00 96.94 346 ARG A CA 1
ATOM 2766 C C . ARG A 1 346 ? 12.788 -14.632 -17.589 1.00 96.94 346 ARG A C 1
ATOM 2768 O O . ARG A 1 346 ? 12.610 -15.522 -18.414 1.00 96.94 346 ARG A O 1
ATOM 2775 N N . GLU A 1 347 ? 12.676 -13.340 -17.897 1.00 96.38 347 GLU A N 1
ATOM 2776 C CA . GLU A 1 347 ? 12.382 -12.868 -19.258 1.00 96.38 347 GLU A CA 1
ATOM 2777 C C . GLU A 1 347 ? 13.659 -12.618 -20.082 1.00 96.38 347 GLU A C 1
ATOM 2779 O O . GLU A 1 347 ? 13.556 -12.268 -21.258 1.00 96.38 347 GLU A O 1
ATOM 2784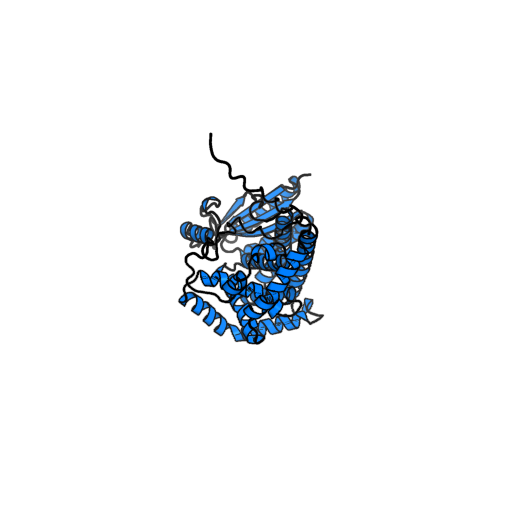 N N . GLY A 1 348 ? 14.852 -12.788 -19.493 1.00 97.00 348 GLY A N 1
ATOM 2785 C CA . GLY A 1 348 ? 16.133 -12.561 -20.166 1.00 97.00 348 GLY A CA 1
ATOM 2786 C C . GLY A 1 348 ? 16.287 -11.119 -20.654 1.00 97.00 348 GLY A C 1
ATOM 2787 O O . GLY A 1 348 ? 16.753 -10.885 -21.769 1.00 97.00 348 GLY A O 1
ATOM 2788 N N . CYS A 1 349 ? 15.830 -10.151 -19.856 1.00 96.62 349 CYS A N 1
ATOM 2789 C CA . CYS A 1 349 ? 15.763 -8.745 -20.248 1.00 96.62 349 CYS A CA 1
ATOM 2790 C C . CYS A 1 349 ? 16.509 -7.834 -19.267 1.00 96.62 349 CYS A C 1
ATOM 2792 O O . CYS A 1 349 ? 16.731 -8.194 -18.117 1.00 96.62 349 CYS A O 1
ATOM 2794 N N . ASP A 1 350 ? 16.855 -6.627 -19.718 1.00 96.19 350 ASP A N 1
ATOM 2795 C CA . ASP A 1 350 ? 17.337 -5.550 -18.852 1.00 96.19 350 ASP A CA 1
ATOM 2796 C C . ASP A 1 350 ? 16.281 -4.442 -18.777 1.00 96.19 350 ASP A C 1
ATOM 2798 O O . ASP A 1 350 ? 15.959 -3.776 -19.769 1.00 96.19 350 ASP A O 1
ATOM 2802 N N . LEU A 1 351 ? 15.745 -4.209 -17.579 1.00 96.38 351 LEU A N 1
ATOM 2803 C CA . LEU A 1 351 ? 14.729 -3.180 -17.371 1.00 96.38 351 LEU A CA 1
ATOM 2804 C C . LEU A 1 351 ? 15.296 -1.756 -17.518 1.00 96.38 351 LEU A C 1
ATOM 2806 O O . LEU A 1 351 ? 14.524 -0.826 -17.768 1.00 96.38 351 LEU A O 1
ATOM 2810 N N . THR A 1 352 ? 16.620 -1.568 -17.428 1.00 95.00 352 THR A N 1
ATOM 2811 C CA . THR A 1 352 ? 17.275 -0.298 -17.786 1.00 95.00 352 THR A CA 1
ATOM 2812 C C . THR A 1 352 ? 17.145 -0.049 -19.286 1.00 95.00 352 THR A C 1
ATOM 2814 O O . THR A 1 352 ? 16.722 1.038 -19.683 1.00 95.00 352 THR A O 1
ATOM 2817 N N . ALA A 1 353 ? 17.412 -1.049 -20.130 1.00 94.31 353 ALA A N 1
ATOM 2818 C CA . ALA A 1 353 ? 17.182 -0.963 -21.570 1.00 94.31 353 ALA A CA 1
ATOM 2819 C C . ALA A 1 353 ? 15.699 -0.724 -21.917 1.00 94.31 353 ALA A C 1
ATOM 2821 O O . ALA A 1 353 ? 15.393 0.132 -22.754 1.00 94.31 353 ALA A O 1
ATOM 2822 N N . VAL A 1 354 ? 14.763 -1.396 -21.232 1.00 92.75 354 VAL A N 1
ATOM 2823 C CA . VAL A 1 354 ? 13.315 -1.151 -21.403 1.00 92.75 354 VAL A CA 1
ATOM 2824 C C . VAL A 1 354 ? 12.958 0.301 -21.072 1.00 92.75 354 VAL A C 1
ATOM 2826 O O . VAL A 1 354 ? 12.219 0.950 -21.818 1.00 92.75 354 VAL A O 1
ATOM 2829 N N . MET A 1 355 ? 13.481 0.843 -19.970 1.00 92.50 355 MET A N 1
ATOM 2830 C CA . MET A 1 355 ? 13.294 2.249 -19.611 1.00 92.50 355 MET A CA 1
ATOM 2831 C C . MET A 1 355 ? 13.901 3.180 -20.670 1.00 92.50 355 MET A C 1
ATOM 2833 O O . MET A 1 355 ? 13.212 4.086 -21.141 1.00 92.50 355 MET A O 1
ATOM 2837 N N . ARG A 1 356 ? 15.152 2.937 -21.080 1.00 92.06 356 ARG A N 1
ATOM 2838 C CA . ARG A 1 356 ? 15.887 3.724 -22.084 1.00 92.06 356 ARG A CA 1
ATOM 2839 C C . ARG A 1 356 ? 15.108 3.849 -23.391 1.00 92.06 356 ARG A C 1
ATOM 2841 O O . ARG A 1 356 ? 15.023 4.938 -23.945 1.00 92.06 356 ARG A O 1
ATOM 2848 N N . HIS A 1 357 ? 14.472 2.768 -23.836 1.00 90.69 357 HIS A N 1
ATOM 2849 C CA . HIS A 1 357 ? 13.614 2.762 -25.026 1.00 90.69 357 HIS A CA 1
ATOM 2850 C C . HIS A 1 357 ? 12.326 3.588 -24.863 1.00 90.69 357 HIS A C 1
ATOM 2852 O O . HIS A 1 357 ? 11.792 4.146 -25.822 1.00 90.69 357 HIS A O 1
ATOM 2858 N N . ASN A 1 358 ? 11.796 3.673 -23.641 1.00 88.62 358 ASN A N 1
ATOM 2859 C CA . ASN A 1 358 ? 10.509 4.307 -23.365 1.00 88.62 358 ASN A CA 1
ATOM 2860 C C . ASN A 1 358 ? 10.605 5.806 -23.040 1.00 88.62 358 ASN A C 1
ATOM 2862 O O . ASN A 1 358 ? 9.652 6.534 -23.334 1.00 88.62 358 ASN A O 1
ATOM 2866 N N . ILE A 1 359 ? 11.718 6.281 -22.470 1.00 88.81 359 ILE A N 1
ATOM 2867 C CA . ILE A 1 359 ? 11.907 7.694 -22.091 1.00 88.81 359 ILE A CA 1
ATOM 2868 C C . ILE A 1 359 ? 11.717 8.650 -23.284 1.00 88.81 359 ILE A C 1
ATOM 2870 O O . ILE A 1 359 ? 10.911 9.574 -23.154 1.00 88.81 359 ILE A O 1
ATOM 2874 N N . PRO A 1 360 ? 12.319 8.430 -24.473 1.00 90.00 360 PRO A N 1
ATOM 2875 C CA . PRO A 1 360 ? 12.097 9.308 -25.624 1.00 90.00 360 PRO A CA 1
ATOM 2876 C C . PRO A 1 360 ? 10.617 9.452 -26.006 1.00 90.00 360 PRO A C 1
ATOM 2878 O O . PRO A 1 360 ? 10.163 10.536 -26.364 1.00 90.00 360 PRO A O 1
ATOM 2881 N N . ARG A 1 361 ? 9.827 8.380 -25.861 1.00 89.12 361 ARG A N 1
ATOM 2882 C CA . ARG A 1 361 ? 8.383 8.398 -26.143 1.00 89.12 361 ARG A CA 1
ATOM 2883 C C . ARG A 1 361 ? 7.605 9.216 -25.114 1.00 89.12 361 ARG A C 1
ATOM 2885 O O . ARG A 1 361 ? 6.626 9.859 -25.475 1.00 89.12 361 ARG A O 1
ATOM 2892 N N . VAL A 1 362 ? 8.009 9.169 -23.843 1.00 87.50 362 VAL A N 1
ATOM 2893 C CA . VAL A 1 362 ? 7.445 10.019 -22.778 1.00 87.50 362 VAL A CA 1
ATOM 2894 C C . VAL A 1 362 ? 7.736 11.488 -23.079 1.00 87.50 362 VAL A C 1
ATOM 2896 O O . VAL A 1 362 ? 6.814 12.300 -23.084 1.00 87.50 362 VAL A O 1
ATOM 2899 N N . LEU A 1 363 ? 8.995 11.812 -23.391 1.00 87.44 363 LEU A N 1
ATOM 2900 C CA . LEU A 1 363 ? 9.414 13.171 -23.738 1.00 87.44 363 LEU A CA 1
ATOM 2901 C C . LEU A 1 363 ? 8.612 13.710 -24.927 1.00 87.44 363 LEU A C 1
ATOM 2903 O O . LEU A 1 363 ? 8.093 14.821 -24.858 1.00 87.44 363 LEU A O 1
ATOM 2907 N N . GLN A 1 364 ? 8.460 12.907 -25.984 1.00 87.56 364 GLN A N 1
ATOM 2908 C CA . GLN A 1 364 ? 7.685 13.286 -27.164 1.00 87.56 364 GLN A CA 1
ATOM 2909 C C . GLN A 1 364 ? 6.220 13.583 -26.813 1.00 87.56 364 GLN A C 1
ATOM 2911 O O . GLN A 1 364 ? 5.738 14.673 -27.104 1.00 87.56 364 GLN A O 1
ATOM 2916 N N . ARG A 1 365 ? 5.536 12.676 -26.098 1.00 87.75 365 ARG A N 1
ATOM 2917 C CA . ARG A 1 365 ? 4.139 12.893 -25.674 1.00 87.75 365 ARG A CA 1
ATOM 2918 C C . ARG A 1 365 ? 3.972 14.135 -24.807 1.00 87.75 365 ARG A C 1
ATOM 2920 O O . ARG A 1 365 ? 2.978 14.839 -24.948 1.00 87.75 365 ARG A O 1
ATOM 2927 N N . SER A 1 366 ? 4.920 14.400 -23.908 1.00 83.56 366 SER A N 1
ATOM 2928 C CA . SER A 1 366 ? 4.863 15.592 -23.065 1.00 83.56 366 SER A CA 1
ATOM 2929 C C . SER A 1 366 ? 5.024 16.875 -23.877 1.00 83.56 366 SER A C 1
ATOM 2931 O O . SER A 1 366 ? 4.363 17.856 -23.554 1.00 83.56 366 SER A O 1
ATOM 2933 N N . ARG A 1 367 ? 5.872 16.885 -24.914 1.00 83.62 367 ARG A N 1
ATOM 2934 C CA . ARG A 1 367 ? 6.005 18.036 -25.822 1.00 83.62 367 ARG A CA 1
ATOM 2935 C C . ARG A 1 367 ? 4.727 18.258 -26.622 1.00 83.62 367 ARG A C 1
ATOM 2937 O O . ARG A 1 367 ? 4.280 19.390 -26.733 1.00 83.62 367 ARG A O 1
ATOM 2944 N N . ASP A 1 368 ? 4.127 17.180 -27.119 1.00 83.31 368 ASP A N 1
ATOM 2945 C CA . ASP A 1 368 ? 2.898 17.242 -27.917 1.00 83.31 368 ASP A CA 1
ATOM 2946 C C . ASP A 1 368 ? 1.673 17.676 -27.090 1.00 83.31 368 ASP A C 1
ATOM 2948 O O . ASP A 1 368 ? 0.711 18.207 -27.638 1.00 83.31 368 ASP A O 1
ATOM 2952 N N . ALA A 1 369 ? 1.702 17.453 -25.772 1.00 74.38 369 ALA A N 1
ATOM 2953 C CA . ALA A 1 369 ? 0.628 17.818 -24.850 1.00 74.38 369 ALA A CA 1
ATOM 2954 C C . ALA A 1 369 ? 0.705 19.265 -24.329 1.00 74.38 369 ALA A C 1
ATOM 2956 O O . ALA A 1 369 ? -0.274 19.745 -23.752 1.00 74.38 369 ALA A O 1
ATOM 2957 N N . LEU A 1 370 ? 1.839 19.955 -24.494 1.00 67.75 370 LEU A N 1
ATOM 2958 C CA . LEU A 1 370 ? 1.959 21.368 -24.136 1.00 67.75 370 LEU A CA 1
ATOM 2959 C C . LEU A 1 370 ? 1.282 22.226 -25.222 1.00 67.75 370 LEU A C 1
ATOM 2961 O O . LEU A 1 370 ? 1.515 21.988 -26.410 1.00 67.75 370 LEU A O 1
ATOM 2965 N N . PRO A 1 371 ? 0.452 23.223 -24.858 1.00 57.53 371 PRO A N 1
ATOM 2966 C CA . PRO A 1 371 ? -0.101 24.160 -25.830 1.00 57.53 371 PRO A CA 1
ATOM 2967 C C . PRO A 1 371 ? 1.030 24.797 -26.647 1.00 57.53 371 PRO A C 1
ATOM 2969 O O . PRO A 1 371 ? 2.011 25.272 -26.077 1.00 57.53 371 PRO A O 1
ATOM 2972 N N . ARG A 1 372 ? 0.895 24.831 -27.980 1.00 51.38 372 ARG A N 1
ATOM 2973 C CA . ARG A 1 372 ? 1.866 25.493 -28.876 1.00 51.38 372 ARG A CA 1
ATOM 2974 C C . ARG A 1 372 ? 1.890 27.023 -28.728 1.00 51.38 372 ARG A C 1
ATOM 2976 O O . ARG A 1 372 ? 2.741 27.677 -29.325 1.00 51.38 372 ARG A O 1
ATOM 2983 N N . ASP A 1 373 ? 1.019 27.586 -27.897 1.00 45.00 373 ASP A N 1
ATOM 2984 C CA . ASP A 1 373 ? 0.890 29.026 -27.692 1.00 45.00 373 ASP A CA 1
ATOM 2985 C C . ASP A 1 373 ? 1.862 29.538 -26.625 1.00 45.00 373 ASP A C 1
ATOM 2987 O O . ASP A 1 373 ? 1.495 29.888 -25.507 1.00 45.00 373 ASP A O 1
ATOM 2991 N N . ALA A 1 374 ? 3.136 29.590 -27.006 1.00 41.78 374 ALA A N 1
ATOM 2992 C CA . ALA A 1 374 ? 4.120 30.508 -26.432 1.00 41.78 374 ALA A CA 1
ATOM 2993 C C . ALA A 1 374 ? 5.199 30.880 -27.467 1.00 41.78 374 ALA A C 1
ATOM 2995 O O . ALA A 1 374 ? 6.373 31.029 -27.135 1.00 41.78 374 ALA A O 1
ATOM 2996 N N . GLY A 1 375 ? 4.819 31.007 -28.742 1.00 41.81 375 GLY A N 1
ATOM 2997 C CA . GLY A 1 375 ? 5.727 31.404 -29.815 1.00 41.81 375 GLY A CA 1
ATOM 2998 C C . GLY A 1 375 ? 5.213 32.608 -30.593 1.00 41.81 375 GLY A C 1
ATOM 2999 O O . GLY A 1 375 ? 4.507 32.409 -31.570 1.00 41.81 375 GLY A O 1
ATOM 3000 N N . ALA A 1 376 ? 5.587 33.825 -30.171 1.00 38.97 376 ALA A N 1
ATOM 3001 C CA . ALA A 1 376 ? 5.914 34.972 -31.041 1.00 38.97 376 ALA A CA 1
ATOM 3002 C C . ALA A 1 376 ? 6.235 36.243 -30.217 1.00 38.97 376 ALA A C 1
ATOM 3004 O O . ALA A 1 376 ? 5.589 37.277 -30.354 1.00 38.97 376 ALA A O 1
ATOM 3005 N N . GLY A 1 377 ? 7.257 36.189 -29.358 1.00 34.00 377 GLY A N 1
ATOM 3006 C CA . GLY A 1 377 ? 8.002 37.394 -28.988 1.00 34.00 377 GLY A CA 1
ATOM 3007 C C . GLY A 1 377 ? 9.147 37.544 -29.983 1.00 34.00 377 GLY A C 1
ATOM 3008 O O . GLY A 1 377 ? 10.127 36.811 -29.887 1.00 34.00 377 GLY A O 1
ATOM 3009 N N . ALA A 1 378 ? 8.979 38.404 -30.986 1.00 31.58 378 ALA A N 1
ATOM 3010 C CA . ALA A 1 378 ? 9.971 38.666 -32.026 1.00 31.58 378 ALA A CA 1
ATOM 3011 C C . ALA A 1 378 ? 11.362 38.999 -31.437 1.00 31.58 378 ALA A C 1
ATOM 3013 O O . ALA A 1 378 ? 11.435 39.631 -30.378 1.00 31.58 378 ALA A O 1
ATOM 3014 N N . PRO A 1 379 ? 12.471 38.630 -32.106 1.00 38.84 379 PRO A N 1
ATOM 3015 C CA . PRO A 1 379 ? 13.788 39.098 -31.703 1.00 38.84 379 PRO A CA 1
ATOM 3016 C C . PRO A 1 379 ? 13.828 40.623 -31.822 1.00 38.84 379 PRO A C 1
ATOM 3018 O O . PRO A 1 379 ? 13.510 41.186 -32.871 1.00 38.84 379 PRO A O 1
ATOM 3021 N N . ALA A 1 380 ? 14.202 41.284 -30.726 1.00 37.72 380 ALA A N 1
ATOM 3022 C CA . ALA A 1 380 ? 14.452 42.713 -30.700 1.00 37.72 380 ALA A CA 1
ATOM 3023 C C . ALA A 1 380 ? 15.452 43.070 -31.807 1.00 37.72 380 ALA A C 1
ATOM 3025 O O . ALA A 1 380 ? 16.586 42.588 -31.833 1.00 37.72 380 ALA A O 1
ATOM 3026 N N . THR A 1 381 ? 14.996 43.908 -32.730 1.00 35.56 381 THR A N 1
ATOM 3027 C CA . THR A 1 381 ? 15.810 44.575 -33.738 1.00 35.56 381 THR A CA 1
ATOM 3028 C C . THR A 1 381 ? 17.017 45.238 -33.082 1.00 35.56 381 THR A C 1
ATOM 3030 O O . THR A 1 381 ? 16.877 45.978 -32.104 1.00 35.56 381 THR A O 1
ATOM 3033 N N . ALA A 1 382 ? 18.194 44.969 -33.643 1.00 37.75 382 ALA A N 1
ATOM 3034 C CA . ALA A 1 382 ? 19.446 45.623 -33.309 1.00 37.75 382 ALA A CA 1
ATOM 3035 C C . ALA A 1 382 ? 19.287 47.152 -33.317 1.00 37.75 382 ALA A C 1
ATOM 3037 O O . ALA A 1 382 ? 18.787 47.728 -34.284 1.00 37.75 382 ALA A O 1
ATOM 3038 N N . LYS A 1 383 ? 19.734 47.814 -32.244 1.00 34.38 383 LYS A N 1
ATOM 3039 C CA . LYS A 1 383 ? 20.008 49.253 -32.286 1.00 34.38 383 LYS A CA 1
ATOM 3040 C C . LYS A 1 383 ? 21.294 49.478 -33.090 1.00 34.38 383 LYS A C 1
ATOM 3042 O O . LYS A 1 383 ? 22.264 48.756 -32.845 1.00 34.38 383 LYS A O 1
ATOM 3047 N N . PRO A 1 384 ? 21.334 50.460 -34.005 1.00 33.81 384 PRO A N 1
ATOM 3048 C CA . PRO A 1 384 ? 22.573 50.858 -34.642 1.00 33.81 384 PRO A CA 1
ATOM 3049 C C . PRO A 1 384 ? 23.491 51.509 -33.609 1.00 33.81 384 PRO A C 1
ATOM 3051 O O . PRO A 1 384 ? 23.060 52.281 -32.752 1.00 33.81 384 PRO A O 1
ATOM 3054 N N . THR A 1 385 ? 24.765 51.161 -33.711 1.00 40.88 385 THR A N 1
ATOM 3055 C CA . THR A 1 385 ? 25.892 51.886 -33.139 1.00 40.88 385 THR A CA 1
ATOM 3056 C C . THR A 1 385 ? 25.883 53.322 -33.648 1.00 40.88 385 THR A C 1
ATOM 3058 O O . THR A 1 385 ? 26.000 53.521 -34.855 1.00 40.88 385 THR A O 1
ATOM 3061 N N . ASP A 1 386 ? 25.803 54.292 -32.740 1.00 33.62 386 ASP A N 1
ATOM 3062 C CA . ASP A 1 386 ? 26.178 55.670 -33.039 1.00 33.62 386 ASP A CA 1
ATOM 3063 C C . ASP A 1 386 ? 27.423 56.019 -32.223 1.00 33.62 386 ASP A C 1
ATOM 3065 O O . ASP A 1 386 ? 27.413 56.134 -30.996 1.00 33.62 386 ASP A O 1
ATOM 3069 N N . SER A 1 387 ? 28.532 56.075 -32.948 1.00 36.69 387 SER A N 1
ATOM 3070 C CA . SER A 1 387 ? 29.811 56.638 -32.552 1.00 36.69 387 SER A CA 1
ATOM 3071 C C . SER A 1 387 ? 29.784 58.136 -32.849 1.00 36.69 387 SER A C 1
ATOM 3073 O O . SER A 1 387 ? 29.624 58.512 -34.007 1.00 36.69 387 SER A O 1
ATOM 3075 N N . GLY A 1 388 ? 29.996 58.990 -31.849 1.00 29.77 388 GLY A N 1
ATOM 3076 C CA . GLY A 1 388 ? 30.060 60.433 -32.083 1.00 29.77 388 GLY A CA 1
ATOM 3077 C C . GLY A 1 388 ? 30.542 61.218 -30.875 1.00 29.77 388 GLY A C 1
ATOM 3078 O O . GLY A 1 388 ? 29.756 61.702 -30.072 1.00 29.77 388 GLY A O 1
ATOM 3079 N N . SER A 1 389 ? 31.857 61.309 -30.749 1.00 33.53 389 SER A N 1
ATOM 3080 C CA . SER A 1 389 ? 32.603 62.159 -29.828 1.00 33.53 389 SER A CA 1
ATOM 3081 C C . SER A 1 389 ? 32.483 63.654 -30.150 1.00 33.53 389 SER A C 1
ATOM 3083 O O . SER A 1 389 ? 32.663 64.021 -31.305 1.00 33.53 389 SER A O 1
ATOM 3085 N N . GLY A 1 390 ? 32.405 64.483 -29.105 1.00 33.06 390 GLY A N 1
ATOM 3086 C CA . GLY A 1 390 ? 33.288 65.646 -28.938 1.00 33.06 390 GLY A CA 1
ATOM 3087 C C . GLY A 1 390 ? 32.887 66.995 -29.555 1.00 33.06 390 GLY A C 1
ATOM 3088 O O . GLY A 1 390 ? 32.639 67.087 -30.752 1.00 33.06 390 GLY A O 1
ATOM 3089 N N . ALA A 1 391 ? 33.040 68.018 -28.699 1.00 33.41 391 ALA A N 1
ATOM 3090 C CA . ALA A 1 391 ? 32.971 69.475 -28.891 1.00 33.41 391 ALA A CA 1
ATOM 3091 C C . ALA A 1 391 ? 31.577 70.116 -28.836 1.00 33.41 391 ALA A C 1
ATOM 3093 O O . ALA A 1 391 ? 30.780 69.948 -29.782 1.00 33.41 391 ALA A O 1
#

Sequence (391 aa):
MTSEWRSLHVYTPAIDPLVIDVIDPFFAAHGDDLDCGFWERRLAGGPHVRVRMRAERTRLDAIALELRTRLEGWLALHPALARTDYSPARVRRLLEMEGVDPASEDLAHRHGVVTEGTYPELGKTYASPAARQLAEDFKCARGPLAAAILRAAEPRDELTLRLYCGLALFAGRGRYSAGSVSFKSHWEHFALTLPEAAIDRFTRSYEQHRPRLFVLMDDVQHAWHTAARAVEAPLLDRWWRLLATIDEQAAAVLRRGQPISMPPSGVDPRAGPHGRSGVRAAHRRSEFVETLWAYDGVEMALYHDRPFQRRRALVNLLYELVAALAFTPIDRQTFCHHIFRAVEDREGCDLTAVMRHNIPRVLQRSRDALPRDAGAGAPATAKPTDSGSGA

Nearest PDB structures (foldseek):
  5wa4-assembly1_F  TM=8.026E-01  e=1.064E-09  Thermobispora bispora DSM 43833
  5wa4-assembly1_C  TM=8.107E-01  e=2.805E-09  Thermobispora bispora DSM 43833
  5wa3-assembly1_A  TM=8.177E-01  e=2.932E-09  Thermobispora bispora DSM 43833
  5wa4-assembly1_E  TM=7.809E-01  e=3.064E-09  Thermobispora bispora DSM 43833
  5wa4-assembly1_B  TM=7.545E-01  e=4.172E-09  Thermobispora bispora DSM 43833